Protein AF-K1P4T0-F1 (afdb_monomer_lite)

pLDDT: mean 79.83, std 18.39, range [26.06, 98.56]

Radius of gyration: 27.54 Å; chains: 1; bounding box: 58×54×88 Å

Structure (mmCIF, N/CA/C/O backbone):
data_AF-K1P4T0-F1
#
_entry.id   AF-K1P4T0-F1
#
loop_
_atom_site.group_PDB
_atom_site.id
_atom_site.type_symbol
_atom_site.label_atom_id
_atom_site.label_alt_id
_atom_site.label_comp_id
_atom_site.label_asym_id
_atom_site.label_entity_id
_atom_site.label_seq_id
_atom_site.pdbx_PDB_ins_code
_atom_site.Cartn_x
_atom_site.Cartn_y
_atom_site.Cartn_z
_atom_site.occupancy
_atom_site.B_iso_or_equiv
_atom_site.auth_seq_id
_atom_site.auth_comp_id
_atom_site.auth_asym_id
_atom_site.auth_atom_id
_atom_site.pdbx_PDB_model_num
ATOM 1 N N . MET A 1 1 ? -29.251 -19.536 4.406 1.00 64.19 1 MET A N 1
ATOM 2 C CA . MET A 1 1 ? -28.314 -18.395 4.285 1.00 64.19 1 MET A CA 1
ATOM 3 C C . MET A 1 1 ? -28.937 -17.086 4.785 1.00 64.19 1 MET A C 1
ATOM 5 O O . MET A 1 1 ? -28.518 -16.622 5.836 1.00 64.19 1 MET A O 1
ATOM 9 N N . ASN A 1 2 ? -30.002 -16.550 4.166 1.00 77.12 2 ASN A N 1
ATOM 10 C CA . ASN A 1 2 ? -30.630 -15.276 4.596 1.00 77.12 2 ASN A CA 1
ATOM 11 C C . ASN A 1 2 ? -31.116 -15.241 6.057 1.00 77.12 2 ASN A C 1
ATOM 13 O O . ASN A 1 2 ? -30.968 -14.229 6.735 1.00 77.12 2 ASN A O 1
ATOM 17 N N . ARG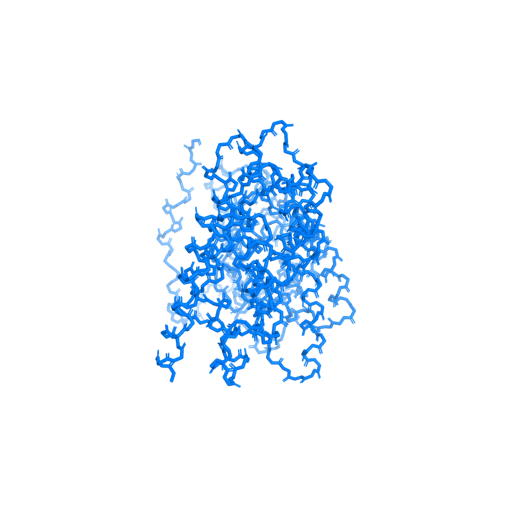 A 1 3 ? -31.655 -16.354 6.576 1.00 79.25 3 ARG A N 1
ATOM 18 C CA . ARG A 1 3 ? -32.072 -16.454 7.986 1.00 79.25 3 ARG A CA 1
ATOM 19 C C . ARG A 1 3 ? -30.900 -16.266 8.958 1.00 79.25 3 ARG A C 1
ATOM 21 O O . ARG A 1 3 ? -31.049 -15.545 9.934 1.00 79.25 3 ARG A O 1
ATOM 28 N N . LEU A 1 4 ? -29.743 -16.853 8.648 1.00 78.31 4 LEU A N 1
ATOM 29 C CA . LEU A 1 4 ? -28.536 -16.766 9.473 1.00 78.31 4 LEU A CA 1
ATOM 30 C C . LEU A 1 4 ? -27.926 -15.357 9.418 1.00 78.31 4 LEU A C 1
ATOM 32 O O . LEU A 1 4 ? -27.611 -14.802 10.462 1.00 78.31 4 LEU A O 1
ATOM 36 N N . ARG A 1 5 ? -27.874 -14.719 8.235 1.00 83.25 5 ARG A N 1
ATOM 37 C CA . ARG A 1 5 ? -27.467 -13.302 8.115 1.00 83.25 5 ARG A CA 1
ATOM 38 C C . ARG A 1 5 ? -28.368 -12.367 8.930 1.00 83.25 5 ARG A C 1
ATOM 40 O O . ARG A 1 5 ? -27.878 -11.456 9.589 1.00 83.25 5 ARG A O 1
ATOM 47 N N . ASN A 1 6 ? -29.680 -12.613 8.941 1.00 85.12 6 ASN A N 1
ATOM 48 C CA . ASN A 1 6 ? -30.616 -11.843 9.764 1.00 85.12 6 ASN A CA 1
ATOM 49 C C . ASN A 1 6 ? -30.408 -12.062 11.271 1.00 85.12 6 ASN A C 1
ATOM 51 O O . ASN A 1 6 ? -30.593 -11.123 12.043 1.00 85.12 6 ASN A O 1
ATOM 55 N N . GLU A 1 7 ? -30.028 -13.269 11.697 1.00 84.19 7 GLU A N 1
ATOM 56 C CA . GLU A 1 7 ? -29.668 -13.553 13.092 1.00 84.19 7 GLU A CA 1
ATOM 57 C C . GLU A 1 7 ? -28.375 -12.828 13.496 1.00 84.19 7 GLU A C 1
ATOM 59 O O . GLU A 1 7 ? -28.367 -12.168 14.533 1.00 84.19 7 GLU A O 1
ATOM 64 N N . ILE A 1 8 ? -27.342 -12.837 12.642 1.00 84.75 8 ILE A N 1
ATOM 65 C CA . ILE A 1 8 ? -26.105 -12.063 12.858 1.00 84.75 8 ILE A CA 1
ATOM 66 C C . ILE A 1 8 ? -26.428 -10.568 12.960 1.00 84.75 8 ILE A C 1
ATOM 68 O O . ILE A 1 8 ? -26.024 -9.913 13.913 1.00 84.75 8 ILE A O 1
ATOM 72 N N . ARG A 1 9 ? -27.236 -10.023 12.042 1.00 87.88 9 ARG A N 1
ATOM 73 C CA . ARG A 1 9 ? -27.640 -8.608 12.074 1.00 87.88 9 ARG A CA 1
ATOM 74 C C . ARG A 1 9 ? -28.376 -8.228 13.363 1.00 87.88 9 ARG A C 1
ATOM 76 O O . ARG A 1 9 ? -28.185 -7.125 13.866 1.00 87.88 9 ARG A O 1
ATOM 83 N N . ARG A 1 10 ? -29.245 -9.102 13.888 1.00 87.12 10 ARG A N 1
ATOM 84 C CA . ARG A 1 10 ? -29.931 -8.866 15.173 1.00 87.12 10 ARG A CA 1
ATOM 85 C C . ARG A 1 10 ? -28.936 -8.835 16.326 1.00 87.12 10 ARG A C 1
ATOM 87 O O . ARG A 1 10 ? -28.964 -7.886 17.098 1.00 87.12 10 ARG A O 1
ATOM 94 N N . TYR A 1 11 ? -28.029 -9.805 16.368 1.00 86.06 11 TYR A N 1
ATOM 95 C CA . TYR A 1 11 ? -26.961 -9.869 17.361 1.00 86.06 11 TYR A CA 1
ATOM 96 C C . TYR A 1 11 ? -26.061 -8.618 17.333 1.00 86.06 11 TYR A C 1
ATOM 98 O O . TYR A 1 11 ? -25.805 -8.012 18.368 1.00 86.06 11 TYR A O 1
ATOM 106 N N . VAL A 1 12 ? -25.668 -8.150 16.144 1.00 87.62 12 VAL A N 1
ATOM 107 C CA . VAL A 1 12 ? -24.885 -6.912 15.974 1.00 87.62 12 VAL A CA 1
ATOM 108 C C . VAL A 1 12 ? -25.641 -5.690 16.503 1.00 87.62 12 VAL A C 1
ATOM 110 O O . VAL A 1 12 ? -25.063 -4.871 17.209 1.00 87.62 12 VAL A O 1
ATOM 113 N N . ARG A 1 13 ? -26.949 -5.578 16.238 1.00 88.31 13 ARG A N 1
ATOM 114 C CA . ARG A 1 13 ? -27.771 -4.483 16.788 1.00 88.31 13 ARG A CA 1
ATOM 115 C C . ARG A 1 13 ? -27.869 -4.528 18.313 1.00 88.31 13 ARG A C 1
ATOM 117 O O . ARG A 1 13 ? -27.902 -3.476 18.942 1.00 88.31 13 ARG A O 1
ATOM 124 N N . GLU A 1 14 ? -27.930 -5.718 18.906 1.00 87.50 14 GLU A N 1
ATOM 125 C CA . GLU A 1 14 ? -27.902 -5.876 20.365 1.00 87.50 14 GLU A CA 1
ATOM 126 C C . GLU A 1 14 ? -26.568 -5.385 20.943 1.00 87.50 14 GLU A C 1
ATOM 128 O O . GLU A 1 14 ? -26.581 -4.593 21.885 1.00 87.50 14 GLU A O 1
ATOM 133 N N . ILE A 1 15 ? -25.440 -5.753 20.322 1.00 87.00 15 ILE A N 1
ATOM 134 C CA . ILE A 1 15 ? -24.108 -5.239 20.683 1.00 87.00 15 ILE A CA 1
ATOM 135 C C . ILE A 1 15 ? -24.070 -3.713 20.599 1.00 87.00 15 ILE A C 1
ATOM 137 O O . ILE A 1 15 ? -23.670 -3.053 21.556 1.00 87.00 15 ILE A O 1
ATOM 141 N N . GLU A 1 16 ? -24.518 -3.134 19.483 1.00 89.75 16 GLU A N 1
ATOM 142 C CA . GLU A 1 16 ? -24.525 -1.681 19.309 1.00 89.75 16 GLU A CA 1
ATOM 143 C C . GLU A 1 16 ? -25.334 -0.967 20.393 1.00 89.75 16 GLU A C 1
ATOM 145 O O . GLU A 1 16 ? -24.903 0.069 20.896 1.00 89.75 16 GLU A O 1
ATOM 150 N N . ASN A 1 17 ? -26.498 -1.509 20.758 1.00 88.75 17 ASN A N 1
ATOM 151 C CA . ASN A 1 17 ? -27.351 -0.924 21.788 1.00 88.75 17 ASN A CA 1
ATOM 152 C C . ASN A 1 17 ? -26.670 -0.944 23.161 1.00 88.75 17 ASN A C 1
ATOM 154 O O . ASN A 1 17 ? -26.718 0.058 23.874 1.00 88.75 17 ASN A O 1
ATOM 158 N N . VAL A 1 18 ? -26.003 -2.050 23.510 1.00 88.69 18 VAL A N 1
ATOM 159 C CA . VAL A 1 18 ? -25.245 -2.169 24.765 1.00 88.69 18 VAL A CA 1
ATOM 160 C C . VAL A 1 18 ? -24.067 -1.193 24.787 1.00 88.69 18 VAL A C 1
ATOM 162 O O . VAL A 1 18 ? -23.856 -0.515 25.788 1.00 88.69 18 VAL A O 1
ATOM 165 N N . LEU A 1 19 ? -23.330 -1.064 23.680 1.00 88.69 19 LEU A N 1
ATOM 166 C CA . LEU A 1 19 ? -22.194 -0.140 23.586 1.00 88.69 19 LEU A CA 1
ATOM 167 C C . LEU A 1 19 ? -22.626 1.334 23.648 1.00 88.69 19 LEU A C 1
ATOM 169 O O . LEU A 1 19 ? -21.944 2.146 24.272 1.00 88.69 19 LEU A O 1
ATOM 173 N N . LYS A 1 20 ? -23.758 1.693 23.028 1.00 88.25 20 LYS A N 1
ATOM 174 C CA . LYS A 1 20 ? -24.296 3.067 23.024 1.00 88.25 20 LYS A CA 1
ATOM 175 C C . LYS A 1 20 ? -24.903 3.471 24.371 1.00 88.25 20 LYS A C 1
ATOM 177 O O . LYS A 1 20 ? -24.832 4.644 24.739 1.00 88.25 20 LYS A O 1
ATOM 182 N N . HIS A 1 21 ? -25.475 2.520 25.110 1.00 87.50 21 HIS A N 1
ATOM 183 C CA . HIS A 1 21 ? -26.148 2.765 26.390 1.00 87.50 21 HIS A CA 1
ATOM 184 C C . HIS A 1 21 ? -25.667 1.806 27.496 1.00 87.50 21 HIS A C 1
ATOM 186 O O . HIS A 1 21 ? -26.468 1.028 28.022 1.00 87.50 21 HIS A O 1
ATOM 192 N N . PRO A 1 22 ? -24.374 1.851 27.870 1.00 83.69 22 PRO A N 1
ATOM 193 C CA . PRO A 1 22 ? -23.809 0.905 28.824 1.00 83.69 22 PRO A CA 1
ATOM 194 C C . PRO A 1 22 ? -24.273 1.207 30.249 1.00 83.69 22 PRO A C 1
ATOM 196 O O . PRO A 1 22 ? -24.234 2.363 30.680 1.00 83.69 22 PRO A O 1
ATOM 199 N N . LYS A 1 23 ? -24.665 0.174 31.005 1.00 81.75 23 LYS A N 1
ATOM 200 C CA . LYS A 1 23 ? -25.020 0.323 32.427 1.00 81.75 23 LYS A CA 1
ATOM 201 C C . LYS A 1 23 ? -23.795 0.229 33.329 1.00 81.75 23 LYS A C 1
ATOM 203 O O . LYS A 1 23 ? -23.721 0.949 34.319 1.00 81.75 23 LYS A O 1
ATOM 208 N N . THR A 1 24 ? -22.842 -0.644 32.994 1.00 86.56 24 THR A N 1
ATOM 209 C CA . THR A 1 24 ? -21.590 -0.831 33.747 1.00 86.56 24 THR A CA 1
ATOM 210 C C . THR A 1 24 ? -20.401 -1.092 32.824 1.00 86.56 24 THR A C 1
ATOM 212 O O . THR A 1 24 ? -20.565 -1.532 31.684 1.00 86.56 24 THR A O 1
ATOM 215 N N . THR A 1 25 ? -19.183 -0.862 33.321 1.00 86.25 25 THR A N 1
ATOM 216 C CA . THR A 1 25 ? -17.950 -1.177 32.587 1.00 86.25 25 THR A CA 1
ATOM 217 C C . THR A 1 25 ? -17.822 -2.681 32.323 1.00 86.25 25 THR A C 1
ATOM 219 O O . THR A 1 25 ? -17.457 -3.080 31.223 1.00 86.25 25 THR A O 1
ATOM 222 N N . GLU A 1 26 ? -18.214 -3.540 33.268 1.00 87.75 26 GLU A N 1
ATOM 223 C CA . GLU A 1 26 ? -18.226 -5.001 33.101 1.00 87.75 26 GLU A CA 1
ATOM 224 C C . GLU A 1 26 ? -19.190 -5.480 32.012 1.00 87.75 26 GLU A C 1
ATOM 226 O O . GLU A 1 26 ? -18.971 -6.545 31.429 1.00 87.75 26 GLU A O 1
ATOM 231 N N . GLU A 1 27 ? -20.287 -4.756 31.774 1.00 89.19 27 GLU A N 1
ATOM 232 C CA . GLU A 1 27 ? -21.213 -5.048 30.678 1.00 89.19 27 GLU A CA 1
ATOM 233 C C . GLU A 1 27 ? -20.557 -4.731 29.330 1.00 89.19 27 GLU A C 1
ATOM 235 O O . GLU A 1 27 ? -20.612 -5.559 28.421 1.00 89.19 27 GLU A O 1
ATOM 240 N N . VAL A 1 28 ? -19.848 -3.600 29.234 1.00 89.69 28 VAL A N 1
ATOM 241 C CA . VAL A 1 28 ? -19.056 -3.239 28.048 1.00 89.69 28 VAL A CA 1
ATOM 242 C C . VAL A 1 28 ? -17.963 -4.272 27.800 1.00 89.69 28 VAL A C 1
ATOM 244 O O . VAL A 1 28 ? -17.905 -4.824 26.707 1.00 89.69 28 VAL A O 1
ATOM 247 N N . THR A 1 29 ? -17.146 -4.600 28.805 1.00 91.19 29 THR A N 1
ATOM 248 C CA . THR A 1 29 ? -16.056 -5.582 28.670 1.00 91.19 29 THR A CA 1
ATOM 249 C C . THR A 1 29 ? -16.575 -6.917 28.154 1.00 91.19 29 THR A C 1
ATOM 251 O O . THR A 1 29 ? -16.046 -7.446 27.180 1.00 91.19 29 THR A O 1
ATOM 254 N N . ARG A 1 30 ? -17.658 -7.439 28.746 1.00 89.75 30 ARG A N 1
ATOM 255 C CA . ARG A 1 30 ? -18.280 -8.688 28.286 1.00 89.75 30 ARG A CA 1
ATOM 256 C C . ARG A 1 30 ? -18.828 -8.568 26.868 1.00 89.75 30 ARG A C 1
ATOM 258 O O . ARG A 1 30 ? -18.653 -9.490 26.083 1.00 89.75 30 ARG A O 1
ATOM 265 N N . CYS A 1 31 ? -19.462 -7.449 26.527 1.00 90.12 31 CYS A N 1
ATOM 266 C CA . CYS A 1 31 ? -19.974 -7.209 25.180 1.00 90.12 31 CYS A CA 1
ATOM 267 C C . CYS A 1 31 ? -18.847 -7.234 24.133 1.00 90.12 31 CYS A C 1
ATOM 269 O O . CYS A 1 31 ? -18.979 -7.902 23.106 1.00 90.12 31 CYS A O 1
ATOM 271 N N . ILE A 1 32 ? -17.716 -6.578 24.424 1.00 91.19 32 ILE A N 1
ATOM 272 C CA . ILE A 1 32 ? -16.557 -6.570 23.527 1.00 91.19 32 ILE A CA 1
ATOM 273 C C . ILE A 1 32 ? -15.946 -7.970 23.410 1.00 91.19 32 ILE A C 1
ATOM 275 O O . ILE A 1 32 ? -15.701 -8.440 22.303 1.00 91.19 32 ILE A O 1
ATOM 279 N N . GLU A 1 33 ? -15.785 -8.687 24.524 1.00 90.62 33 GLU A N 1
ATOM 280 C CA . GLU A 1 33 ? -15.282 -10.067 24.518 1.00 90.62 33 GLU A CA 1
ATOM 281 C C . GLU A 1 33 ? -16.146 -11.017 23.681 1.00 90.62 33 GLU A C 1
ATOM 283 O O . GLU A 1 33 ? -15.624 -11.927 23.037 1.00 90.62 33 GLU A O 1
ATOM 288 N N . GLU A 1 34 ? -17.464 -10.829 23.684 1.00 88.19 34 GLU A N 1
ATOM 289 C CA . GLU A 1 34 ? -18.387 -11.694 22.956 1.00 88.19 34 GLU A CA 1
ATOM 290 C C . GLU A 1 34 ? -18.261 -11.550 21.439 1.00 88.19 34 GLU A C 1
ATOM 292 O O . GLU A 1 34 ? -18.170 -12.568 20.749 1.00 88.19 34 GLU A O 1
ATOM 297 N N . PHE A 1 35 ? -18.188 -10.327 20.904 1.00 88.00 35 PHE A N 1
ATOM 298 C CA . PHE A 1 35 ? -17.963 -10.174 19.465 1.00 88.00 35 PHE A CA 1
ATOM 299 C C . PHE A 1 35 ? -16.500 -10.452 19.094 1.00 88.00 35 PHE A C 1
ATOM 301 O O . PHE A 1 35 ? -16.244 -11.014 18.031 1.00 88.00 35 PHE A O 1
ATOM 308 N N . TYR A 1 36 ? -15.545 -10.148 19.981 1.00 90.00 36 TYR A N 1
ATOM 309 C CA . TYR A 1 36 ? -14.135 -10.484 19.784 1.00 90.00 36 TYR A CA 1
ATOM 310 C C . TYR A 1 36 ? -13.939 -11.996 19.598 1.00 90.00 36 TYR A C 1
ATOM 312 O O . TYR A 1 36 ? -13.201 -12.412 18.708 1.00 90.00 36 TYR A O 1
ATOM 320 N N . LYS A 1 37 ? -14.671 -12.841 20.343 1.00 88.06 37 LYS A N 1
ATOM 321 C CA . LYS A 1 37 ? -14.685 -14.298 20.113 1.00 88.06 37 LYS A CA 1
ATOM 322 C C . LYS A 1 37 ? -15.041 -14.646 18.669 1.00 88.06 37 LYS A C 1
ATOM 324 O O . LYS A 1 37 ? -14.361 -15.480 18.081 1.00 88.06 37 LYS A O 1
ATOM 329 N N . ILE A 1 38 ? -16.041 -13.992 18.076 1.00 86.94 38 ILE A N 1
ATOM 330 C CA . ILE A 1 38 ? -16.419 -14.221 16.671 1.00 86.94 38 ILE A CA 1
ATOM 331 C C . ILE A 1 38 ? -15.273 -13.814 15.739 1.00 86.94 38 ILE A C 1
ATOM 333 O O . ILE A 1 38 ? -14.922 -14.580 14.839 1.00 86.94 38 ILE A O 1
ATOM 337 N N . THR A 1 39 ? -14.644 -12.663 15.995 1.00 86.44 39 THR A N 1
ATOM 338 C CA . THR A 1 39 ? -13.476 -12.163 15.254 1.00 86.44 39 THR A CA 1
ATOM 339 C C . THR A 1 39 ? -12.343 -13.196 15.204 1.00 86.44 39 THR A C 1
ATOM 341 O O . THR A 1 39 ? -11.809 -13.476 14.127 1.00 86.44 39 THR A O 1
ATOM 344 N N . VAL A 1 40 ? -12.047 -13.856 16.331 1.00 86.00 40 VAL A N 1
ATOM 345 C CA . VAL A 1 40 ? -11.006 -14.898 16.434 1.00 86.00 40 VAL A CA 1
ATOM 346 C C . VAL A 1 40 ? -11.501 -16.327 16.144 1.00 86.00 40 VAL A C 1
ATOM 348 O O . VAL A 1 40 ? -10.765 -17.287 16.352 1.00 86.00 40 VAL A O 1
ATOM 351 N N . GLY A 1 41 ? -12.743 -16.512 15.681 1.00 80.56 41 GLY A N 1
ATOM 352 C CA . GLY A 1 41 ? -13.284 -17.827 15.290 1.00 80.56 41 GLY A CA 1
ATOM 353 C C . GLY A 1 41 ? -13.780 -18.721 16.429 1.00 80.56 41 GLY A C 1
ATOM 354 O O . GLY A 1 41 ? -14.026 -19.908 16.224 1.00 80.56 41 GLY A O 1
ATOM 355 N N . HIS A 1 42 ? -13.973 -18.161 17.616 1.00 82.69 42 HIS A N 1
ATOM 356 C CA . HIS A 1 42 ? -14.566 -18.833 18.765 1.00 82.69 42 HIS A CA 1
ATOM 357 C C . HIS A 1 42 ? -16.081 -18.600 18.826 1.00 82.69 42 HIS A C 1
ATOM 359 O O . HIS A 1 42 ? -16.602 -17.572 18.393 1.00 82.69 42 HIS A O 1
ATOM 365 N N . LYS A 1 43 ? -16.818 -19.565 19.391 1.00 75.19 43 LYS A N 1
ATOM 366 C CA . LYS A 1 43 ? -18.268 -19.426 19.577 1.00 75.19 43 LYS A CA 1
ATOM 367 C C . LYS A 1 43 ? -18.565 -18.384 20.668 1.00 75.19 43 LYS A C 1
ATOM 369 O O . LYS A 1 43 ? -17.981 -18.490 21.750 1.00 75.19 43 LYS A O 1
ATOM 374 N N . PRO A 1 44 ? -19.481 -17.429 20.427 1.00 73.94 44 PRO A N 1
ATOM 375 C CA . PRO A 1 44 ? -19.948 -16.532 21.475 1.00 73.94 44 PRO A CA 1
ATOM 376 C C . PRO A 1 44 ? -20.712 -17.331 22.539 1.00 73.94 44 PRO A C 1
ATOM 378 O O . PRO A 1 44 ? -21.353 -18.346 22.249 1.00 73.94 44 PRO A O 1
ATOM 381 N N . THR A 1 45 ? -20.619 -16.881 23.784 1.00 71.75 45 THR A N 1
ATOM 382 C CA . THR A 1 45 ? -21.252 -17.493 24.959 1.00 71.75 45 THR A CA 1
ATOM 383 C C . THR A 1 45 ? -22.733 -17.130 25.032 1.00 71.75 45 THR A C 1
ATOM 385 O O . THR A 1 45 ? -23.548 -17.918 25.514 1.00 71.75 45 THR A O 1
ATOM 388 N N . ILE A 1 46 ? -23.100 -15.938 24.556 1.00 58.44 46 ILE A N 1
ATOM 389 C CA . ILE A 1 46 ? -24.461 -15.414 24.644 1.00 58.44 46 ILE A CA 1
ATOM 390 C C . ILE A 1 46 ? -25.243 -15.824 23.384 1.00 58.44 46 ILE A C 1
ATOM 392 O O . ILE A 1 46 ? -25.006 -15.322 22.291 1.00 58.44 46 ILE A O 1
ATOM 396 N N . GLN A 1 47 ? -26.196 -16.750 23.567 1.00 58.66 47 GLN A N 1
ATOM 397 C CA . GLN A 1 47 ? -27.184 -17.231 22.581 1.00 58.66 47 GLN A CA 1
ATOM 398 C C . GLN A 1 47 ? -26.632 -18.039 21.387 1.00 58.66 47 GLN A C 1
ATOM 400 O O . GLN A 1 47 ? -26.735 -17.648 20.223 1.00 58.66 47 GLN A O 1
ATOM 405 N N . THR A 1 48 ? -26.134 -19.250 21.641 1.00 56.03 48 THR A N 1
ATOM 406 C CA . THR A 1 48 ? -25.672 -20.190 20.604 1.00 56.03 48 THR A CA 1
ATOM 407 C C . THR A 1 48 ? -26.808 -20.730 19.711 1.00 56.03 48 THR A C 1
ATOM 409 O O . THR A 1 48 ? -27.298 -21.844 19.878 1.00 56.03 48 THR A O 1
ATOM 412 N N . LYS A 1 49 ? -27.194 -19.958 18.682 1.00 64.31 49 LYS A N 1
ATOM 413 C CA . LYS A 1 49 ? -27.888 -20.452 17.467 1.00 64.31 49 LYS A CA 1
ATOM 414 C C . LYS A 1 49 ? -26.944 -20.659 16.274 1.00 64.31 49 LYS A C 1
ATOM 416 O O . LYS A 1 49 ? -27.328 -21.261 15.271 1.00 64.31 49 LYS A O 1
ATOM 421 N N . PHE A 1 50 ? -25.693 -20.219 16.392 1.00 70.81 50 PHE A N 1
ATOM 422 C CA . PHE A 1 50 ? -24.691 -20.281 15.331 1.00 70.81 50 PHE A CA 1
ATOM 423 C C . PHE A 1 50 ? -24.053 -21.676 15.237 1.00 70.81 50 PHE A C 1
ATOM 425 O O . PHE A 1 50 ? -23.068 -21.982 15.909 1.00 70.81 50 PHE A O 1
ATOM 432 N N . LYS A 1 51 ? -24.655 -22.550 14.418 1.00 71.50 51 LYS A N 1
ATOM 433 C CA . LYS A 1 51 ? -24.145 -23.910 14.158 1.00 71.50 51 LYS A CA 1
ATOM 434 C C . LYS A 1 51 ? -22.846 -23.912 13.340 1.00 71.50 51 LYS A C 1
ATOM 436 O O . LYS A 1 51 ? -21.995 -24.757 13.593 1.00 71.50 51 LYS A O 1
ATOM 441 N N . ASP A 1 52 ? -22.694 -22.959 12.420 1.00 81.25 52 ASP A N 1
ATOM 442 C CA . ASP A 1 52 ? -21.525 -22.803 11.546 1.00 81.25 52 ASP A CA 1
ATOM 443 C C . ASP A 1 52 ? -20.769 -21.512 11.896 1.00 81.25 52 ASP A C 1
ATOM 445 O O . ASP A 1 52 ? -21.138 -20.420 11.464 1.00 81.25 52 ASP A O 1
ATOM 449 N N . ILE A 1 53 ? -19.744 -21.636 12.744 1.00 83.69 53 ILE A N 1
ATOM 450 C CA . ILE A 1 53 ? -18.965 -20.484 13.219 1.00 83.69 53 ILE A CA 1
ATOM 451 C C . ILE A 1 53 ? -18.065 -19.901 12.126 1.00 83.69 53 ILE A C 1
ATOM 453 O O . ILE A 1 53 ? -17.818 -18.699 12.133 1.00 83.69 53 ILE A O 1
ATOM 457 N N . CYS A 1 54 ? -17.618 -20.719 11.169 1.00 83.81 54 CYS A N 1
ATOM 458 C CA . CYS A 1 54 ? -16.758 -20.275 10.075 1.00 83.81 54 CYS A CA 1
ATOM 459 C C . CYS A 1 54 ? -17.526 -19.326 9.155 1.00 83.81 54 CYS A C 1
ATOM 461 O O . CYS A 1 54 ? -17.085 -18.199 8.936 1.00 83.81 54 CYS A O 1
ATOM 463 N N . PHE A 1 55 ? -18.721 -19.737 8.718 1.00 84.94 55 PHE A N 1
ATOM 464 C CA . PHE A 1 55 ? -19.596 -18.884 7.915 1.00 84.94 55 PHE A CA 1
ATOM 465 C C . PHE A 1 55 ? -20.025 -17.622 8.676 1.00 84.94 55 PHE A C 1
ATOM 467 O O . PHE A 1 55 ? -20.052 -16.526 8.117 1.00 84.94 55 PHE A O 1
ATOM 474 N N . VAL A 1 56 ? -20.358 -17.754 9.967 1.00 86.44 56 VAL A N 1
ATOM 475 C CA . VAL A 1 56 ? -20.749 -16.602 10.797 1.00 86.44 56 VAL A CA 1
ATOM 476 C C . VAL A 1 56 ? -19.609 -15.602 10.918 1.00 86.44 56 VAL A C 1
ATOM 478 O O . VAL A 1 56 ? -19.851 -14.409 10.762 1.00 86.44 56 VAL A O 1
ATOM 481 N N . ARG A 1 57 ? -18.379 -16.071 11.147 1.00 88.81 57 ARG A N 1
ATOM 482 C CA . ARG A 1 57 ? -17.189 -15.221 11.200 1.00 88.81 57 ARG A CA 1
ATOM 483 C C . ARG A 1 57 ? -16.956 -14.504 9.876 1.00 88.81 57 ARG A C 1
ATOM 485 O O . ARG A 1 57 ? -16.738 -13.301 9.886 1.00 88.81 57 ARG A O 1
ATOM 492 N N . GLU A 1 58 ? -17.025 -15.210 8.755 1.00 87.25 58 GLU A N 1
ATOM 493 C CA . GLU A 1 58 ? -16.803 -14.622 7.430 1.00 87.25 58 GLU A CA 1
ATOM 494 C C . GLU A 1 58 ? -17.815 -13.508 7.117 1.00 87.25 58 GLU A C 1
ATOM 496 O O . GLU A 1 58 ? -17.435 -12.399 6.737 1.00 87.25 58 GLU A O 1
ATOM 501 N N . VAL A 1 59 ? -19.105 -13.759 7.365 1.00 87.88 59 VAL A N 1
ATOM 502 C CA . VAL A 1 59 ? -20.162 -12.747 7.204 1.00 87.88 59 VAL A CA 1
ATOM 503 C C . VAL A 1 59 ? -19.990 -11.599 8.201 1.00 87.88 59 VAL A C 1
ATOM 505 O O . VAL A 1 59 ? -20.193 -10.440 7.852 1.00 87.88 59 VAL A O 1
ATOM 508 N N . PHE A 1 60 ? -19.621 -11.894 9.447 1.00 90.06 60 PHE A N 1
ATOM 509 C CA . PHE A 1 60 ? -19.405 -10.876 10.471 1.00 90.06 60 PHE A CA 1
ATOM 510 C C . PHE A 1 60 ? -18.270 -9.919 10.095 1.00 90.06 60 PHE A C 1
ATOM 512 O O . PHE A 1 60 ? -18.469 -8.705 10.126 1.00 90.06 60 PHE A O 1
ATOM 519 N N . LEU A 1 61 ? -17.116 -10.464 9.702 1.00 89.62 61 LEU A N 1
ATOM 520 C CA . LEU A 1 61 ? -15.945 -9.687 9.300 1.00 89.62 61 LEU A CA 1
ATOM 521 C C . LEU A 1 61 ? -16.221 -8.842 8.050 1.00 89.62 61 LEU A C 1
ATOM 523 O O . LEU A 1 61 ? -15.852 -7.674 8.018 1.00 89.62 61 LEU A O 1
ATOM 527 N N . SER A 1 62 ? -16.917 -9.402 7.058 1.00 84.88 62 SER A N 1
ATOM 528 C CA . SER A 1 62 ? -17.195 -8.702 5.797 1.00 84.88 62 SER A CA 1
ATOM 529 C C . SER A 1 62 ? -18.300 -7.644 5.892 1.00 84.88 62 SER A C 1
ATOM 531 O O . SER A 1 62 ? -18.175 -6.586 5.280 1.00 84.88 62 SER A O 1
ATOM 533 N N . GLU A 1 63 ? -19.384 -7.891 6.639 1.00 88.44 63 GLU A N 1
ATOM 534 C CA . GLU A 1 63 ? -20.572 -7.017 6.616 1.00 88.44 63 GLU A CA 1
ATOM 535 C C . GLU A 1 63 ? -20.729 -6.112 7.846 1.00 88.44 63 GLU A C 1
ATOM 537 O O . GLU A 1 63 ? -21.343 -5.051 7.740 1.00 88.44 63 GLU A O 1
ATOM 542 N N . PHE A 1 64 ? -20.244 -6.523 9.023 1.00 90.94 64 PHE A N 1
ATOM 543 C CA . PHE A 1 64 ? -20.633 -5.894 10.297 1.00 90.94 64 PHE A CA 1
ATOM 544 C C . PHE A 1 64 ? -19.461 -5.378 11.131 1.00 90.94 64 PHE A C 1
ATOM 546 O O . PHE A 1 64 ? -19.625 -4.438 11.911 1.00 90.94 64 PHE A O 1
ATOM 553 N N . TYR A 1 65 ? -18.280 -5.968 10.971 1.00 93.00 65 TYR A N 1
ATOM 554 C CA . TYR A 1 65 ? -17.105 -5.644 11.767 1.00 93.00 65 TYR A CA 1
ATOM 555 C C . TYR A 1 65 ? -16.692 -4.162 11.668 1.00 93.00 65 TYR A C 1
ATOM 557 O O . TYR A 1 65 ? -16.594 -3.529 12.723 1.00 93.00 65 TYR A O 1
ATOM 565 N N . PRO A 1 66 ? -16.581 -3.530 10.476 1.00 92.94 66 PRO A N 1
ATOM 566 C CA . PRO A 1 66 ? -16.266 -2.100 10.392 1.00 92.94 66 PRO A CA 1
ATOM 567 C C . PRO A 1 66 ? -17.286 -1.205 11.115 1.00 92.94 66 PRO A C 1
ATOM 569 O O . PRO A 1 66 ? -16.920 -0.209 11.740 1.00 92.94 66 PRO A O 1
ATOM 572 N N . THR A 1 67 ? -18.573 -1.567 11.073 1.00 92.62 67 THR A N 1
ATOM 573 C CA . THR A 1 67 ? -19.639 -0.824 11.762 1.00 92.62 67 THR A CA 1
ATOM 574 C C . THR A 1 67 ? -19.476 -0.892 13.278 1.00 92.62 67 THR A C 1
ATOM 576 O O . THR A 1 67 ? -19.578 0.138 13.945 1.00 92.62 67 THR A O 1
ATOM 579 N N . ILE A 1 68 ? -19.172 -2.072 13.825 1.00 93.19 68 ILE A N 1
ATOM 580 C CA . ILE A 1 68 ? -18.936 -2.245 15.264 1.00 93.19 68 ILE A CA 1
ATOM 581 C C . ILE A 1 68 ? -17.703 -1.462 15.706 1.00 93.19 68 ILE A C 1
ATOM 583 O O . ILE A 1 68 ? -17.779 -0.736 16.695 1.00 93.19 68 ILE A O 1
ATOM 587 N N . LEU A 1 69 ? -16.596 -1.547 14.963 1.00 95.06 69 LEU A N 1
ATOM 588 C CA . LEU A 1 69 ? -15.385 -0.787 15.280 1.00 95.06 69 LEU A CA 1
ATOM 589 C C . LEU A 1 69 ? -15.643 0.722 15.298 1.00 95.06 69 LEU A C 1
ATOM 591 O O . LEU A 1 69 ? -15.188 1.423 16.201 1.00 95.06 69 LEU A O 1
ATOM 595 N N . HIS A 1 70 ? -16.429 1.225 14.345 1.00 93.94 70 HIS A N 1
ATOM 596 C CA . HIS A 1 70 ? -16.824 2.626 14.344 1.00 93.94 70 HIS A CA 1
ATOM 597 C C . HIS A 1 70 ? -17.655 2.980 15.589 1.00 93.94 70 HIS A C 1
ATOM 599 O O . HIS A 1 70 ? -17.387 3.988 16.240 1.00 93.94 70 HIS A O 1
ATOM 605 N N . VAL A 1 71 ? -18.626 2.143 15.978 1.00 93.00 71 VAL A N 1
ATOM 606 C CA . VAL A 1 71 ? -19.405 2.353 17.213 1.00 93.00 71 VAL A CA 1
ATOM 607 C C . VAL A 1 71 ? -18.501 2.357 18.448 1.00 93.00 71 VAL A C 1
ATOM 609 O O . VAL A 1 71 ? -18.656 3.235 19.296 1.00 93.00 71 VAL A O 1
ATOM 612 N N . LEU A 1 72 ? -17.511 1.464 18.527 1.00 93.38 72 LEU A N 1
ATOM 613 C CA . LEU A 1 72 ? -16.539 1.443 19.623 1.00 93.38 72 LEU A CA 1
ATOM 614 C C . LEU A 1 72 ? -15.795 2.774 19.753 1.00 93.38 72 LEU A C 1
ATOM 616 O O . LEU A 1 72 ? -15.757 3.335 20.847 1.00 93.38 72 LEU A O 1
ATOM 620 N N . ILE A 1 73 ? -15.297 3.329 18.645 1.00 94.06 73 ILE A N 1
ATOM 621 C CA . ILE A 1 73 ? -14.633 4.642 18.632 1.00 94.06 73 ILE A CA 1
ATOM 622 C C . ILE A 1 73 ? -15.596 5.755 19.075 1.00 94.06 73 ILE A C 1
ATOM 624 O O . ILE A 1 73 ? -15.231 6.624 19.872 1.00 94.06 73 ILE A O 1
ATOM 628 N N . GLN A 1 74 ? -16.853 5.725 18.620 1.00 91.06 74 GLN A N 1
ATOM 629 C CA . GLN A 1 74 ? -17.850 6.731 19.005 1.00 91.06 74 GLN A CA 1
ATOM 630 C C . GLN A 1 74 ? -18.211 6.668 20.497 1.00 91.06 74 GLN A C 1
ATOM 632 O O . GLN A 1 74 ? -18.434 7.707 21.123 1.00 91.06 74 GLN A O 1
ATOM 637 N N . THR A 1 75 ? -18.215 5.473 21.084 1.00 90.25 75 THR A N 1
ATOM 638 C CA . THR A 1 75 ? -18.557 5.236 22.501 1.00 90.25 75 THR A CA 1
ATOM 639 C C . THR A 1 75 ? -17.370 5.350 23.460 1.00 90.25 75 THR A C 1
ATOM 641 O O . THR A 1 75 ? -17.547 5.242 24.671 1.00 90.25 75 THR A O 1
ATOM 644 N N . LEU A 1 76 ? -16.173 5.601 22.930 1.00 89.38 76 LEU A N 1
ATOM 645 C CA . LEU A 1 76 ? -14.914 5.601 23.663 1.00 89.38 76 LEU A CA 1
ATOM 646 C C . LEU A 1 76 ? -14.887 6.636 24.800 1.00 89.38 76 LEU A C 1
ATOM 648 O O . LEU A 1 76 ? -15.170 7.819 24.581 1.00 89.38 76 LEU A O 1
ATOM 652 N N . LYS A 1 77 ? -14.500 6.188 26.004 1.00 88.44 77 LYS A N 1
ATOM 653 C CA . LYS A 1 77 ? -14.367 7.009 27.221 1.00 88.44 77 LYS A CA 1
ATOM 654 C C . LYS A 1 77 ? -12.944 6.950 27.781 1.00 88.44 77 LYS A C 1
ATOM 656 O O . LYS A 1 77 ? -12.311 5.900 27.754 1.00 88.44 77 LYS A O 1
ATOM 661 N N . VAL A 1 78 ? -12.471 8.065 28.344 1.00 88.44 78 VAL A N 1
ATOM 662 C CA . VAL A 1 78 ? -11.131 8.182 28.965 1.00 88.44 78 VAL A CA 1
ATOM 663 C C . VAL A 1 78 ? -10.955 7.185 30.117 1.00 88.44 78 VAL A C 1
ATOM 665 O O . VAL A 1 78 ? -9.931 6.514 30.228 1.00 88.44 78 VAL A O 1
ATOM 668 N N . GLU A 1 79 ? -12.003 7.010 30.922 1.00 86.81 79 GLU A N 1
ATOM 669 C CA . GLU A 1 79 ? -12.034 6.123 32.093 1.00 86.81 79 GLU A CA 1
ATOM 670 C C . GLU A 1 79 ? -11.712 4.658 31.772 1.00 86.81 79 GLU A C 1
ATOM 672 O O . GLU A 1 79 ? -11.256 3.926 32.649 1.00 86.81 79 GLU A O 1
ATOM 677 N N . TRP A 1 80 ? -11.927 4.213 30.529 1.00 86.69 80 TRP A N 1
ATOM 678 C CA . TRP A 1 80 ? -11.633 2.839 30.108 1.00 86.69 80 TRP A CA 1
ATOM 679 C C . TRP A 1 80 ? -10.131 2.540 30.069 1.00 86.69 80 TRP A C 1
ATOM 681 O O . TRP A 1 80 ? -9.744 1.378 30.129 1.00 86.69 80 TRP A O 1
ATOM 691 N N . PHE A 1 81 ? -9.297 3.579 29.988 1.00 86.25 81 PHE A N 1
ATOM 692 C CA . PHE A 1 81 ? -7.849 3.457 29.819 1.00 86.25 81 PHE A CA 1
ATOM 693 C C . PHE A 1 81 ? -7.058 4.052 30.985 1.00 86.25 81 PHE A C 1
ATOM 695 O O . PHE A 1 81 ? -5.921 3.651 31.214 1.00 86.25 81 PHE A O 1
ATOM 702 N N . SER A 1 82 ? -7.638 4.997 31.729 1.00 85.94 82 SER A N 1
ATOM 703 C CA . SER A 1 82 ? -6.965 5.626 32.872 1.00 85.94 82 SER A CA 1
ATOM 704 C C . SER A 1 82 ? -7.091 4.837 34.179 1.00 85.94 82 SER A C 1
ATOM 706 O O . SER A 1 82 ? -6.252 5.012 35.057 1.00 85.94 82 SER A O 1
ATOM 708 N N . ASN A 1 83 ? -8.116 3.987 34.334 1.00 85.88 83 ASN A N 1
ATOM 709 C CA . ASN A 1 83 ? -8.321 3.207 35.558 1.00 85.88 83 ASN A CA 1
ATOM 710 C C . ASN A 1 83 ? -7.616 1.832 35.471 1.00 85.88 83 ASN A C 1
ATOM 712 O O . ASN A 1 83 ? -7.955 1.052 34.575 1.00 85.88 83 ASN A O 1
ATOM 716 N N . PRO A 1 84 ? -6.699 1.487 36.400 1.00 81.75 84 PRO A N 1
ATOM 717 C CA . PRO A 1 84 ? -6.068 0.166 36.463 1.00 81.75 84 PRO A CA 1
ATOM 718 C C . PRO A 1 84 ? -7.061 -1.004 36.515 1.00 81.75 84 PRO A C 1
ATOM 720 O O . PRO A 1 84 ? -6.797 -2.051 35.921 1.00 81.75 84 PRO A O 1
ATOM 723 N N . ASP A 1 85 ? -8.222 -0.818 37.147 1.00 84.38 85 ASP A N 1
ATOM 724 C CA . ASP A 1 85 ? -9.261 -1.853 37.251 1.00 84.38 85 ASP A CA 1
ATOM 725 C C . ASP A 1 85 ? -9.877 -2.196 35.884 1.00 84.38 85 ASP A C 1
ATOM 727 O O . ASP A 1 85 ? -10.402 -3.289 35.671 1.00 84.38 85 ASP A O 1
ATOM 731 N N . HIS A 1 86 ? -9.762 -1.288 34.911 1.00 86.88 86 HIS A N 1
ATOM 732 C CA . HIS A 1 86 ? -10.272 -1.458 33.553 1.00 86.88 86 HIS A CA 1
ATOM 733 C C . HIS A 1 86 ? -9.217 -2.002 32.576 1.00 86.88 86 HIS A C 1
ATOM 735 O O . HIS A 1 86 ? -9.455 -2.030 31.368 1.00 86.88 86 HIS A O 1
ATOM 741 N N . LYS A 1 87 ? -8.069 -2.499 33.061 1.00 87.38 87 LYS A N 1
ATOM 742 C CA . LYS A 1 87 ? -7.000 -3.047 32.205 1.00 87.38 87 LYS A CA 1
ATOM 743 C C . LYS A 1 87 ? -7.517 -4.089 31.206 1.00 87.38 87 LYS A C 1
ATOM 745 O O . LYS A 1 87 ? -7.177 -4.037 30.028 1.00 87.38 87 LYS A O 1
ATOM 750 N N . ARG A 1 88 ? -8.401 -4.984 31.654 1.00 90.06 88 ARG A N 1
ATOM 751 C CA . ARG A 1 88 ? -9.011 -6.014 30.800 1.00 90.06 88 ARG A CA 1
ATOM 752 C C . ARG A 1 88 ? -9.871 -5.420 29.681 1.00 90.06 88 ARG A C 1
ATOM 754 O O . ARG A 1 88 ? -9.825 -5.914 28.561 1.00 90.06 88 ARG A O 1
ATOM 761 N N . LEU A 1 89 ? -10.623 -4.355 29.964 1.00 90.81 89 LEU A N 1
ATOM 762 C CA . LEU A 1 89 ? -11.406 -3.649 28.948 1.00 90.81 89 LEU A CA 1
ATOM 763 C C . LEU A 1 89 ? -10.487 -3.040 27.887 1.00 90.81 89 LEU A C 1
ATOM 765 O O . LEU A 1 89 ? -10.711 -3.255 26.700 1.00 90.81 89 LEU A O 1
ATOM 769 N N . SER A 1 90 ? -9.443 -2.331 28.323 1.00 89.50 90 SER A N 1
ATOM 770 C CA . SER A 1 90 ? -8.435 -1.735 27.440 1.00 89.50 90 SER A CA 1
ATOM 771 C C . SER A 1 90 ? -7.778 -2.784 26.530 1.00 89.50 90 SER A C 1
ATOM 773 O O . SER A 1 90 ? -7.682 -2.589 25.321 1.00 89.50 90 SER A O 1
ATOM 775 N N . GLU A 1 91 ? -7.401 -3.942 27.080 1.00 91.31 91 GLU A N 1
ATOM 776 C CA . GLU A 1 91 ? -6.781 -5.029 26.312 1.00 91.31 91 GLU A CA 1
ATOM 777 C C . GLU A 1 91 ? -7.708 -5.609 25.240 1.00 91.31 91 GLU A C 1
ATOM 779 O O . GLU A 1 91 ? -7.290 -5.790 24.096 1.00 91.31 91 GLU A O 1
ATOM 784 N N . VAL A 1 92 ? -8.960 -5.920 25.590 1.00 91.25 92 VAL A N 1
ATOM 785 C CA . VAL A 1 92 ? -9.917 -6.500 24.634 1.00 91.25 92 VAL A CA 1
ATOM 786 C C . VAL A 1 92 ? -10.342 -5.455 23.598 1.00 91.25 92 VAL A C 1
ATOM 788 O O . VAL A 1 92 ? -10.531 -5.791 22.427 1.00 91.25 92 VAL A O 1
ATOM 791 N N . PHE A 1 93 ? -10.441 -4.184 23.998 1.00 93.12 93 PHE A N 1
ATOM 792 C CA . PHE A 1 93 ? -10.674 -3.076 23.078 1.00 93.12 93 PHE A CA 1
ATOM 793 C C . PHE A 1 93 ? -9.575 -3.018 22.015 1.00 93.12 93 PHE A C 1
ATOM 795 O O . PHE A 1 93 ? -9.883 -3.071 20.830 1.00 93.12 93 PHE A O 1
ATOM 802 N N . ASP A 1 94 ? -8.305 -2.994 22.421 1.00 93.38 94 ASP A N 1
ATOM 803 C CA . ASP A 1 94 ? -7.180 -2.903 21.486 1.00 93.38 94 ASP A CA 1
ATOM 804 C C . ASP A 1 94 ? -7.103 -4.130 20.571 1.00 93.38 94 ASP A C 1
ATOM 806 O O . ASP A 1 94 ? -6.961 -3.986 19.356 1.00 93.38 94 ASP A O 1
ATOM 810 N N . LYS A 1 95 ? -7.286 -5.334 21.130 1.00 92.44 95 LYS A N 1
ATOM 811 C CA . LYS A 1 95 ? -7.313 -6.589 20.359 1.00 92.44 95 LYS A CA 1
ATOM 812 C C . LYS A 1 95 ? -8.432 -6.645 19.326 1.00 92.44 95 LYS A C 1
ATOM 814 O O . LYS A 1 95 ? -8.292 -7.295 18.293 1.00 92.44 95 LYS A O 1
ATOM 819 N N . SER A 1 96 ? -9.533 -5.935 19.570 1.00 92.06 96 SER A N 1
ATOM 820 C CA . SER A 1 96 ? -10.631 -5.844 18.608 1.00 92.06 96 SER A CA 1
ATOM 821 C C . SER A 1 96 ? -10.230 -5.135 17.319 1.00 92.06 96 SER A C 1
ATOM 823 O O . SER A 1 96 ? -10.910 -5.346 16.328 1.00 92.06 96 SER A O 1
ATOM 825 N N . PHE A 1 97 ? -9.160 -4.330 17.313 1.00 93.50 97 PHE A N 1
ATOM 826 C CA . PHE A 1 97 ? -8.630 -3.683 16.108 1.00 93.50 97 PHE A CA 1
ATOM 827 C C . PHE A 1 97 ? -7.439 -4.437 15.499 1.00 93.50 97 PHE A C 1
ATOM 829 O O . PHE A 1 97 ? -7.246 -4.345 14.289 1.00 93.50 97 PHE A O 1
ATOM 836 N N . THR A 1 98 ? -6.657 -5.175 16.298 1.00 90.38 98 THR A N 1
ATOM 837 C CA . THR A 1 98 ? -5.435 -5.857 15.824 1.00 90.38 98 THR A CA 1
ATOM 838 C C . THR A 1 98 ? -5.672 -7.272 15.298 1.00 90.38 98 THR A C 1
ATOM 840 O O . THR A 1 98 ? -4.994 -7.682 14.363 1.00 90.38 98 THR A O 1
ATOM 843 N N . ASP A 1 99 ? -6.644 -8.013 15.842 1.00 88.94 99 ASP A N 1
ATOM 844 C CA . ASP A 1 99 ? -6.752 -9.466 15.598 1.00 88.94 99 ASP A CA 1
ATOM 845 C C . ASP A 1 99 ? -7.874 -9.836 14.600 1.00 88.94 99 ASP A C 1
ATOM 847 O O . ASP A 1 99 ? -8.152 -11.016 14.362 1.00 88.94 99 ASP A O 1
ATOM 851 N N . GLY A 1 100 ? -8.569 -8.836 14.048 1.00 87.25 100 GLY A N 1
ATOM 852 C CA . GLY A 1 100 ? -9.703 -9.022 13.140 1.00 87.25 100 GLY A CA 1
ATOM 853 C C . GLY A 1 100 ? -9.397 -8.801 11.666 1.00 87.25 100 GLY A C 1
ATOM 854 O O . GLY A 1 100 ? -8.331 -9.153 11.171 1.00 87.25 100 GLY A O 1
ATOM 855 N N . ASP A 1 101 ? -10.375 -8.268 10.930 1.00 91.81 101 ASP A N 1
ATOM 856 C CA . ASP A 1 101 ? -10.162 -7.907 9.529 1.00 91.81 101 ASP A CA 1
ATOM 857 C C . ASP A 1 101 ? -9.279 -6.656 9.440 1.00 91.81 101 ASP A C 1
ATOM 859 O O . ASP A 1 101 ? -9.715 -5.545 9.756 1.00 91.81 101 ASP A O 1
ATOM 863 N N . ALA A 1 102 ? -8.028 -6.842 9.019 1.00 94.56 102 ALA A N 1
ATOM 864 C CA . ALA A 1 102 ? -7.033 -5.778 8.970 1.00 94.56 102 ALA A CA 1
ATOM 865 C C . ALA A 1 102 ? -7.455 -4.625 8.040 1.00 94.56 102 ALA A C 1
ATOM 867 O O . ALA A 1 102 ? -7.250 -3.460 8.376 1.00 94.56 102 ALA A O 1
ATOM 868 N N . ALA A 1 103 ? -8.099 -4.928 6.905 1.00 94.38 103 ALA A N 1
ATOM 869 C CA . ALA A 1 103 ? -8.547 -3.916 5.947 1.00 94.38 103 ALA A CA 1
ATOM 870 C C . ALA A 1 103 ? -9.666 -3.038 6.530 1.00 94.38 103 ALA A C 1
ATOM 872 O O . ALA A 1 103 ? -9.593 -1.806 6.471 1.00 94.38 103 ALA A O 1
ATOM 873 N N . GLY A 1 104 ? -10.676 -3.659 7.142 1.00 93.75 104 GLY A N 1
ATOM 874 C CA . GLY A 1 104 ? -11.764 -2.978 7.833 1.00 93.75 104 GLY A CA 1
ATOM 875 C C . GLY A 1 104 ? -11.284 -2.168 9.035 1.00 93.75 104 GLY A C 1
ATOM 876 O O . GLY A 1 104 ? -11.684 -1.012 9.182 1.00 93.75 104 GLY A O 1
ATOM 877 N N . ALA A 1 105 ? -10.389 -2.725 9.858 1.00 96.12 105 ALA A N 1
ATOM 878 C CA . ALA A 1 105 ? -9.818 -2.024 11.008 1.00 96.12 105 ALA A CA 1
ATOM 879 C C . ALA A 1 105 ? -9.017 -0.787 10.581 1.00 96.12 105 ALA A C 1
ATOM 881 O O . ALA A 1 105 ? -9.279 0.311 11.076 1.00 96.12 105 ALA A O 1
ATOM 882 N N . PHE A 1 106 ? -8.118 -0.938 9.605 1.00 97.19 106 PHE A N 1
ATOM 883 C CA . PHE A 1 106 ? -7.340 0.169 9.050 1.00 97.19 106 PHE A CA 1
ATOM 884 C C . PHE A 1 106 ? -8.244 1.272 8.488 1.00 97.19 106 PHE A C 1
ATOM 886 O O . PHE A 1 106 ? -8.083 2.444 8.828 1.00 97.19 106 PHE A O 1
ATOM 893 N N . THR A 1 107 ? -9.254 0.891 7.698 1.00 96.00 107 THR A N 1
ATOM 894 C CA . THR A 1 107 ? -10.217 1.824 7.093 1.00 96.00 107 THR A CA 1
ATOM 895 C C . THR A 1 107 ? -10.985 2.621 8.148 1.00 96.00 107 THR A C 1
ATOM 897 O O . THR A 1 107 ? -11.176 3.829 8.004 1.00 96.00 107 THR A O 1
ATOM 900 N N . VAL A 1 108 ? -11.430 1.970 9.225 1.00 96.38 108 VAL A N 1
ATOM 901 C CA . VAL A 1 108 ? -12.147 2.640 10.317 1.00 96.38 108 VAL A CA 1
ATOM 902 C C . VAL A 1 108 ? -11.226 3.582 11.088 1.00 96.38 108 VAL A C 1
ATOM 904 O O . VAL A 1 108 ? -11.628 4.713 11.368 1.00 96.38 108 VAL A O 1
ATOM 907 N N . LEU A 1 109 ? -10.000 3.158 11.405 1.00 96.69 109 LEU A N 1
ATOM 908 C CA . LEU A 1 109 ? -9.039 3.974 12.150 1.00 96.69 109 LEU A CA 1
ATOM 909 C C . LEU A 1 109 ? -8.657 5.239 11.379 1.00 96.69 109 LEU A C 1
ATOM 911 O O . LEU A 1 109 ? -8.791 6.337 11.916 1.00 96.69 109 LEU A O 1
ATOM 915 N N . ILE A 1 110 ? -8.261 5.115 10.111 1.00 95.94 110 ILE A N 1
ATOM 916 C CA . ILE A 1 110 ? -7.817 6.266 9.315 1.00 95.94 110 ILE A CA 1
ATOM 917 C C . ILE A 1 110 ? -8.954 7.264 9.055 1.00 95.94 110 ILE A C 1
ATOM 919 O O . ILE A 1 110 ? -8.771 8.470 9.206 1.00 95.94 110 ILE A O 1
ATOM 923 N N . ARG A 1 111 ? -10.173 6.778 8.773 1.00 95.06 111 ARG A N 1
ATOM 924 C CA . ARG A 1 111 ? -11.351 7.647 8.623 1.00 95.06 111 ARG A CA 1
ATOM 925 C C . ARG A 1 111 ? -11.734 8.312 9.943 1.00 95.06 111 ARG A C 1
ATOM 927 O O . ARG A 1 111 ? -12.272 9.415 9.934 1.00 95.06 111 ARG A O 1
ATOM 934 N N . SER A 1 112 ? -11.477 7.661 11.074 1.00 94.50 112 SER A N 1
ATOM 935 C CA . SER A 1 112 ? -11.692 8.272 12.388 1.00 94.50 112 SER A CA 1
ATOM 936 C C . SER A 1 112 ? -10.660 9.363 12.660 1.00 94.50 112 SER A C 1
ATOM 938 O O . SER A 1 112 ? -11.035 10.423 13.147 1.00 94.50 112 SER A O 1
ATOM 940 N N . VAL A 1 113 ? -9.395 9.157 12.281 1.00 93.62 113 VAL A N 1
ATOM 941 C CA . VAL A 1 113 ? -8.356 10.196 12.359 1.00 93.62 113 VAL A CA 1
ATOM 942 C C . VAL A 1 113 ? -8.753 11.424 11.537 1.00 93.62 113 VAL A C 1
ATOM 944 O O . VAL A 1 113 ? -8.712 12.534 12.059 1.00 93.62 113 VAL A O 1
ATOM 947 N N . ASP A 1 114 ? -9.232 11.243 10.305 1.00 90.88 114 ASP A N 1
ATOM 948 C CA . ASP A 1 114 ? -9.669 12.364 9.461 1.00 90.88 114 ASP A CA 1
ATOM 949 C C . ASP A 1 114 ? -10.822 13.167 10.094 1.00 90.88 114 ASP A C 1
ATOM 951 O O . ASP A 1 114 ? -10.798 14.402 10.116 1.00 90.88 114 ASP A O 1
ATOM 955 N N . ASN A 1 115 ? -11.825 12.470 10.637 1.00 91.81 115 ASN A N 1
ATOM 956 C CA . ASN A 1 115 ? -13.101 13.076 11.029 1.00 91.81 115 ASN A CA 1
ATOM 957 C C . ASN A 1 115 ? -13.179 13.531 12.495 1.00 91.81 115 ASN A C 1
ATOM 959 O O . ASN A 1 115 ? -14.018 14.368 12.814 1.00 91.81 115 ASN A O 1
ATOM 963 N N . LEU A 1 116 ? -12.359 12.992 13.401 1.00 92.75 116 LEU A N 1
ATOM 964 C CA . LEU A 1 116 ? -12.412 13.350 14.823 1.00 92.75 116 LEU A CA 1
ATOM 965 C C . LEU A 1 116 ? -11.671 14.653 15.106 1.00 92.75 116 LEU A C 1
ATOM 967 O O . LEU A 1 116 ? -10.589 14.879 14.580 1.00 92.75 116 LEU A O 1
ATOM 971 N N . ASP A 1 117 ? -12.195 15.486 15.997 1.00 89.31 117 ASP A N 1
ATOM 972 C CA . ASP A 1 117 ? -11.450 16.636 16.512 1.00 89.31 117 ASP A CA 1
ATOM 973 C C . ASP A 1 117 ? -10.311 16.201 17.443 1.00 89.31 117 ASP A C 1
ATOM 975 O O . ASP A 1 117 ? -10.311 15.085 17.985 1.00 89.31 117 ASP A O 1
ATOM 979 N N . VAL A 1 118 ? -9.352 17.108 17.657 1.00 88.12 118 VAL A N 1
ATOM 980 C CA . VAL A 1 118 ? -8.229 16.902 18.582 1.00 88.12 118 VAL A CA 1
ATOM 981 C C . VAL A 1 118 ? -8.776 16.563 19.965 1.00 88.12 118 VAL A C 1
ATOM 983 O O . VAL A 1 118 ? -9.393 17.384 20.642 1.00 88.12 118 VAL A O 1
ATOM 986 N N . SER A 1 119 ? -8.610 15.304 20.357 1.00 91.12 119 SER A N 1
ATOM 987 C CA . SER A 1 119 ? -9.265 14.724 21.523 1.00 91.12 119 SER A CA 1
ATOM 988 C C . SER A 1 119 ? -8.577 13.431 21.947 1.00 91.12 119 SER A C 1
ATOM 990 O O . SER A 1 119 ? -7.793 12.842 21.202 1.00 91.12 119 SER A O 1
ATOM 992 N N . PHE A 1 120 ? -8.937 12.925 23.128 1.00 90.75 120 PHE A N 1
ATOM 993 C CA . PHE A 1 120 ? -8.513 11.595 23.570 1.00 90.75 120 PHE A CA 1
ATOM 994 C C . PHE A 1 120 ? -8.875 10.492 22.560 1.00 90.75 120 PHE A C 1
ATOM 996 O O . PHE A 1 120 ? -8.089 9.573 22.346 1.00 90.75 120 PHE A O 1
ATOM 1003 N N . LYS A 1 121 ? -10.040 10.602 21.901 1.00 93.56 121 LYS A N 1
ATOM 1004 C CA . LYS A 1 121 ? -10.480 9.643 20.877 1.00 93.56 121 LYS A CA 1
ATOM 1005 C C . LYS A 1 121 ? -9.533 9.630 19.682 1.00 93.56 121 LYS A C 1
ATOM 1007 O O . LYS A 1 121 ? -9.148 8.550 19.241 1.00 93.56 121 LYS A O 1
ATOM 1012 N N . LEU A 1 122 ? -9.136 10.813 19.202 1.00 94.12 122 LEU A N 1
ATOM 1013 C CA . LEU A 1 122 ? -8.151 10.946 18.129 1.00 94.12 122 LEU A CA 1
ATOM 1014 C C . LEU A 1 122 ? -6.829 10.294 18.541 1.00 94.12 122 LEU A C 1
ATOM 1016 O O . LEU A 1 122 ? -6.362 9.397 17.848 1.00 94.12 122 LEU A O 1
ATOM 1020 N N . ASN A 1 123 ? -6.286 10.661 19.705 1.00 93.38 123 ASN A N 1
ATOM 1021 C CA . ASN A 1 123 ? -5.013 10.121 20.193 1.00 93.38 123 ASN A CA 1
ATOM 1022 C C . ASN A 1 123 ? -5.044 8.594 20.328 1.00 93.38 123 ASN A C 1
ATOM 1024 O O . ASN A 1 123 ? -4.076 7.923 19.982 1.00 93.38 123 ASN A O 1
ATOM 1028 N N . LYS A 1 124 ? -6.172 8.026 20.772 1.00 94.62 124 LYS A N 1
ATOM 1029 C CA . LYS A 1 124 ? -6.330 6.572 20.852 1.00 94.62 124 LYS A CA 1
ATOM 1030 C C . LYS A 1 124 ? -6.410 5.912 19.471 1.00 94.62 124 LYS A C 1
ATOM 1032 O O . LYS A 1 124 ? -5.837 4.843 19.289 1.00 94.62 124 LYS A O 1
ATOM 1037 N N . CYS A 1 125 ? -7.072 6.533 18.491 1.00 95.56 125 CYS A N 1
ATOM 1038 C CA . CYS A 1 125 ? -7.069 6.032 17.110 1.00 95.56 125 CYS A CA 1
ATOM 1039 C C . CYS A 1 125 ? -5.656 6.049 16.517 1.00 95.56 125 CYS A C 1
ATOM 1041 O O . CYS A 1 125 ? -5.257 5.085 15.873 1.00 95.56 125 CYS A O 1
ATOM 1043 N N . VAL A 1 126 ? -4.889 7.111 16.782 1.00 95.62 126 VAL A N 1
ATOM 1044 C CA . VAL A 1 126 ? -3.490 7.231 16.357 1.00 95.62 126 VAL A CA 1
ATOM 1045 C C . VAL A 1 126 ? -2.633 6.142 17.001 1.00 95.62 126 VAL A C 1
ATOM 1047 O O . VAL A 1 126 ? -1.955 5.424 16.275 1.00 95.62 126 VAL A O 1
ATOM 1050 N N . SER A 1 127 ? -2.728 5.928 18.320 1.00 95.38 127 SER A N 1
ATOM 1051 C CA . SER A 1 127 ? -1.941 4.881 18.991 1.00 95.38 127 SER A CA 1
ATOM 1052 C C . SER A 1 127 ? -2.292 3.473 18.499 1.00 95.38 127 SER A C 1
ATOM 1054 O O . SER A 1 127 ? -1.434 2.601 18.415 1.00 95.38 127 SER A O 1
ATOM 1056 N N . LEU A 1 128 ? -3.572 3.224 18.192 1.00 96.38 128 LEU A N 1
ATOM 1057 C CA . LEU A 1 128 ? -4.004 1.957 17.598 1.00 96.38 128 LEU A CA 1
ATOM 1058 C C . LEU A 1 128 ? -3.454 1.781 16.188 1.00 96.38 128 LEU A C 1
ATOM 1060 O O . LEU A 1 128 ? -3.102 0.668 15.819 1.00 96.38 128 LEU A O 1
ATOM 1064 N N . LEU A 1 129 ? -3.360 2.863 15.417 1.00 96.75 129 LEU A N 1
ATOM 1065 C CA . LEU A 1 129 ? -2.782 2.827 14.085 1.00 96.75 129 LEU A CA 1
ATOM 1066 C C . LEU A 1 129 ? -1.269 2.590 14.131 1.00 96.75 129 LEU A C 1
ATOM 1068 O O . LEU A 1 129 ? -0.767 1.807 13.338 1.00 96.75 129 LEU A O 1
ATOM 1072 N N . GLU A 1 130 ? -0.550 3.188 15.084 1.00 96.38 130 GLU A N 1
ATOM 1073 C CA . GLU A 1 130 ? 0.869 2.883 15.317 1.00 96.38 130 GLU A CA 1
ATOM 1074 C C . GLU A 1 130 ? 1.070 1.410 15.671 1.00 96.38 130 GLU A C 1
ATOM 1076 O O . GLU A 1 130 ? 1.897 0.7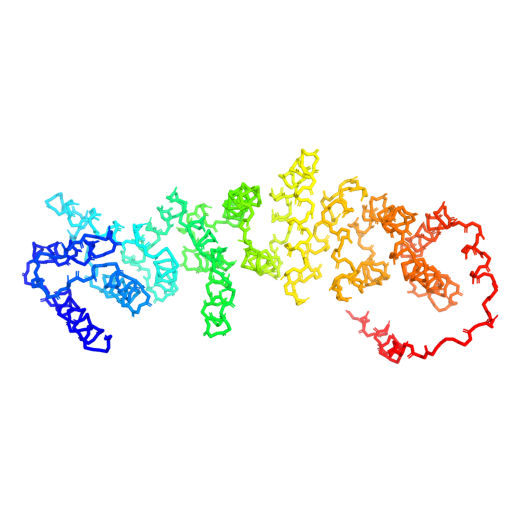41 15.057 1.00 96.38 130 GLU A O 1
ATOM 1081 N N . LYS A 1 131 ? 0.272 0.894 16.614 1.00 95.88 131 LYS A N 1
ATOM 1082 C CA . LYS A 1 131 ? 0.309 -0.517 16.999 1.00 95.88 131 LYS A CA 1
ATOM 1083 C C . LYS A 1 131 ? -0.038 -1.434 15.824 1.00 95.88 131 LYS A C 1
ATOM 1085 O O . LYS A 1 131 ? 0.599 -2.458 15.636 1.00 95.88 131 LYS A O 1
ATOM 1090 N N . PHE A 1 132 ? -1.011 -1.051 15.002 1.00 96.50 132 PHE A N 1
ATOM 1091 C CA . PHE A 1 132 ? -1.366 -1.783 13.789 1.00 96.50 132 PHE A CA 1
ATOM 1092 C C . PHE A 1 132 ? -0.192 -1.873 12.803 1.00 96.50 132 PHE A C 1
ATOM 1094 O O . PHE A 1 132 ? -0.015 -2.910 12.168 1.00 96.50 132 PHE A O 1
ATOM 1101 N N . LEU A 1 133 ? 0.611 -0.810 12.669 1.00 96.50 133 LEU A N 1
ATOM 1102 C CA . LEU A 1 133 ? 1.831 -0.848 11.858 1.00 96.50 133 LEU A CA 1
ATOM 1103 C C . LEU A 1 133 ? 2.903 -1.749 12.488 1.00 96.50 133 LEU A C 1
ATOM 1105 O O . LEU A 1 133 ? 3.532 -2.511 11.761 1.00 96.50 133 LEU A O 1
ATOM 1109 N N . ASP A 1 134 ? 3.070 -1.707 13.813 1.00 95.50 134 ASP A N 1
ATOM 1110 C CA . ASP A 1 134 ? 4.021 -2.569 14.535 1.00 95.50 134 ASP A CA 1
ATOM 1111 C C . ASP A 1 134 ? 3.659 -4.058 14.441 1.00 95.50 134 ASP A C 1
ATOM 1113 O O . ASP A 1 134 ? 4.537 -4.907 14.309 1.00 95.50 134 ASP A O 1
ATOM 1117 N N . ASP A 1 135 ? 2.364 -4.376 14.459 1.00 95.12 135 ASP A N 1
ATOM 1118 C CA . ASP A 1 135 ? 1.831 -5.741 14.398 1.00 95.12 135 ASP A CA 1
ATOM 1119 C C . ASP A 1 135 ? 1.705 -6.268 12.945 1.00 95.12 135 ASP A C 1
ATOM 1121 O O . ASP A 1 135 ? 0.950 -7.207 12.667 1.00 95.12 135 ASP A O 1
ATOM 1125 N N . HIS A 1 136 ? 2.435 -5.674 11.991 1.00 96.31 136 HIS A N 1
ATOM 1126 C CA . HIS A 1 136 ? 2.443 -6.048 10.570 1.00 96.31 136 HIS A CA 1
ATOM 1127 C C . HIS A 1 136 ? 1.062 -5.999 9.889 1.00 96.31 136 HIS A C 1
ATOM 1129 O O . HIS A 1 136 ? 0.749 -6.771 8.973 1.00 96.31 136 HIS A O 1
ATOM 1135 N N . GLY A 1 137 ? 0.195 -5.076 10.312 1.00 96.62 137 GLY A N 1
ATOM 1136 C CA . GLY A 1 137 ? -1.172 -4.967 9.805 1.00 96.62 137 GLY A CA 1
ATOM 1137 C C . GLY A 1 137 ? -1.249 -4.698 8.295 1.00 96.62 137 GLY A C 1
ATOM 1138 O O . GLY A 1 137 ? -2.116 -5.247 7.610 1.00 96.62 137 GLY A O 1
ATOM 1139 N N . LEU A 1 138 ? -0.306 -3.930 7.732 1.00 97.75 138 LEU A N 1
ATOM 1140 C CA . LEU A 1 138 ? -0.233 -3.700 6.281 1.00 97.75 138 LEU A CA 1
ATOM 1141 C C . LEU A 1 138 ? 0.094 -4.981 5.513 1.00 97.75 138 LEU A C 1
ATOM 1143 O O . LEU A 1 138 ? -0.533 -5.250 4.486 1.00 97.75 138 LEU A O 1
ATOM 1147 N N . PHE A 1 139 ? 1.015 -5.801 6.022 1.00 97.56 139 PHE A N 1
ATOM 1148 C CA . PHE A 1 139 ? 1.288 -7.110 5.438 1.00 97.56 139 PHE A CA 1
ATOM 1149 C C . PHE A 1 139 ? 0.033 -7.977 5.430 1.00 97.56 139 PHE A C 1
ATOM 1151 O O . PHE A 1 139 ? -0.269 -8.581 4.405 1.00 97.56 139 PHE A O 1
ATOM 1158 N N . GLN A 1 140 ? -0.755 -7.992 6.510 1.00 95.75 140 GLN A N 1
ATOM 1159 C CA . GLN A 1 140 ? -2.001 -8.765 6.552 1.00 95.75 140 GLN A CA 1
ATOM 1160 C C . GLN A 1 140 ? -3.014 -8.302 5.493 1.00 95.75 140 GLN A C 1
ATOM 1162 O O . GLN A 1 140 ? -3.643 -9.148 4.843 1.00 95.75 140 GLN A O 1
ATOM 1167 N N . ILE A 1 141 ? -3.140 -6.985 5.278 1.00 96.19 141 ILE A N 1
ATOM 1168 C CA . ILE A 1 141 ? -3.981 -6.408 4.218 1.00 96.19 141 ILE A CA 1
ATOM 1169 C C . ILE A 1 141 ? -3.503 -6.885 2.844 1.00 96.19 141 ILE A C 1
ATOM 1171 O O . ILE A 1 141 ? -4.272 -7.495 2.098 1.00 96.19 141 ILE A O 1
ATOM 1175 N N . ILE A 1 142 ? -2.228 -6.647 2.521 1.00 96.44 142 ILE A N 1
ATOM 1176 C CA . ILE A 1 142 ? -1.647 -6.961 1.209 1.00 96.44 142 ILE A CA 1
ATOM 1177 C C . ILE A 1 142 ? -1.710 -8.475 0.954 1.00 96.44 142 ILE A C 1
ATOM 1179 O O . ILE A 1 142 ? -2.155 -8.924 -0.102 1.00 96.44 142 ILE A O 1
ATOM 1183 N N . GLN A 1 143 ? -1.338 -9.284 1.948 1.00 94.50 143 GLN A N 1
ATOM 1184 C CA . GLN A 1 143 ? -1.348 -10.743 1.877 1.00 94.50 143 GLN A CA 1
ATOM 1185 C C . GLN A 1 143 ? -2.751 -11.286 1.616 1.00 94.50 143 GLN A C 1
ATOM 1187 O O . GLN A 1 143 ? -2.878 -12.278 0.898 1.00 94.50 143 GLN A O 1
ATOM 1192 N N . THR A 1 144 ? -3.784 -10.680 2.206 1.00 91.69 144 THR A N 1
ATOM 1193 C CA . THR A 1 144 ? -5.181 -11.091 2.021 1.00 91.69 144 THR A CA 1
AT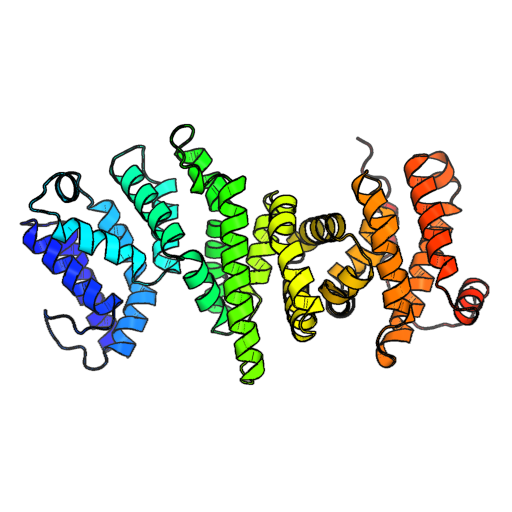OM 1194 C C . THR A 1 144 ? -5.709 -10.668 0.656 1.00 91.69 144 THR A C 1
ATOM 1196 O O . THR A 1 144 ? -6.285 -11.504 -0.036 1.00 91.69 144 THR A O 1
ATOM 1199 N N . ALA A 1 145 ? -5.419 -9.441 0.215 1.00 91.25 145 ALA A N 1
ATOM 1200 C CA . ALA A 1 145 ? -5.783 -8.963 -1.118 1.00 91.25 145 ALA A CA 1
ATOM 1201 C C . ALA A 1 145 ? -5.143 -9.795 -2.249 1.00 91.25 145 ALA A C 1
ATOM 1203 O O . ALA A 1 145 ? -5.721 -9.933 -3.321 1.00 91.25 145 ALA A O 1
ATOM 1204 N N . CYS A 1 146 ? -3.975 -10.399 -2.006 1.00 90.75 146 CYS A N 1
ATOM 1205 C CA . CYS A 1 146 ? -3.296 -11.276 -2.963 1.00 90.75 146 CYS A CA 1
ATOM 1206 C C . CYS A 1 146 ? -3.778 -12.743 -2.967 1.00 90.75 146 CYS A C 1
ATOM 1208 O O . CYS A 1 146 ? -3.293 -13.523 -3.788 1.00 90.75 146 CYS A O 1
ATOM 1210 N N . LYS A 1 147 ? -4.671 -13.166 -2.054 1.00 86.62 147 LYS A N 1
ATOM 1211 C CA . LYS A 1 147 ? -5.143 -14.570 -1.975 1.00 86.62 147 LYS A CA 1
ATOM 1212 C C . LYS A 1 147 ? -6.216 -14.910 -3.004 1.00 86.62 147 LYS A C 1
ATOM 1214 O O . LYS A 1 147 ? -6.293 -16.061 -3.417 1.00 86.62 147 LYS A O 1
ATOM 1219 N N . THR A 1 148 ? -7.053 -13.949 -3.363 1.00 79.44 148 THR A N 1
ATOM 1220 C CA . THR A 1 148 ? -8.199 -14.143 -4.254 1.00 79.44 148 THR A CA 1
ATOM 1221 C C . THR A 1 148 ? -8.035 -13.329 -5.522 1.00 79.44 148 THR A C 1
ATOM 1223 O O . THR A 1 148 ? -7.404 -12.271 -5.521 1.00 79.44 148 THR A O 1
ATOM 1226 N N . ALA A 1 149 ? -8.613 -13.830 -6.612 1.00 75.69 149 ALA A N 1
ATOM 1227 C CA . ALA A 1 149 ? -8.669 -13.081 -7.853 1.00 75.69 149 ALA A CA 1
ATOM 1228 C C . ALA A 1 149 ? -9.435 -11.761 -7.642 1.00 75.69 149 ALA A C 1
ATOM 1230 O O . ALA A 1 149 ? -10.361 -11.728 -6.826 1.00 75.69 149 ALA A O 1
ATOM 1231 N N . PRO A 1 150 ? -9.073 -10.691 -8.370 1.00 71.50 150 PRO A N 1
ATOM 1232 C CA . PRO A 1 150 ? -9.816 -9.439 -8.333 1.00 71.50 150 PRO A CA 1
ATOM 1233 C C . PRO A 1 150 ? -11.282 -9.695 -8.701 1.00 71.50 150 PRO A C 1
ATOM 1235 O O . PRO A 1 150 ? -11.582 -10.154 -9.804 1.00 71.50 150 PRO A O 1
ATOM 1238 N N . ASP A 1 151 ? -12.196 -9.409 -7.777 1.00 75.88 151 ASP A N 1
ATOM 1239 C CA . ASP A 1 151 ? -13.628 -9.398 -8.058 1.00 75.88 151 ASP A CA 1
ATOM 1240 C C . ASP A 1 151 ? -14.032 -7.976 -8.452 1.00 75.88 151 ASP A C 1
ATOM 1242 O O . ASP A 1 151 ? -13.953 -7.047 -7.646 1.00 75.88 151 ASP A O 1
ATOM 1246 N N . SER A 1 152 ? -14.497 -7.817 -9.693 1.00 74.94 152 SER A N 1
ATOM 1247 C CA . SER A 1 152 ? -14.990 -6.540 -10.227 1.00 74.94 152 SER A CA 1
ATOM 1248 C C . SER A 1 152 ? -16.048 -5.862 -9.343 1.00 74.94 152 SER A C 1
ATOM 1250 O O . SER A 1 152 ? -16.143 -4.637 -9.338 1.00 74.94 152 SER A O 1
ATOM 1252 N N . SER A 1 153 ? -16.816 -6.625 -8.557 1.00 75.19 153 SER A N 1
ATOM 1253 C CA . SER A 1 153 ? -17.829 -6.081 -7.645 1.00 75.19 153 SER A CA 1
ATOM 1254 C C . SER A 1 153 ? -17.240 -5.368 -6.420 1.00 75.19 153 SER A C 1
ATOM 1256 O O . SER A 1 153 ? -17.901 -4.511 -5.832 1.00 75.19 153 SER A O 1
ATOM 1258 N N . LEU A 1 154 ? -15.992 -5.678 -6.053 1.00 77.56 154 LEU A N 1
ATOM 1259 C CA . LEU A 1 154 ? -15.288 -5.118 -4.895 1.00 77.56 154 LEU A CA 1
ATOM 1260 C C . LEU A 1 154 ? -14.220 -4.087 -5.283 1.00 77.56 154 LEU A C 1
ATOM 1262 O O . LEU A 1 154 ? -13.534 -3.553 -4.410 1.00 77.56 154 LEU A O 1
ATOM 1266 N N . ASP A 1 155 ? -14.091 -3.767 -6.571 1.00 84.38 155 ASP A N 1
ATOM 1267 C CA . ASP A 1 155 ? -12.995 -2.943 -7.085 1.00 84.38 155 ASP A CA 1
ATOM 1268 C C . ASP A 1 155 ? -12.985 -1.519 -6.503 1.00 84.38 155 ASP A C 1
ATOM 1270 O O . ASP A 1 155 ? -11.932 -0.974 -6.176 1.00 84.38 155 ASP A O 1
ATOM 1274 N N . PHE A 1 156 ? -14.169 -0.944 -6.265 1.00 85.75 156 PHE A N 1
ATOM 1275 C CA . PHE A 1 156 ? -14.301 0.363 -5.616 1.00 85.75 156 PHE A CA 1
ATOM 1276 C C . PHE A 1 156 ? -13.796 0.355 -4.165 1.00 85.75 156 PHE A C 1
ATOM 1278 O O . PHE A 1 156 ? -13.116 1.286 -3.739 1.00 85.75 156 PHE A O 1
ATOM 1285 N N . VAL 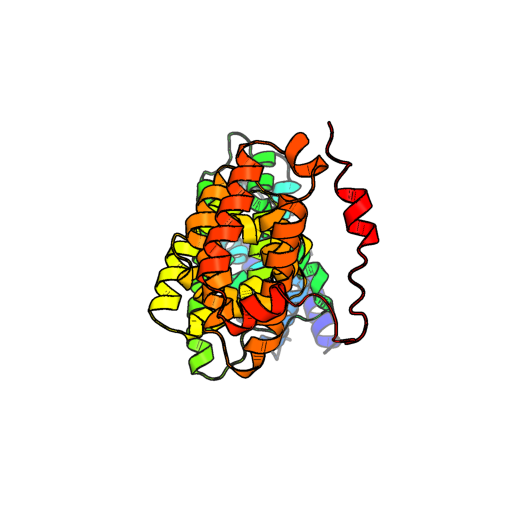A 1 157 ? -14.108 -0.702 -3.405 1.00 86.25 157 VAL A N 1
ATOM 1286 C CA . VAL A 1 157 ? -13.650 -0.852 -2.013 1.00 86.25 157 VAL A CA 1
ATOM 1287 C C . VAL A 1 157 ? -12.131 -1.013 -1.980 1.00 86.25 157 VAL A C 1
ATOM 1289 O O . VAL A 1 157 ? -11.465 -0.445 -1.116 1.00 86.25 157 VAL A O 1
ATOM 1292 N N . LEU A 1 158 ? -11.581 -1.743 -2.952 1.00 89.69 158 LEU A N 1
ATOM 1293 C CA . LEU A 1 158 ? -10.145 -1.935 -3.090 1.00 89.69 158 LEU A CA 1
ATOM 1294 C C . LEU A 1 158 ? -9.423 -0.632 -3.457 1.00 89.69 158 LEU A C 1
ATOM 1296 O O . LEU A 1 158 ? -8.415 -0.314 -2.832 1.00 89.69 158 LEU A O 1
ATOM 1300 N N . GLU A 1 159 ? -9.939 0.142 -4.420 1.00 92.38 159 GLU A N 1
ATOM 1301 C CA . GLU A 1 159 ? -9.390 1.461 -4.773 1.00 92.38 159 GLU A CA 1
ATOM 1302 C C . GLU A 1 159 ? -9.390 2.418 -3.578 1.00 92.38 159 GLU A C 1
ATOM 1304 O O . GLU A 1 159 ? -8.401 3.120 -3.360 1.00 92.38 159 GLU A O 1
ATOM 1309 N N . ASP A 1 160 ? -10.477 2.449 -2.802 1.00 94.12 160 ASP A N 1
ATOM 1310 C CA . ASP A 1 160 ? -10.553 3.289 -1.607 1.00 94.12 160 ASP A CA 1
ATOM 1311 C C . ASP A 1 160 ? -9.485 2.878 -0.586 1.00 94.12 160 ASP A C 1
ATOM 1313 O O . ASP A 1 160 ? -8.701 3.719 -0.149 1.00 94.12 160 ASP A O 1
ATOM 1317 N N . LEU A 1 161 ? -9.356 1.579 -0.299 1.00 95.81 161 LEU A N 1
ATOM 1318 C CA . LEU A 1 161 ? -8.324 1.055 0.597 1.00 95.81 161 LEU A CA 1
ATOM 1319 C C . LEU A 1 161 ? -6.903 1.388 0.113 1.00 95.81 161 LEU A C 1
ATOM 1321 O O . LEU A 1 161 ? -6.077 1.844 0.902 1.00 95.81 161 LEU A O 1
ATOM 1325 N N . ILE A 1 162 ? -6.618 1.212 -1.180 1.00 96.94 162 ILE A N 1
ATOM 1326 C CA . ILE A 1 162 ? -5.330 1.576 -1.793 1.00 96.94 162 ILE A CA 1
ATOM 1327 C C . ILE A 1 162 ? -5.062 3.075 -1.621 1.00 96.94 162 ILE A C 1
ATOM 1329 O O . ILE A 1 162 ? -3.942 3.478 -1.302 1.00 96.94 162 ILE A O 1
ATOM 1333 N N . SER A 1 163 ? -6.087 3.910 -1.801 1.00 96.31 163 SER A N 1
ATOM 1334 C CA . SER A 1 163 ? -5.971 5.350 -1.593 1.00 96.31 163 SER A CA 1
ATOM 1335 C C . SER A 1 163 ? -5.692 5.691 -0.130 1.00 96.31 163 SER A C 1
ATOM 1337 O O . SER A 1 163 ? -4.858 6.556 0.129 1.00 96.31 163 SER A O 1
ATOM 1339 N N . LEU A 1 164 ? -6.337 5.017 0.825 1.00 97.25 164 LEU A N 1
ATOM 1340 C CA . LEU A 1 164 ? -6.090 5.204 2.257 1.00 97.25 164 LEU A CA 1
ATOM 1341 C C . LEU A 1 164 ? -4.662 4.802 2.648 1.00 97.25 164 LEU A C 1
ATOM 1343 O O . LEU A 1 164 ? -4.008 5.554 3.363 1.00 97.25 164 LEU A O 1
ATOM 1347 N N . ILE A 1 165 ? -4.154 3.678 2.131 1.00 98.00 165 ILE A N 1
ATOM 1348 C CA . ILE A 1 165 ? -2.761 3.244 2.341 1.00 98.00 165 ILE A CA 1
ATOM 1349 C C . ILE A 1 165 ? -1.793 4.303 1.799 1.00 98.00 165 ILE A C 1
ATOM 1351 O O . ILE A 1 165 ? -0.912 4.769 2.512 1.00 98.00 165 ILE A O 1
ATOM 1355 N N . ALA A 1 166 ? -1.979 4.733 0.549 1.00 96.75 166 ALA A N 1
ATOM 1356 C CA . ALA A 1 166 ? -1.053 5.660 -0.094 1.00 96.75 166 ALA A CA 1
ATOM 1357 C C . ALA A 1 166 ? -1.075 7.079 0.499 1.00 96.75 166 ALA A C 1
ATOM 1359 O O . ALA A 1 166 ? -0.070 7.776 0.414 1.00 96.75 166 ALA A O 1
ATOM 1360 N N . THR A 1 167 ? -2.206 7.514 1.066 1.00 95.44 167 THR A N 1
ATOM 1361 C CA . THR A 1 167 ? -2.388 8.873 1.616 1.00 95.44 167 THR A CA 1
ATOM 1362 C C . THR A 1 167 ? -2.282 8.934 3.136 1.00 95.44 167 THR A C 1
ATOM 1364 O O . THR A 1 167 ? -2.515 9.994 3.715 1.00 95.44 167 THR A O 1
ATOM 1367 N N . LEU A 1 168 ? -1.930 7.828 3.803 1.00 96.31 168 LEU A N 1
ATOM 1368 C CA . LEU A 1 168 ? -1.802 7.812 5.258 1.00 96.31 168 LEU A CA 1
ATOM 1369 C C . LEU A 1 168 ? -0.846 8.899 5.782 1.00 96.31 168 LEU A C 1
ATOM 1371 O O . LEU A 1 168 ? -1.277 9.625 6.680 1.00 96.31 168 LEU A O 1
ATOM 1375 N N . PRO A 1 169 ? 0.376 9.075 5.231 1.00 95.44 169 PRO A N 1
ATOM 1376 C CA . PRO A 1 169 ? 1.283 10.132 5.677 1.00 95.44 169 PRO A CA 1
ATOM 1377 C C . PRO A 1 169 ? 0.675 11.531 5.581 1.00 95.44 169 PRO A C 1
ATOM 1379 O O . PRO A 1 169 ? 0.788 12.322 6.513 1.00 95.44 169 PRO A O 1
ATOM 1382 N N . ASP A 1 170 ? -0.018 11.824 4.478 1.00 93.44 170 ASP A N 1
ATOM 1383 C CA . ASP A 1 170 ? -0.634 13.133 4.256 1.00 93.44 170 ASP A CA 1
ATOM 1384 C C . ASP A 1 170 ? -1.783 13.374 5.238 1.00 93.44 170 ASP A C 1
ATOM 1386 O O . ASP A 1 170 ? -1.920 14.458 5.804 1.00 93.44 170 ASP A O 1
ATOM 1390 N N . LYS A 1 171 ? -2.619 12.357 5.463 1.00 93.31 171 LYS A N 1
ATOM 1391 C CA . LYS A 1 171 ? -3.775 12.436 6.365 1.00 93.31 171 LYS A CA 1
ATOM 1392 C C . LYS A 1 171 ? -3.350 12.680 7.806 1.00 93.31 171 LYS A C 1
ATOM 1394 O O . LYS A 1 171 ? -3.867 13.591 8.453 1.00 93.31 171 LYS A O 1
ATOM 1399 N N . THR A 1 172 ? -2.384 11.912 8.303 1.00 93.81 172 THR A N 1
ATOM 1400 C CA . THR A 1 172 ? -1.883 12.075 9.673 1.00 93.81 172 THR A CA 1
ATOM 1401 C C . THR A 1 172 ? -1.095 13.369 9.831 1.00 93.81 172 THR A C 1
ATOM 1403 O O . THR A 1 172 ? -1.306 14.065 10.821 1.00 93.81 172 THR A O 1
ATOM 1406 N N . ALA A 1 173 ? -0.278 13.768 8.851 1.00 93.19 173 ALA A N 1
ATOM 1407 C CA . ALA A 1 173 ? 0.440 15.042 8.895 1.00 93.19 173 ALA A CA 1
ATOM 1408 C C . ALA A 1 173 ? -0.522 16.238 8.930 1.00 93.19 173 ALA A C 1
ATOM 1410 O O . ALA A 1 173 ? -0.380 17.120 9.777 1.00 93.19 173 ALA A O 1
ATOM 1411 N N . ASN A 1 174 ? -1.546 16.246 8.072 1.00 92.50 174 ASN A N 1
ATOM 1412 C CA . ASN A 1 174 ? -2.542 17.319 8.036 1.00 92.50 174 ASN A CA 1
ATOM 1413 C C . ASN A 1 174 ? -3.358 17.397 9.330 1.00 92.50 174 ASN A C 1
ATOM 1415 O O . ASN A 1 174 ? -3.703 18.491 9.781 1.00 92.50 174 ASN A O 1
ATOM 1419 N N . LYS A 1 175 ? -3.667 16.242 9.931 1.00 92.75 175 LYS A N 1
ATOM 1420 C CA . LYS A 1 175 ? -4.502 16.176 11.129 1.00 92.75 175 LYS A CA 1
ATOM 1421 C C . LYS A 1 175 ? -3.739 16.445 12.424 1.00 92.75 175 LYS A C 1
ATOM 1423 O O . LYS A 1 175 ? -4.240 17.169 13.281 1.00 92.75 175 LYS A O 1
ATOM 1428 N N . LEU A 1 176 ? -2.565 15.841 12.580 1.00 91.62 176 LEU A N 1
ATOM 1429 C CA . LEU A 1 176 ? -1.783 15.853 13.820 1.00 91.62 176 LEU A CA 1
ATOM 1430 C C . LEU A 1 176 ? -0.735 16.968 13.839 1.00 91.62 176 LEU A C 1
ATOM 1432 O O . LEU A 1 176 ? -0.307 17.379 14.916 1.00 91.62 176 LEU A O 1
ATOM 1436 N N . GLN A 1 177 ? -0.348 17.489 12.671 1.00 89.81 177 GLN A N 1
ATOM 1437 C CA . GLN A 1 177 ? 0.629 18.567 12.523 1.00 89.81 177 GLN A CA 1
ATOM 1438 C C . GLN A 1 177 ? 1.909 18.273 13.328 1.00 89.81 177 GLN A C 1
ATOM 1440 O O . GLN A 1 177 ? 2.576 17.271 13.087 1.00 89.81 177 GLN A O 1
ATOM 1445 N N . LEU A 1 178 ? 2.239 19.109 14.317 1.00 87.56 178 LEU A N 1
ATOM 1446 C CA . LEU A 1 178 ? 3.432 18.965 15.158 1.00 87.56 178 LEU A CA 1
ATOM 1447 C C . LEU A 1 178 ? 3.361 17.793 16.153 1.00 87.56 178 LEU A C 1
ATOM 1449 O O . LEU A 1 178 ? 4.376 17.448 16.747 1.00 87.56 178 LEU A O 1
ATOM 1453 N N . GLN A 1 179 ? 2.184 17.195 16.356 1.00 88.69 179 GLN A N 1
ATOM 1454 C CA . GLN A 1 179 ? 1.986 16.018 17.214 1.00 88.69 179 GLN A CA 1
ATOM 1455 C C . GLN A 1 179 ? 2.029 14.706 16.418 1.00 88.69 179 GLN A C 1
ATOM 1457 O O . GLN A 1 179 ? 1.671 13.654 16.947 1.00 88.69 179 GLN A O 1
ATOM 1462 N N . ASN A 1 180 ? 2.412 14.758 15.138 1.00 92.56 180 ASN A N 1
ATOM 1463 C CA . ASN A 1 180 ? 2.493 13.566 14.311 1.00 92.56 180 ASN A CA 1
ATOM 1464 C C . ASN A 1 180 ? 3.637 12.654 14.770 1.00 92.56 180 ASN A C 1
ATOM 1466 O O . ASN A 1 180 ? 4.739 13.115 15.073 1.00 92.56 180 ASN A O 1
ATOM 1470 N N . SER A 1 181 ? 3.368 11.352 14.786 1.00 93.19 181 SER A N 1
ATOM 1471 C CA . SER A 1 181 ? 4.379 10.340 15.077 1.00 93.19 181 SER A CA 1
ATOM 1472 C C . SER A 1 181 ? 5.341 10.191 13.911 1.00 93.19 181 SER A C 1
ATOM 1474 O O . SER A 1 181 ? 4.935 10.266 12.746 1.00 93.19 181 SER A O 1
ATOM 1476 N N . GLU A 1 182 ? 6.606 9.902 14.219 1.00 93.38 182 GLU A N 1
ATOM 1477 C CA . GLU A 1 182 ? 7.615 9.716 13.183 1.00 93.38 182 GLU A CA 1
ATOM 1478 C C . GLU A 1 182 ? 7.273 8.581 12.217 1.00 93.38 182 GLU A C 1
ATOM 1480 O O . GLU A 1 182 ? 7.545 8.685 11.019 1.00 93.38 182 GLU A O 1
ATOM 1485 N N . LYS A 1 183 ? 6.574 7.556 12.724 1.00 94.50 183 LYS A N 1
ATOM 1486 C CA . LYS A 1 183 ? 6.150 6.375 11.964 1.00 94.50 183 LYS A CA 1
ATOM 1487 C C . LYS A 1 183 ? 5.282 6.712 10.762 1.00 94.50 183 LYS A C 1
ATOM 1489 O O . LYS A 1 183 ? 5.237 5.939 9.808 1.00 94.50 183 LYS A O 1
ATOM 1494 N N . PHE A 1 184 ? 4.573 7.838 10.810 1.00 96.00 184 PHE A N 1
ATOM 1495 C CA . PHE A 1 184 ? 3.705 8.261 9.721 1.00 96.00 184 PHE A CA 1
ATOM 1496 C C . PHE A 1 184 ? 4.391 9.199 8.732 1.00 96.00 184 PHE A C 1
ATOM 1498 O O . PHE A 1 184 ? 3.807 9.476 7.687 1.00 96.00 184 PHE A O 1
ATOM 1505 N N . TYR A 1 185 ? 5.605 9.688 9.004 1.00 95.25 185 TYR A N 1
ATOM 1506 C CA . TYR A 1 185 ? 6.317 10.482 8.007 1.00 95.25 185 TYR A CA 1
ATOM 1507 C C . TYR A 1 185 ? 6.661 9.618 6.789 1.00 95.25 185 TYR A C 1
ATOM 1509 O O . TYR A 1 185 ? 7.034 8.452 6.956 1.00 95.25 185 TYR A O 1
ATOM 1517 N N . PRO A 1 186 ? 6.609 10.171 5.561 1.00 95.62 186 PRO A N 1
ATOM 1518 C CA . PRO A 1 186 ? 6.911 9.414 4.348 1.00 95.62 186 PRO A CA 1
ATOM 1519 C C . PRO A 1 186 ? 8.260 8.681 4.396 1.00 95.62 186 PRO A C 1
ATOM 1521 O O . PRO A 1 186 ? 8.382 7.581 3.868 1.00 95.62 186 PRO A O 1
ATOM 1524 N N . GLN A 1 187 ? 9.257 9.259 5.072 1.00 94.06 187 GLN A N 1
ATOM 1525 C CA . GLN A 1 187 ? 10.600 8.694 5.213 1.00 94.06 187 GLN A CA 1
ATOM 1526 C C . GLN A 1 187 ? 10.644 7.407 6.051 1.00 94.06 187 GLN A C 1
ATOM 1528 O O . GLN A 1 187 ? 11.573 6.628 5.873 1.00 94.06 187 GLN A O 1
ATOM 1533 N N . GLN A 1 188 ? 9.673 7.174 6.942 1.00 96.19 188 GLN A N 1
ATOM 1534 C CA . GLN A 1 188 ? 9.569 5.939 7.733 1.00 96.19 188 GLN A CA 1
ATOM 1535 C C . GLN A 1 188 ? 8.455 5.027 7.207 1.00 96.19 188 GLN A C 1
ATOM 1537 O O . GLN A 1 188 ? 8.658 3.824 7.045 1.00 96.19 188 GLN A O 1
ATOM 1542 N N . TYR A 1 189 ? 7.298 5.601 6.869 1.00 98.25 189 TYR A N 1
ATOM 1543 C CA . TYR A 1 189 ? 6.130 4.844 6.432 1.00 98.25 189 TYR A CA 1
ATOM 1544 C C . TYR A 1 189 ? 6.327 4.152 5.078 1.00 98.25 189 TYR A C 1
ATOM 1546 O O . TYR A 1 189 ? 5.961 2.988 4.922 1.00 98.25 189 TYR A O 1
ATOM 1554 N N . ILE A 1 190 ? 6.894 4.847 4.084 1.00 98.06 190 ILE A N 1
ATOM 1555 C CA . ILE A 1 190 ? 7.037 4.286 2.733 1.00 98.06 190 ILE A CA 1
ATOM 1556 C C . ILE A 1 190 ? 8.023 3.110 2.711 1.00 98.06 190 ILE A C 1
ATOM 1558 O O . ILE A 1 190 ? 7.663 2.083 2.130 1.00 98.06 190 ILE A O 1
ATOM 1562 N N . PRO A 1 191 ? 9.205 3.178 3.362 1.00 98.12 191 PRO A N 1
ATOM 1563 C CA . PRO A 1 191 ? 10.064 2.005 3.514 1.00 98.12 191 PRO A CA 1
ATOM 1564 C C . PRO A 1 191 ? 9.376 0.841 4.230 1.00 98.12 191 PRO A C 1
ATOM 1566 O O . PRO A 1 191 ? 9.432 -0.275 3.722 1.00 98.12 191 PRO A O 1
ATOM 1569 N N . LEU A 1 192 ? 8.643 1.100 5.323 1.00 98.31 192 LEU A N 1
ATOM 1570 C CA . LEU A 1 192 ? 7.876 0.065 6.024 1.00 98.31 192 LEU A CA 1
ATOM 1571 C C . LEU A 1 192 ? 6.864 -0.606 5.085 1.00 98.31 192 LEU A C 1
ATOM 1573 O O . LEU A 1 192 ? 6.851 -1.826 4.962 1.00 98.31 192 LEU A O 1
ATOM 1577 N N . LEU A 1 193 ? 6.063 0.169 4.347 1.00 98.56 193 LEU A N 1
ATOM 1578 C CA . LEU A 1 193 ? 5.116 -0.369 3.365 1.00 98.56 193 LEU A CA 1
ATOM 1579 C C . LEU A 1 193 ? 5.821 -1.210 2.283 1.00 98.56 193 LEU A C 1
ATOM 1581 O O . LEU A 1 193 ? 5.300 -2.245 1.864 1.00 98.56 193 LEU A O 1
ATOM 1585 N N . CYS A 1 194 ? 7.000 -0.780 1.829 1.00 98.38 194 CYS A N 1
ATOM 1586 C CA . CYS A 1 194 ? 7.805 -1.520 0.858 1.00 98.38 194 CYS A CA 1
ATOM 1587 C C . CYS A 1 194 ? 8.310 -2.853 1.422 1.00 98.38 194 CYS A C 1
ATOM 1589 O O . CYS A 1 194 ? 8.235 -3.865 0.722 1.00 98.38 194 CYS A O 1
ATOM 1591 N N . ASP A 1 195 ? 8.753 -2.880 2.677 1.00 98.25 195 ASP A N 1
ATOM 1592 C CA . ASP A 1 195 ? 9.177 -4.103 3.359 1.00 98.25 195 ASP A CA 1
ATOM 1593 C C . ASP A 1 195 ? 8.018 -5.093 3.514 1.00 98.25 195 ASP A C 1
ATOM 1595 O O . ASP A 1 195 ? 8.181 -6.283 3.233 1.00 98.25 195 ASP A O 1
ATOM 1599 N N . GLU A 1 196 ? 6.825 -4.612 3.866 1.00 98.38 196 GLU A N 1
ATOM 1600 C CA . GLU A 1 196 ? 5.623 -5.449 3.960 1.00 98.38 196 GLU A CA 1
ATOM 1601 C C . GLU A 1 196 ? 5.221 -6.023 2.598 1.00 98.38 196 GLU A C 1
ATOM 1603 O O . GLU A 1 196 ? 4.949 -7.222 2.478 1.00 98.38 196 GLU A O 1
ATOM 1608 N N . MET A 1 197 ? 5.253 -5.208 1.534 1.00 98.31 197 MET A N 1
ATOM 1609 C CA . MET A 1 197 ? 5.045 -5.699 0.168 1.00 98.31 197 MET A CA 1
ATOM 1610 C C . MET A 1 197 ? 6.089 -6.759 -0.203 1.00 98.31 197 MET A C 1
ATOM 1612 O O . MET A 1 197 ? 5.723 -7.816 -0.716 1.00 98.31 197 MET A O 1
ATOM 1616 N N . MET A 1 198 ? 7.372 -6.533 0.094 1.00 97.75 198 MET A N 1
ATOM 1617 C CA . MET A 1 198 ? 8.438 -7.499 -0.191 1.00 97.75 198 MET A CA 1
ATOM 1618 C C . MET A 1 198 ? 8.257 -8.818 0.563 1.00 97.75 198 MET A C 1
ATOM 1620 O O . MET A 1 198 ? 8.497 -9.881 -0.014 1.00 97.75 198 MET A O 1
ATOM 1624 N N . GLN A 1 199 ? 7.809 -8.784 1.819 1.00 97.31 199 GLN A N 1
ATOM 1625 C CA . GLN A 1 199 ? 7.480 -9.992 2.578 1.00 97.31 199 GLN A CA 1
ATOM 1626 C C . GLN A 1 199 ? 6.332 -10.773 1.930 1.00 97.31 199 GLN A C 1
ATOM 1628 O O . GLN A 1 199 ? 6.444 -11.988 1.746 1.00 97.31 199 GLN A O 1
ATOM 1633 N N . VAL A 1 200 ? 5.263 -10.093 1.497 1.00 97.06 200 VAL A N 1
ATOM 1634 C CA . VAL A 1 200 ? 4.171 -10.753 0.763 1.00 97.06 200 VAL A CA 1
ATOM 1635 C C . VAL A 1 200 ? 4.676 -11.369 -0.538 1.00 97.06 200 VAL A C 1
ATOM 1637 O O . VAL A 1 200 ? 4.349 -12.518 -0.835 1.00 97.06 200 VAL A O 1
ATOM 1640 N N . LEU A 1 201 ? 5.501 -10.653 -1.305 1.00 96.19 201 LEU A N 1
ATOM 1641 C CA . LEU A 1 201 ? 6.051 -11.174 -2.557 1.00 96.19 201 LEU A CA 1
ATOM 1642 C C . LEU A 1 201 ? 6.915 -12.420 -2.335 1.00 96.19 201 LEU A C 1
ATOM 1644 O O . LEU A 1 201 ? 6.809 -13.362 -3.115 1.00 96.19 201 LEU A O 1
ATOM 1648 N N . ARG A 1 202 ? 7.701 -12.480 -1.251 1.00 95.12 202 ARG A N 1
ATOM 1649 C CA . ARG A 1 202 ? 8.467 -13.684 -0.875 1.00 95.12 202 ARG A CA 1
ATOM 1650 C C . ARG A 1 202 ? 7.549 -14.863 -0.537 1.00 95.12 202 ARG A C 1
ATOM 1652 O O . ARG A 1 202 ? 7.804 -15.980 -0.978 1.00 95.12 202 ARG A O 1
ATOM 1659 N N . ASN A 1 203 ? 6.444 -14.623 0.169 1.00 93.69 203 ASN A N 1
ATOM 1660 C CA . ASN A 1 203 ? 5.457 -15.671 0.452 1.00 93.69 203 ASN A CA 1
ATOM 1661 C C . ASN A 1 203 ? 4.765 -16.171 -0.822 1.00 93.69 203 ASN A C 1
ATOM 1663 O O . ASN A 1 203 ? 4.516 -17.365 -0.974 1.00 93.69 203 ASN A O 1
ATOM 1667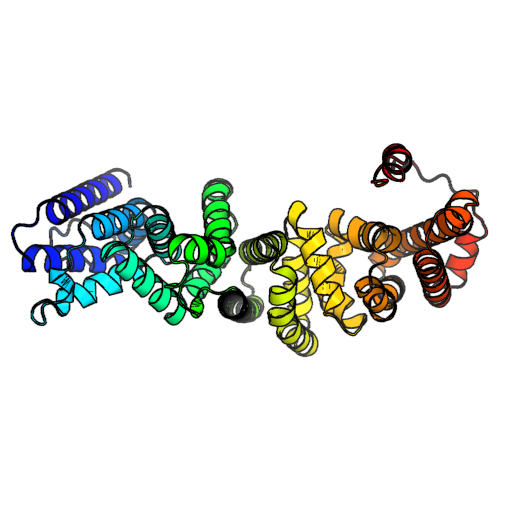 N N . LEU A 1 204 ? 4.443 -15.267 -1.751 1.00 92.19 204 LEU A N 1
ATOM 1668 C CA . LEU A 1 204 ? 3.862 -15.633 -3.043 1.00 92.19 204 LEU A CA 1
ATOM 1669 C C . LEU A 1 204 ? 4.865 -16.392 -3.914 1.00 92.19 204 LEU A C 1
ATOM 1671 O O . LEU A 1 204 ? 4.488 -17.369 -4.551 1.00 92.19 204 LEU A O 1
ATOM 1675 N N . HIS A 1 205 ? 6.138 -16.001 -3.894 1.00 92.31 205 HIS A N 1
ATOM 1676 C CA . HIS A 1 205 ? 7.223 -16.704 -4.576 1.00 92.31 205 HIS A CA 1
ATOM 1677 C C . HIS A 1 205 ? 7.321 -18.171 -4.130 1.00 92.31 205 HIS A C 1
ATOM 1679 O O . HIS A 1 205 ? 7.316 -19.062 -4.976 1.00 92.31 205 HIS A O 1
ATOM 1685 N N . GLN A 1 206 ? 7.243 -18.452 -2.825 1.00 88.44 206 GLN A N 1
ATOM 1686 C CA . GLN A 1 206 ? 7.179 -19.828 -2.305 1.00 88.44 206 GLN A CA 1
ATOM 1687 C C . GLN A 1 206 ? 5.938 -20.603 -2.787 1.00 88.44 206 GLN A C 1
ATOM 1689 O O . GLN A 1 206 ? 6.004 -21.810 -3.032 1.00 88.44 206 GLN A O 1
ATOM 1694 N N . LYS A 1 207 ? 4.797 -19.927 -2.967 1.00 86.69 207 LYS A N 1
ATOM 1695 C CA . LYS A 1 207 ? 3.567 -20.552 -3.482 1.00 86.69 207 LYS A CA 1
ATOM 1696 C C . LYS A 1 207 ? 3.640 -20.918 -4.962 1.00 86.69 207 LYS A C 1
ATOM 1698 O O . LYS A 1 207 ? 3.007 -21.899 -5.351 1.00 86.69 207 LYS A O 1
ATOM 1703 N N . ILE A 1 208 ? 4.430 -20.200 -5.766 1.00 85.69 208 ILE A N 1
ATOM 1704 C CA . ILE A 1 208 ? 4.657 -20.548 -7.180 1.00 85.69 208 ILE A CA 1
ATOM 1705 C C . ILE A 1 208 ? 5.270 -21.948 -7.283 1.00 85.69 208 ILE A C 1
ATOM 1707 O O . ILE A 1 208 ? 4.814 -22.758 -8.087 1.00 85.69 208 ILE A O 1
ATOM 1711 N N . TYR A 1 209 ? 6.231 -22.281 -6.416 1.00 80.81 209 TYR A N 1
ATOM 1712 C CA . TYR A 1 209 ? 6.810 -23.630 -6.348 1.00 80.81 209 TYR A CA 1
ATOM 1713 C C . TYR A 1 209 ? 5.781 -24.708 -5.988 1.00 80.81 209 TYR A C 1
ATOM 1715 O O . TYR A 1 209 ? 5.923 -25.863 -6.379 1.00 80.81 209 TYR A O 1
ATOM 1723 N N . SER A 1 210 ? 4.712 -24.324 -5.289 1.00 82.19 210 SER A N 1
ATOM 1724 C CA . SER A 1 210 ? 3.577 -25.196 -4.971 1.00 82.19 210 SER A CA 1
ATOM 1725 C C . SER A 1 210 ? 2.502 -25.221 -6.073 1.00 82.19 210 SER A C 1
ATOM 1727 O O . SER 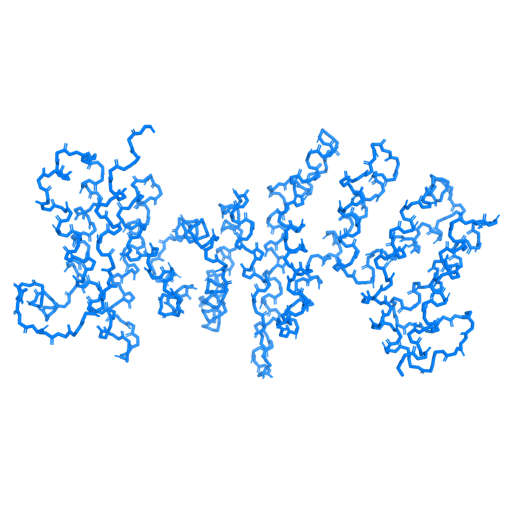A 1 210 ? 1.413 -25.739 -5.838 1.00 82.19 210 SER A O 1
ATOM 1729 N N . SER A 1 211 ? 2.784 -24.663 -7.261 1.00 80.31 211 SER A N 1
ATOM 1730 C CA . SER A 1 211 ? 1.866 -24.556 -8.410 1.00 80.31 211 SER A CA 1
ATOM 1731 C C . SER A 1 211 ? 0.528 -23.875 -8.095 1.00 80.31 211 SER A C 1
ATOM 1733 O O . SER A 1 211 ? -0.503 -24.227 -8.665 1.00 80.31 211 SER A O 1
ATOM 1735 N N . GLN A 1 212 ? 0.526 -22.909 -7.171 1.00 78.31 212 GLN A N 1
ATOM 1736 C CA . GLN A 1 212 ? -0.661 -22.110 -6.863 1.00 78.31 212 GLN A CA 1
ATOM 1737 C C . GLN A 1 212 ? -0.667 -20.811 -7.669 1.00 78.31 212 GLN A C 1
ATOM 1739 O O . GLN A 1 212 ? 0.372 -20.164 -7.829 1.00 78.31 212 GLN A O 1
ATOM 1744 N N . ASP A 1 213 ? -1.853 -20.399 -8.115 1.00 78.44 213 ASP A N 1
ATOM 1745 C CA . ASP A 1 213 ? -2.033 -19.096 -8.744 1.00 78.44 213 ASP A CA 1
ATOM 1746 C C . ASP A 1 213 ? -1.725 -17.960 -7.762 1.00 78.44 213 ASP A C 1
ATOM 1748 O O . ASP A 1 213 ? -2.039 -18.017 -6.569 1.00 78.44 213 ASP A O 1
ATOM 1752 N N . ILE A 1 214 ? -1.103 -16.903 -8.286 1.00 86.06 214 ILE A N 1
ATOM 1753 C CA . ILE A 1 214 ? -0.776 -15.693 -7.528 1.00 86.06 214 ILE A CA 1
ATOM 1754 C C . ILE A 1 214 ? -1.422 -14.462 -8.164 1.00 86.06 214 ILE A C 1
ATOM 1756 O O . ILE A 1 214 ? -1.414 -14.290 -9.391 1.00 86.06 214 ILE A O 1
ATOM 1760 N N . HIS A 1 215 ? -1.917 -13.564 -7.314 1.00 91.00 215 HIS A N 1
ATOM 1761 C CA . HIS A 1 215 ? -2.501 -12.286 -7.712 1.00 91.00 215 HIS A CA 1
ATOM 1762 C C . HIS A 1 215 ? -1.621 -11.135 -7.221 1.00 91.00 215 HIS A C 1
ATOM 1764 O O . HIS A 1 215 ? -1.360 -11.000 -6.029 1.00 91.00 215 HIS A O 1
ATOM 1770 N N . LEU A 1 216 ? -1.144 -10.307 -8.154 1.00 93.81 216 LEU A N 1
ATOM 1771 C CA . LEU A 1 216 ? -0.182 -9.222 -7.893 1.00 93.81 216 LEU A CA 1
ATOM 1772 C C . LEU A 1 216 ? -0.770 -7.826 -8.145 1.00 93.81 216 LEU A C 1
ATOM 1774 O O . LEU A 1 216 ? -0.085 -6.817 -7.980 1.00 93.81 216 LEU A O 1
ATOM 1778 N N . GLU A 1 217 ? -2.037 -7.751 -8.552 1.00 93.31 217 GLU A N 1
ATOM 1779 C CA . GLU A 1 217 ? -2.669 -6.495 -8.958 1.00 93.31 217 GLU A CA 1
ATOM 1780 C C . GLU A 1 217 ? -2.733 -5.484 -7.810 1.00 93.31 217 GLU A C 1
ATOM 1782 O O . GLU A 1 217 ? -2.397 -4.318 -8.005 1.00 93.31 217 GLU A O 1
ATOM 1787 N N . PHE A 1 218 ? -3.072 -5.935 -6.598 1.00 95.06 218 PHE A N 1
ATOM 1788 C CA . PHE A 1 218 ? -3.125 -5.066 -5.423 1.00 95.06 218 PHE A CA 1
ATOM 1789 C C . PHE A 1 218 ? -1.777 -4.381 -5.156 1.00 95.06 218 PHE A C 1
ATOM 1791 O O . PHE A 1 218 ? -1.717 -3.158 -5.061 1.00 95.06 218 PHE A O 1
ATOM 1798 N N . VAL A 1 219 ? -0.682 -5.150 -5.138 1.00 97.19 219 VAL A N 1
ATOM 1799 C CA . VAL A 1 219 ? 0.688 -4.624 -4.981 1.00 97.19 219 VAL A CA 1
ATOM 1800 C C . VAL A 1 219 ? 1.016 -3.619 -6.087 1.00 97.19 219 VAL A C 1
ATOM 1802 O O . VAL A 1 219 ? 1.522 -2.532 -5.817 1.00 97.19 219 VAL A O 1
ATOM 1805 N N . SER A 1 220 ? 0.665 -3.946 -7.332 1.00 97.19 220 SER A N 1
ATOM 1806 C CA . SER A 1 220 ? 0.903 -3.081 -8.493 1.00 97.19 220 SER A CA 1
ATOM 1807 C C . SER A 1 220 ? 0.178 -1.735 -8.368 1.00 97.19 220 SER A C 1
ATOM 1809 O O . SER A 1 220 ? 0.745 -0.679 -8.660 1.00 97.19 220 SER A O 1
ATOM 1811 N N . ARG A 1 221 ? -1.073 -1.753 -7.895 1.00 97.12 221 ARG A N 1
ATOM 1812 C CA . ARG A 1 221 ? -1.886 -0.548 -7.694 1.00 97.12 221 ARG A CA 1
ATOM 1813 C C . ARG A 1 221 ? -1.411 0.274 -6.501 1.00 97.12 221 ARG A C 1
ATOM 1815 O O . ARG A 1 221 ? -1.365 1.494 -6.629 1.00 97.12 221 ARG A O 1
ATOM 1822 N N . VAL A 1 222 ? -0.992 -0.357 -5.399 1.00 98.00 222 VAL A N 1
ATOM 1823 C CA . VAL A 1 222 ? -0.376 0.340 -4.254 1.00 98.00 222 VAL A CA 1
ATOM 1824 C C . VAL A 1 222 ? 0.897 1.064 -4.690 1.00 98.00 222 VAL A C 1
ATOM 1826 O O . VAL A 1 222 ? 0.992 2.272 -4.489 1.00 98.00 222 VAL A O 1
ATOM 1829 N N . ILE A 1 223 ? 1.824 0.377 -5.370 1.00 98.19 223 ILE A N 1
ATOM 1830 C CA . ILE A 1 223 ? 3.056 0.990 -5.897 1.00 98.19 223 ILE A CA 1
ATOM 1831 C C . ILE A 1 223 ? 2.715 2.176 -6.802 1.00 98.19 223 ILE A C 1
ATOM 1833 O O . ILE A 1 223 ? 3.201 3.285 -6.585 1.00 98.19 223 ILE A O 1
ATOM 1837 N N . GLY A 1 224 ? 1.829 1.972 -7.782 1.00 97.75 224 GLY A N 1
ATOM 1838 C CA . GLY A 1 224 ? 1.427 3.034 -8.700 1.00 97.75 224 GLY A CA 1
ATOM 1839 C C . GLY A 1 224 ? 0.804 4.236 -7.987 1.00 97.75 224 GLY A C 1
ATOM 1840 O O . GLY A 1 224 ? 1.111 5.386 -8.318 1.00 97.75 224 GLY A O 1
ATOM 1841 N N . LYS A 1 225 ? -0.058 3.987 -6.994 1.00 97.94 225 LYS A N 1
ATOM 1842 C CA . LYS A 1 225 ? -0.733 5.040 -6.234 1.00 97.94 225 LYS A CA 1
ATOM 1843 C C . LYS A 1 225 ? 0.257 5.843 -5.391 1.00 97.94 225 LYS A C 1
ATOM 1845 O O . LYS A 1 225 ? 0.217 7.066 -5.435 1.00 97.94 225 LYS A O 1
ATOM 1850 N N . VAL A 1 226 ? 1.175 5.183 -4.693 1.00 97.69 226 VAL A N 1
ATOM 1851 C CA . VAL A 1 226 ? 2.217 5.854 -3.901 1.00 97.69 226 VAL A CA 1
ATOM 1852 C C . VAL A 1 226 ? 3.157 6.669 -4.801 1.00 97.69 226 VAL A C 1
ATOM 1854 O O . VAL A 1 226 ? 3.508 7.803 -4.472 1.00 97.69 226 VAL A O 1
ATOM 1857 N N . CYS A 1 227 ? 3.515 6.145 -5.978 1.00 96.62 227 CYS A N 1
ATOM 1858 C CA . CYS A 1 227 ? 4.346 6.864 -6.943 1.00 96.62 227 CYS A CA 1
ATOM 1859 C C . CYS A 1 227 ? 3.681 8.149 -7.459 1.00 96.62 227 CYS A C 1
ATOM 1861 O O . CYS A 1 227 ? 4.345 9.182 -7.550 1.00 96.62 227 CYS A O 1
ATOM 1863 N N . VAL A 1 228 ? 2.386 8.111 -7.805 1.00 95.56 228 VAL A N 1
ATOM 1864 C CA . VAL A 1 228 ? 1.671 9.306 -8.297 1.00 95.56 228 VAL A CA 1
ATOM 1865 C C . VAL A 1 228 ? 1.396 10.327 -7.188 1.00 95.56 228 VAL A C 1
ATOM 1867 O O . VAL A 1 228 ? 1.290 11.511 -7.487 1.00 95.56 228 VAL A O 1
ATOM 1870 N N . SER A 1 229 ? 1.380 9.905 -5.920 1.00 94.06 229 SER A N 1
ATOM 1871 C CA . SER A 1 229 ? 1.345 10.806 -4.757 1.00 94.06 229 SER A CA 1
ATOM 1872 C C . SER A 1 229 ? 2.675 11.534 -4.489 1.00 94.06 229 SER A C 1
ATOM 1874 O O . SER A 1 229 ? 2.771 12.287 -3.530 1.00 94.06 229 SER A O 1
ATOM 1876 N N . GLY A 1 230 ? 3.710 11.338 -5.315 1.00 93.62 230 GLY A N 1
ATOM 1877 C CA . GLY A 1 230 ? 4.990 12.051 -5.197 1.00 93.62 230 GLY A CA 1
ATOM 1878 C C . GLY A 1 230 ? 6.085 11.295 -4.440 1.00 93.62 230 GLY A C 1
ATOM 1879 O O . GLY A 1 230 ? 7.192 11.808 -4.299 1.00 93.62 230 GLY A O 1
ATOM 1880 N N . HIS A 1 231 ? 5.836 10.053 -4.017 1.00 96.06 231 HIS A N 1
ATOM 1881 C CA . HIS A 1 231 ? 6.802 9.241 -3.263 1.00 96.06 231 HIS A CA 1
ATOM 1882 C C . HIS A 1 231 ? 7.549 8.208 -4.121 1.00 96.06 231 HIS A C 1
ATOM 1884 O O . HIS A 1 231 ? 8.160 7.280 -3.592 1.00 96.06 231 HIS A O 1
ATOM 1890 N N . ALA A 1 232 ? 7.532 8.356 -5.451 1.00 94.50 232 ALA A N 1
ATOM 1891 C CA . ALA A 1 232 ? 8.132 7.388 -6.373 1.00 94.50 232 ALA A CA 1
ATOM 1892 C C . ALA A 1 232 ? 9.625 7.134 -6.094 1.00 94.50 232 ALA A C 1
ATOM 1894 O O . ALA A 1 232 ? 10.079 5.990 -6.171 1.00 94.50 232 ALA A O 1
ATOM 1895 N N . GLY A 1 233 ? 10.373 8.190 -5.749 1.00 92.62 233 GLY A N 1
ATOM 1896 C CA . GLY A 1 233 ? 11.795 8.105 -5.405 1.00 92.62 233 GLY A CA 1
ATOM 1897 C C . GLY A 1 233 ? 12.043 7.190 -4.209 1.00 92.62 233 GLY A C 1
ATOM 1898 O O . GLY A 1 233 ? 12.809 6.238 -4.330 1.00 92.62 233 GLY A O 1
ATOM 1899 N N . THR A 1 234 ? 11.331 7.428 -3.104 1.00 96.56 234 THR A N 1
ATOM 1900 C CA . THR A 1 234 ? 11.429 6.641 -1.865 1.00 96.56 234 THR A CA 1
ATOM 1901 C C . THR A 1 234 ? 10.995 5.192 -2.077 1.00 96.56 234 THR A C 1
ATOM 1903 O O . THR A 1 234 ? 11.694 4.282 -1.647 1.00 96.56 234 THR A O 1
ATOM 1906 N N . VAL A 1 235 ? 9.903 4.953 -2.815 1.00 97.31 235 VAL A N 1
ATOM 1907 C CA . VAL A 1 235 ? 9.467 3.587 -3.167 1.00 97.31 235 VAL A CA 1
ATOM 1908 C C . VAL A 1 235 ? 10.570 2.828 -3.899 1.00 97.31 235 VAL A C 1
ATOM 1910 O O . VAL A 1 235 ? 10.853 1.676 -3.578 1.00 97.31 235 VAL A O 1
ATOM 1913 N N . CYS A 1 236 ? 11.206 3.461 -4.887 1.00 94.69 236 CYS A N 1
ATOM 1914 C CA . CYS A 1 236 ? 12.249 2.806 -5.670 1.00 94.69 236 CYS A CA 1
ATOM 1915 C C . CYS A 1 236 ? 13.540 2.623 -4.859 1.00 94.69 236 CYS A C 1
ATOM 1917 O O . CYS A 1 236 ? 14.178 1.584 -4.981 1.00 94.69 236 CYS A O 1
ATOM 1919 N N . GLU A 1 237 ? 13.905 3.580 -4.004 1.00 94.88 237 GLU A N 1
ATOM 1920 C CA . GLU A 1 237 ? 15.038 3.446 -3.075 1.00 94.88 237 GLU A CA 1
ATOM 1921 C C . GLU A 1 237 ? 14.872 2.263 -2.122 1.00 94.88 237 GLU A C 1
ATOM 1923 O O . GLU A 1 237 ? 15.846 1.560 -1.858 1.00 94.88 237 GLU A O 1
ATOM 1928 N N . SER A 1 238 ? 13.649 2.011 -1.654 1.00 96.81 238 SER A N 1
ATOM 1929 C CA . SER A 1 238 ? 13.350 0.871 -0.792 1.00 96.81 238 SER A CA 1
ATOM 1930 C C . SER A 1 238 ? 13.252 -0.443 -1.573 1.00 96.81 238 SER A C 1
ATOM 1932 O O . SER A 1 238 ? 13.887 -1.421 -1.201 1.00 96.81 238 SER A O 1
ATOM 1934 N N . LEU A 1 239 ? 12.492 -0.502 -2.673 1.00 96.69 239 LEU A N 1
ATOM 1935 C CA . LEU A 1 239 ? 12.211 -1.771 -3.361 1.00 96.69 239 LEU A CA 1
ATOM 1936 C C . LEU A 1 239 ? 13.353 -2.264 -4.258 1.00 96.69 239 LEU A C 1
ATOM 1938 O O . LEU A 1 239 ? 13.628 -3.465 -4.280 1.00 96.69 239 LEU A O 1
ATOM 1942 N N . VAL A 1 240 ? 14.010 -1.378 -5.016 1.00 94.00 240 VAL A N 1
ATOM 1943 C CA . VAL A 1 240 ? 14.955 -1.783 -6.076 1.00 94.00 240 VAL A CA 1
ATOM 1944 C C . VAL A 1 240 ? 16.106 -2.644 -5.547 1.00 94.00 240 VAL A C 1
ATOM 1946 O O . VAL A 1 240 ? 16.332 -3.697 -6.142 1.00 94.00 240 VAL A O 1
ATOM 1949 N N . PRO A 1 241 ? 16.778 -2.319 -4.423 1.00 94.81 241 PRO A N 1
ATOM 1950 C CA . PRO A 1 241 ? 17.863 -3.157 -3.905 1.00 94.81 241 PRO A CA 1
ATOM 1951 C C . PRO A 1 241 ? 17.420 -4.583 -3.546 1.00 94.81 241 PRO A C 1
ATOM 1953 O O . PRO A 1 241 ? 18.184 -5.541 -3.690 1.00 94.81 241 PRO A O 1
ATOM 1956 N N . HIS A 1 242 ? 16.182 -4.748 -3.069 1.00 95.38 242 HIS A N 1
ATOM 1957 C CA . HIS A 1 242 ? 15.636 -6.062 -2.738 1.00 95.38 242 HIS A CA 1
ATOM 1958 C C . HIS A 1 242 ? 15.244 -6.851 -3.985 1.00 95.38 242 HIS A C 1
ATOM 1960 O O . HIS A 1 242 ? 15.534 -8.045 -4.051 1.00 95.38 242 HIS A O 1
ATOM 1966 N N . LEU A 1 243 ? 14.624 -6.193 -4.967 1.00 94.88 243 LEU A N 1
ATOM 1967 C CA . LEU A 1 243 ? 14.262 -6.817 -6.237 1.00 94.88 243 LEU A CA 1
ATOM 1968 C C . LEU A 1 243 ? 15.502 -7.214 -7.038 1.00 94.88 243 LEU A C 1
ATOM 1970 O O . LEU A 1 243 ? 15.544 -8.319 -7.564 1.00 94.88 243 LEU A O 1
ATOM 1974 N N . GLU A 1 244 ? 16.528 -6.364 -7.069 1.00 92.81 244 GLU A N 1
ATOM 1975 C CA . GLU A 1 244 ? 17.807 -6.643 -7.722 1.00 92.81 244 GLU A CA 1
ATOM 1976 C C . GLU A 1 244 ? 18.470 -7.904 -7.170 1.00 92.81 244 GLU A C 1
ATOM 1978 O O . GLU A 1 244 ? 18.906 -8.763 -7.936 1.00 92.81 244 GLU A O 1
ATOM 1983 N N . ARG A 1 245 ? 18.529 -8.038 -5.841 1.00 94.56 245 ARG A N 1
ATOM 1984 C CA . ARG A 1 245 ? 19.047 -9.253 -5.209 1.00 94.56 245 ARG A CA 1
ATOM 1985 C C . ARG A 1 245 ? 18.218 -10.472 -5.613 1.00 94.56 245 ARG A C 1
ATOM 1987 O O . ARG A 1 245 ? 18.778 -11.482 -6.020 1.00 94.56 245 ARG A O 1
ATOM 1994 N N . ALA A 1 246 ? 16.896 -10.346 -5.556 1.00 94.50 246 ALA A N 1
ATOM 1995 C CA . ALA A 1 246 ? 15.980 -11.449 -5.801 1.00 94.50 246 ALA A CA 1
ATOM 1996 C C . ALA A 1 246 ? 16.040 -11.976 -7.249 1.00 94.50 246 ALA A C 1
ATOM 1998 O O . ALA A 1 246 ? 16.109 -13.186 -7.449 1.00 94.50 246 ALA A O 1
ATOM 1999 N N . VAL A 1 247 ? 16.089 -11.093 -8.257 1.00 91.44 247 VAL A N 1
ATOM 2000 C CA . VAL A 1 247 ? 16.189 -11.507 -9.674 1.00 91.44 247 VAL A CA 1
ATOM 2001 C C . VAL A 1 247 ? 17.533 -12.135 -10.032 1.00 91.44 247 VAL A C 1
ATOM 2003 O O . VAL A 1 247 ? 17.601 -12.941 -10.956 1.00 91.44 247 VAL A O 1
ATOM 2006 N N . ARG A 1 248 ? 18.603 -11.793 -9.303 1.00 90.06 248 ARG A N 1
ATOM 2007 C CA . ARG A 1 248 ? 19.918 -12.427 -9.473 1.00 90.06 248 ARG A CA 1
ATOM 2008 C C . ARG A 1 248 ? 19.981 -13.816 -8.838 1.00 90.06 248 ARG A C 1
ATOM 2010 O O . ARG A 1 248 ? 20.755 -14.649 -9.298 1.00 90.06 248 ARG A O 1
ATOM 2017 N N . GLU A 1 249 ? 19.209 -14.047 -7.780 1.00 91.69 249 GLU A N 1
ATOM 2018 C CA . GLU A 1 249 ? 19.155 -15.327 -7.069 1.00 91.69 249 GLU A CA 1
ATOM 2019 C C . GLU A 1 249 ? 18.229 -16.335 -7.761 1.00 91.69 249 GLU A C 1
ATOM 2021 O O . GLU A 1 249 ? 18.570 -17.512 -7.855 1.00 91.69 249 GLU A O 1
ATOM 2026 N N . ASP A 1 250 ? 17.073 -15.888 -8.261 1.00 91.44 250 ASP A N 1
ATOM 2027 C CA . ASP A 1 250 ? 16.081 -16.761 -8.888 1.00 91.44 250 ASP A CA 1
ATOM 2028 C C . ASP A 1 250 ? 15.292 -16.038 -9.993 1.00 91.44 250 ASP A C 1
ATOM 2030 O O . ASP A 1 250 ? 14.614 -15.034 -9.767 1.00 91.44 250 ASP A O 1
ATOM 2034 N N . TYR A 1 251 ? 15.319 -16.614 -11.198 1.00 87.25 251 TYR A N 1
ATOM 2035 C CA . TYR A 1 251 ? 14.655 -16.089 -12.390 1.00 87.25 251 TYR A CA 1
ATOM 2036 C C . TYR A 1 251 ? 13.123 -15.980 -12.260 1.00 87.25 251 TYR A C 1
ATOM 2038 O O . TYR A 1 251 ? 12.497 -15.191 -12.973 1.00 87.25 251 TYR A O 1
ATOM 2046 N N . ILE A 1 252 ? 12.482 -16.712 -11.339 1.00 90.88 252 ILE A N 1
ATOM 2047 C CA . ILE A 1 252 ? 11.046 -16.540 -11.055 1.00 90.88 252 ILE A CA 1
ATOM 2048 C C . ILE A 1 252 ? 10.747 -15.097 -10.630 1.00 90.88 252 ILE A C 1
ATOM 2050 O O . ILE A 1 252 ? 9.690 -14.559 -10.977 1.00 90.88 252 ILE A O 1
ATOM 2054 N N . TRP A 1 253 ? 11.679 -14.430 -9.945 1.00 93.69 253 TRP A N 1
ATOM 2055 C CA . TRP A 1 253 ? 11.503 -13.031 -9.572 1.00 93.69 253 TRP A CA 1
ATOM 2056 C C . TRP A 1 253 ? 11.365 -12.110 -10.777 1.00 93.69 253 TRP A C 1
ATOM 2058 O O . TRP A 1 253 ? 10.551 -11.195 -10.699 1.00 93.69 253 TRP A O 1
ATOM 2068 N N . CYS A 1 254 ? 12.025 -12.396 -11.906 1.00 90.00 254 CYS A N 1
ATOM 2069 C CA . CYS A 1 254 ? 11.847 -11.629 -13.143 1.00 90.00 254 CYS A CA 1
ATOM 2070 C C . CYS A 1 254 ? 10.379 -11.649 -13.598 1.00 90.00 254 CYS A C 1
ATOM 2072 O O . CYS A 1 254 ? 9.818 -10.629 -13.989 1.00 90.00 254 CYS A O 1
ATOM 2074 N N . ARG A 1 255 ? 9.704 -12.802 -13.480 1.00 88.88 255 ARG A N 1
ATOM 2075 C CA . ARG A 1 255 ? 8.272 -12.934 -13.805 1.00 88.88 255 ARG A CA 1
ATOM 2076 C C . ARG A 1 255 ? 7.380 -12.185 -12.820 1.00 88.88 255 ARG A C 1
ATOM 2078 O O . ARG A 1 255 ? 6.358 -11.629 -13.224 1.00 88.88 255 ARG A O 1
ATOM 2085 N N . ILE A 1 256 ? 7.733 -12.183 -11.536 1.00 93.12 256 ILE A N 1
ATOM 2086 C CA . ILE A 1 256 ? 6.995 -11.445 -10.503 1.00 93.12 256 ILE A CA 1
ATOM 2087 C C . ILE A 1 256 ? 7.108 -9.941 -10.765 1.00 93.12 256 ILE A C 1
ATOM 2089 O O . ILE A 1 256 ? 6.085 -9.261 -10.838 1.00 93.12 256 ILE A O 1
ATOM 2093 N N . THR A 1 257 ? 8.323 -9.424 -10.963 1.00 93.69 257 THR A N 1
ATOM 2094 C CA . THR A 1 257 ? 8.572 -7.997 -11.214 1.00 93.69 257 THR A CA 1
ATOM 2095 C C . THR A 1 257 ? 7.931 -7.531 -12.513 1.00 93.69 257 THR A C 1
ATOM 2097 O O . THR A 1 257 ? 7.268 -6.494 -12.526 1.00 93.69 257 THR A O 1
ATOM 2100 N N . GLU A 1 258 ? 8.011 -8.344 -13.568 1.00 89.06 258 GLU A N 1
ATOM 2101 C CA . GLU A 1 258 ? 7.342 -8.097 -14.844 1.00 89.06 258 GLU A CA 1
ATOM 2102 C C . GLU A 1 258 ? 5.823 -7.931 -14.653 1.00 89.06 258 GLU A C 1
ATOM 2104 O O . GLU A 1 258 ? 5.222 -6.963 -15.126 1.00 89.06 258 GLU A O 1
ATOM 2109 N N . ARG A 1 259 ? 5.184 -8.841 -13.903 1.00 92.88 259 ARG A N 1
ATOM 2110 C CA . ARG A 1 259 ? 3.742 -8.775 -13.615 1.00 92.88 259 ARG A CA 1
ATOM 2111 C C . ARG A 1 259 ? 3.367 -7.580 -12.745 1.00 92.88 259 ARG A C 1
ATOM 2113 O O . ARG A 1 259 ? 2.329 -6.977 -13.008 1.00 92.88 259 ARG A O 1
ATOM 2120 N N . ILE A 1 260 ? 4.191 -7.227 -11.756 1.00 96.06 260 ILE A N 1
ATOM 2121 C CA . ILE A 1 260 ? 3.968 -6.039 -10.919 1.00 96.06 260 ILE A CA 1
ATOM 2122 C C . ILE A 1 260 ? 3.976 -4.784 -11.788 1.00 96.06 260 ILE A C 1
ATOM 2124 O O . ILE A 1 260 ? 3.028 -4.007 -11.767 1.00 96.06 260 ILE A O 1
ATOM 2128 N N . VAL A 1 261 ? 5.015 -4.599 -12.603 1.00 94.62 261 VAL A N 1
ATOM 2129 C CA . VAL A 1 261 ? 5.149 -3.398 -13.436 1.00 94.62 261 VAL A CA 1
ATOM 2130 C C . VAL A 1 261 ? 4.063 -3.339 -14.511 1.00 94.62 261 VAL A C 1
ATOM 2132 O O . VAL A 1 261 ? 3.469 -2.284 -14.726 1.00 94.62 261 VAL A O 1
ATOM 2135 N N . THR A 1 262 ? 3.729 -4.472 -15.133 1.00 93.56 262 THR A N 1
ATOM 2136 C CA . THR A 1 262 ? 2.616 -4.559 -16.094 1.00 93.56 262 THR A CA 1
ATOM 2137 C C . THR A 1 262 ? 1.268 -4.215 -15.439 1.00 93.56 262 THR A C 1
ATOM 2139 O O . THR A 1 262 ? 0.423 -3.563 -16.059 1.00 93.56 262 THR A O 1
ATOM 2142 N N . GLY A 1 263 ? 1.072 -4.605 -14.176 1.00 95.00 263 GLY A N 1
ATOM 2143 C CA . GLY A 1 263 ? -0.149 -4.360 -13.408 1.00 95.00 263 GLY A CA 1
ATOM 2144 C C . GLY A 1 263 ? -0.329 -2.921 -12.914 1.00 95.00 263 GLY A C 1
ATOM 2145 O O . GLY A 1 263 ? -1.419 -2.571 -12.466 1.00 95.00 263 GLY A O 1
ATOM 2146 N N . VAL A 1 264 ? 0.697 -2.064 -12.985 1.00 96.81 264 VAL A N 1
ATOM 2147 C CA . VAL A 1 264 ? 0.589 -0.661 -12.546 1.00 96.81 264 VAL A CA 1
ATOM 2148 C C . VAL A 1 264 ? -0.402 0.091 -13.450 1.00 96.81 264 VAL A C 1
ATOM 2150 O O . VAL A 1 264 ? -0.244 0.044 -14.674 1.00 96.81 264 VAL A O 1
ATOM 2153 N N . PRO A 1 265 ? -1.398 0.822 -12.908 1.00 95.44 265 PRO A N 1
ATOM 2154 C CA . PRO A 1 265 ? -2.352 1.589 -13.712 1.00 95.44 265 PRO A CA 1
ATOM 2155 C C . PRO A 1 265 ? -1.684 2.620 -14.633 1.00 95.44 265 PRO A C 1
ATOM 2157 O O . PRO A 1 265 ? -0.715 3.271 -14.248 1.00 95.44 265 PRO A O 1
ATOM 2160 N N . ASP A 1 266 ? -2.246 2.847 -15.822 1.00 95.56 266 ASP A N 1
ATOM 2161 C CA . ASP A 1 266 ? -1.631 3.684 -16.868 1.00 95.56 266 ASP A CA 1
ATOM 2162 C C . ASP A 1 266 ? -1.333 5.115 -16.425 1.00 95.56 266 ASP A C 1
ATOM 2164 O O . ASP A 1 266 ? -0.283 5.666 -16.760 1.00 95.56 266 ASP A O 1
ATOM 2168 N N . ARG A 1 267 ? -2.230 5.690 -15.618 1.00 94.56 267 ARG A N 1
ATOM 2169 C CA . ARG A 1 267 ? -2.069 7.022 -15.013 1.00 94.56 267 ARG A CA 1
ATOM 2170 C C . ARG A 1 267 ? -0.861 7.123 -14.070 1.00 94.56 267 ARG A C 1
ATOM 2172 O O . ARG A 1 267 ? -0.352 8.213 -13.852 1.00 94.56 267 ARG A O 1
ATOM 2179 N N . CYS A 1 268 ? -0.405 5.998 -13.525 1.00 96.50 268 CYS A N 1
ATOM 2180 C CA . CYS A 1 268 ? 0.709 5.900 -12.583 1.00 96.50 268 CYS A CA 1
ATOM 2181 C C . CYS A 1 268 ? 2.011 5.421 -13.247 1.00 96.50 268 CYS A C 1
ATOM 2183 O O . CYS A 1 268 ? 3.080 5.505 -12.640 1.00 96.50 268 CYS A O 1
ATOM 2185 N N . LEU A 1 269 ? 1.946 4.883 -14.471 1.00 93.56 269 LEU A N 1
ATOM 2186 C CA . LEU A 1 269 ? 3.091 4.224 -15.102 1.00 93.56 269 LEU A CA 1
ATOM 2187 C C . LEU A 1 269 ? 4.265 5.167 -15.341 1.00 93.56 269 LEU A C 1
ATOM 2189 O O . LEU A 1 269 ? 5.406 4.772 -15.141 1.00 93.56 269 LEU A O 1
ATOM 2193 N N . GLU A 1 270 ? 4.009 6.409 -15.747 1.00 89.50 270 GLU A N 1
ATOM 2194 C CA . GLU A 1 270 ? 5.093 7.333 -16.078 1.00 89.50 270 GLU A CA 1
ATOM 2195 C C . GLU A 1 270 ? 5.955 7.683 -14.863 1.00 89.50 270 GLU A C 1
ATOM 2197 O O . GLU A 1 270 ? 7.177 7.551 -14.934 1.00 89.50 270 GLU A O 1
ATOM 2202 N N . CYS A 1 271 ? 5.349 8.089 -13.741 1.00 90.44 271 CYS A N 1
ATOM 2203 C CA . CYS A 1 271 ? 6.110 8.414 -12.532 1.00 90.44 271 CYS A CA 1
ATOM 2204 C C . CYS A 1 271 ? 6.809 7.174 -11.956 1.00 90.44 271 CYS A C 1
ATOM 2206 O O . CYS A 1 271 ? 7.962 7.263 -11.538 1.00 90.44 271 CYS A O 1
ATOM 2208 N N . THR A 1 272 ? 6.148 6.014 -12.013 1.00 93.69 272 THR A N 1
ATOM 2209 C CA . THR A 1 272 ? 6.703 4.743 -11.532 1.00 93.69 272 THR A CA 1
ATOM 2210 C C . THR A 1 272 ? 7.916 4.316 -12.357 1.00 93.69 272 THR A C 1
ATOM 2212 O O . THR A 1 272 ? 8.981 4.079 -11.794 1.00 93.69 272 THR A O 1
ATOM 2215 N N . LEU A 1 273 ? 7.793 4.267 -13.689 1.00 88.38 273 LEU A N 1
ATOM 2216 C CA . LEU A 1 273 ? 8.881 3.846 -14.577 1.00 88.38 273 LEU A CA 1
ATOM 2217 C C . LEU A 1 273 ? 10.042 4.836 -14.575 1.00 88.38 273 LEU A C 1
ATOM 2219 O O . LEU A 1 273 ? 11.190 4.412 -14.525 1.00 88.38 273 LEU A O 1
ATOM 2223 N N . THR A 1 274 ? 9.764 6.142 -14.587 1.00 84.12 274 THR A N 1
ATOM 2224 C CA . THR A 1 274 ? 10.831 7.156 -14.556 1.00 84.12 274 THR A CA 1
ATOM 2225 C C . THR A 1 274 ? 11.669 7.012 -13.287 1.00 84.12 274 THR A C 1
ATOM 2227 O O . THR A 1 274 ? 12.897 7.011 -13.353 1.00 84.12 274 THR A O 1
ATOM 2230 N N . SER A 1 275 ? 11.012 6.839 -12.136 1.00 87.75 275 SER A N 1
ATOM 2231 C CA . SER A 1 275 ? 11.707 6.656 -10.864 1.00 87.75 275 SER A CA 1
ATOM 2232 C C . SER A 1 275 ? 12.465 5.329 -10.815 1.00 87.75 275 SER A C 1
ATOM 2234 O O . SER A 1 275 ? 13.644 5.328 -10.467 1.00 87.75 275 SER A O 1
ATOM 2236 N N . LEU A 1 276 ? 11.847 4.224 -11.245 1.00 88.56 276 LEU A N 1
ATOM 2237 C CA . LEU A 1 276 ? 12.491 2.909 -11.305 1.00 88.56 276 LEU A CA 1
ATOM 2238 C C . LEU A 1 276 ? 13.785 2.957 -12.127 1.00 88.56 276 LEU A C 1
ATOM 2240 O O . LEU A 1 276 ? 14.849 2.591 -11.632 1.00 88.56 276 LEU A O 1
ATOM 2244 N N . LEU A 1 277 ? 13.710 3.476 -13.355 1.00 81.56 277 LEU A N 1
ATOM 2245 C CA . LEU A 1 277 ? 14.859 3.583 -14.255 1.00 81.56 277 LEU A CA 1
ATOM 2246 C C . LEU A 1 277 ? 15.948 4.507 -13.704 1.00 81.56 277 LEU A C 1
ATOM 2248 O O . LEU A 1 277 ? 17.123 4.262 -13.944 1.00 81.56 277 LEU A O 1
ATOM 2252 N N . SER A 1 278 ? 15.584 5.537 -12.933 1.00 79.06 278 SER A N 1
ATOM 2253 C CA . SER A 1 278 ? 16.560 6.434 -12.299 1.00 79.06 278 SER A CA 1
ATOM 2254 C C . SER A 1 278 ? 17.387 5.772 -11.186 1.00 79.06 278 SER A C 1
ATOM 2256 O O . SER A 1 278 ? 18.443 6.295 -10.817 1.00 79.06 278 SER A O 1
ATOM 2258 N N . LYS A 1 279 ? 16.901 4.655 -10.624 1.00 83.81 279 LYS A N 1
ATOM 2259 C CA . LYS A 1 279 ? 17.557 3.912 -9.534 1.00 83.81 279 LYS A CA 1
ATOM 2260 C C . LYS A 1 279 ? 18.317 2.680 -10.016 1.00 83.81 279 LYS A C 1
ATOM 2262 O O . LYS A 1 279 ? 19.156 2.173 -9.276 1.00 83.81 279 LYS A O 1
ATOM 2267 N N . ILE A 1 280 ? 18.050 2.212 -11.231 1.00 79.44 280 ILE A N 1
ATOM 2268 C CA . ILE A 1 280 ? 18.775 1.094 -11.831 1.00 79.44 280 ILE A CA 1
ATOM 2269 C C . ILE A 1 280 ? 20.129 1.586 -12.352 1.00 79.44 280 ILE A C 1
ATOM 2271 O O . ILE A 1 280 ? 20.207 2.586 -13.057 1.00 79.44 280 ILE A O 1
ATOM 2275 N N . THR A 1 281 ? 21.190 0.863 -12.002 1.00 72.19 281 THR A N 1
ATOM 2276 C CA . THR A 1 281 ? 22.584 1.185 -12.356 1.00 72.19 281 THR A CA 1
ATOM 2277 C C . THR A 1 281 ? 23.121 0.360 -13.527 1.00 72.19 281 THR A C 1
ATOM 2279 O O . THR A 1 281 ? 24.238 0.584 -13.982 1.00 72.19 281 THR A O 1
ATOM 2282 N N . TRP A 1 282 ? 22.362 -0.633 -14.002 1.00 70.88 282 TRP A N 1
ATOM 2283 C CA . TRP A 1 282 ? 22.789 -1.539 -15.066 1.00 70.88 282 TRP A CA 1
ATOM 2284 C C . TRP A 1 282 ? 21.629 -1.951 -15.973 1.00 70.88 282 TRP A C 1
ATOM 2286 O O . TRP A 1 282 ? 20.572 -2.369 -15.501 1.00 70.88 282 TRP A O 1
ATOM 2296 N N . TYR A 1 283 ? 21.857 -1.917 -17.285 1.00 67.69 283 TYR A N 1
ATOM 2297 C CA . TYR A 1 283 ? 20.838 -2.219 -18.288 1.00 67.69 283 TYR A CA 1
ATOM 2298 C C . TYR A 1 283 ? 20.231 -3.621 -18.177 1.00 67.69 283 TYR A C 1
ATOM 2300 O O . TYR A 1 283 ? 19.026 -3.778 -18.365 1.00 67.69 283 TYR A O 1
ATOM 2308 N N . GLY A 1 284 ? 21.019 -4.648 -17.847 1.00 69.75 284 GLY A N 1
ATOM 2309 C CA . GLY A 1 284 ? 20.479 -6.006 -17.745 1.00 69.75 284 GLY A CA 1
ATOM 2310 C C . GLY A 1 284 ? 19.550 -6.178 -16.542 1.00 69.75 284 GLY A C 1
ATOM 2311 O O . GLY A 1 284 ? 18.667 -7.029 -16.555 1.00 69.75 284 GLY A O 1
ATOM 2312 N N . LEU A 1 285 ? 19.649 -5.308 -15.529 1.00 77.19 285 LEU A N 1
ATOM 2313 C CA . LEU A 1 285 ? 18.666 -5.267 -14.450 1.00 77.19 285 LEU A CA 1
ATOM 2314 C C . LEU A 1 285 ? 17.322 -4.724 -14.941 1.00 77.19 285 LEU A C 1
ATOM 2316 O O . LEU A 1 285 ? 16.279 -5.199 -14.503 1.00 77.19 285 LEU A O 1
ATOM 2320 N N . VAL A 1 286 ? 17.322 -3.783 -15.886 1.00 76.44 286 VAL A N 1
ATOM 2321 C CA . VAL A 1 286 ? 16.084 -3.321 -16.523 1.00 76.44 286 VAL A CA 1
ATOM 2322 C C . VAL A 1 286 ? 15.422 -4.472 -17.294 1.00 76.44 286 VAL A C 1
ATOM 2324 O O . VAL A 1 286 ? 14.215 -4.674 -17.183 1.00 76.44 286 VAL A O 1
ATOM 2327 N N . GLU A 1 287 ? 16.204 -5.296 -17.995 1.00 73.44 287 GLU A N 1
ATOM 2328 C CA . GLU A 1 287 ? 15.702 -6.508 -18.654 1.00 73.44 287 GLU A CA 1
ATOM 2329 C C . GLU A 1 287 ? 15.095 -7.505 -17.671 1.00 73.44 287 GLU A C 1
ATOM 2331 O O . GLU A 1 287 ? 13.950 -7.921 -17.860 1.00 73.44 287 GLU A O 1
ATOM 2336 N N . MET A 1 288 ? 15.807 -7.825 -16.592 1.00 82.12 288 MET A N 1
ATOM 2337 C CA . MET A 1 288 ? 15.301 -8.742 -15.573 1.00 82.12 288 MET A CA 1
ATOM 2338 C C . MET A 1 288 ? 14.031 -8.217 -14.893 1.00 82.12 288 MET A C 1
ATOM 2340 O O . MET A 1 288 ? 13.113 -8.990 -14.632 1.00 82.12 288 MET A O 1
ATOM 2344 N N . LEU A 1 289 ? 13.945 -6.910 -14.617 1.00 84.88 289 LEU A N 1
ATOM 2345 C CA . LEU A 1 289 ? 12.816 -6.342 -13.879 1.00 84.88 289 LEU A CA 1
ATOM 2346 C C . LEU A 1 289 ? 11.583 -6.090 -14.752 1.00 84.88 289 LEU A C 1
ATOM 2348 O O . LEU A 1 289 ? 10.466 -6.337 -14.292 1.00 84.88 289 LEU A O 1
ATOM 2352 N N . ILE A 1 290 ? 11.764 -5.566 -15.971 1.00 81.00 290 ILE A N 1
ATOM 2353 C CA . ILE A 1 290 ? 10.667 -5.037 -16.801 1.00 81.00 290 ILE A CA 1
ATOM 2354 C C . ILE A 1 290 ? 10.672 -5.505 -18.261 1.00 81.00 290 ILE A C 1
ATOM 2356 O O . ILE A 1 290 ? 9.795 -5.082 -19.013 1.00 81.00 290 ILE A O 1
ATOM 2360 N N . GLY A 1 291 ? 11.599 -6.379 -18.671 1.00 69.25 291 GLY A N 1
ATOM 2361 C CA . GLY A 1 291 ? 11.763 -6.829 -20.059 1.00 69.25 291 GLY A CA 1
ATOM 2362 C C . GLY A 1 291 ? 10.455 -7.248 -20.736 1.00 69.25 291 GLY A C 1
ATOM 2363 O O . GLY A 1 291 ? 10.026 -6.642 -21.716 1.00 69.25 291 GLY A O 1
ATOM 2364 N N . GLY A 1 292 ? 9.756 -8.236 -20.178 1.00 73.56 292 GLY A N 1
ATOM 2365 C CA . GLY A 1 292 ? 8.505 -8.727 -20.772 1.00 73.56 292 GLY A CA 1
ATOM 2366 C C . GLY A 1 292 ? 7.310 -7.765 -20.659 1.00 73.56 292 GLY A C 1
ATOM 2367 O O . GLY A 1 292 ? 6.311 -7.931 -21.357 1.00 73.56 292 GLY A O 1
ATOM 2368 N N . SER A 1 293 ? 7.400 -6.715 -19.839 1.00 81.19 293 SER A N 1
ATOM 2369 C CA . SER A 1 293 ? 6.315 -5.741 -19.664 1.00 81.19 293 SER A CA 1
ATOM 2370 C C . SER A 1 293 ? 6.123 -4.857 -20.900 1.00 81.19 293 SER A C 1
ATOM 2372 O O . SER A 1 293 ? 5.014 -4.392 -21.167 1.00 81.19 293 SER A O 1
ATOM 2374 N N . VAL A 1 294 ? 7.196 -4.635 -21.669 1.00 74.38 294 VAL A N 1
ATOM 2375 C CA . VAL A 1 294 ? 7.202 -3.786 -22.872 1.00 74.38 294 VAL A CA 1
ATOM 2376 C C . VAL A 1 294 ? 6.278 -4.338 -23.953 1.00 74.38 294 VAL A C 1
ATOM 2378 O O . VAL A 1 294 ? 5.598 -3.578 -24.632 1.00 74.38 294 VAL A O 1
ATOM 2381 N N . THR A 1 295 ? 6.216 -5.659 -24.090 1.00 72.31 295 THR A N 1
ATOM 2382 C CA . THR A 1 295 ? 5.411 -6.330 -25.120 1.00 72.31 295 THR A CA 1
ATOM 2383 C C . THR A 1 295 ? 3.979 -6.565 -24.652 1.00 72.31 295 THR A C 1
ATOM 2385 O O . THR A 1 295 ? 3.050 -6.579 -25.453 1.00 72.31 295 THR A O 1
ATOM 2388 N N . LYS A 1 296 ? 3.772 -6.686 -23.336 1.00 79.75 296 LYS A N 1
ATOM 2389 C CA . LYS A 1 296 ? 2.455 -6.932 -22.735 1.00 79.75 296 LYS A CA 1
ATOM 2390 C C . LYS A 1 296 ? 1.598 -5.684 -22.573 1.00 79.75 296 LYS A C 1
ATOM 2392 O O . LYS A 1 296 ? 0.380 -5.805 -22.455 1.00 79.75 296 LYS A O 1
ATOM 2397 N N . LYS A 1 297 ? 2.204 -4.493 -22.519 1.00 83.62 297 LYS A N 1
ATOM 2398 C CA . LYS A 1 297 ? 1.480 -3.254 -22.224 1.00 83.62 297 LYS A CA 1
ATOM 2399 C C . LYS A 1 297 ? 1.890 -2.100 -23.144 1.00 83.62 297 LYS A C 1
ATOM 2401 O O . LYS A 1 297 ? 2.949 -1.503 -22.930 1.00 83.62 297 LYS A O 1
ATOM 2406 N N . PRO A 1 298 ? 1.014 -1.681 -24.081 1.00 84.38 298 PRO A N 1
ATOM 2407 C CA . PRO A 1 298 ? 1.313 -0.613 -25.041 1.00 84.38 298 PRO A CA 1
ATOM 2408 C C . PRO A 1 298 ? 1.752 0.702 -24.391 1.00 84.38 298 PRO A C 1
ATOM 2410 O O . PRO A 1 298 ? 2.601 1.415 -24.920 1.00 84.38 298 PRO A O 1
ATOM 2413 N N . LYS A 1 299 ? 1.220 1.027 -23.204 1.00 87.44 299 LYS A N 1
ATOM 2414 C CA . LYS A 1 299 ? 1.616 2.235 -22.474 1.00 87.44 299 LYS A CA 1
ATOM 2415 C C . LYS A 1 299 ? 3.072 2.190 -22.007 1.00 87.44 299 LYS A C 1
ATOM 2417 O O . LYS A 1 299 ? 3.750 3.210 -22.087 1.00 87.44 299 LYS A O 1
ATOM 2422 N N . ILE A 1 300 ? 3.554 1.036 -21.543 1.00 83.88 300 ILE A N 1
ATOM 2423 C CA . ILE A 1 300 ? 4.957 0.848 -21.140 1.00 83.88 300 ILE A CA 1
ATOM 2424 C C . ILE A 1 300 ? 5.853 0.987 -22.367 1.00 83.88 300 ILE A C 1
ATOM 2426 O O . ILE A 1 300 ? 6.822 1.740 -22.331 1.00 83.88 300 ILE A O 1
ATOM 2430 N N . GLN A 1 301 ? 5.470 0.338 -23.467 1.00 78.00 301 GLN A N 1
ATOM 2431 C CA . GLN A 1 301 ? 6.160 0.451 -24.747 1.00 78.00 301 GLN A CA 1
ATOM 2432 C C . GLN A 1 301 ? 6.292 1.908 -25.200 1.00 78.00 301 GLN A C 1
ATOM 2434 O O . GLN A 1 301 ? 7.393 2.372 -25.465 1.00 78.00 301 GLN A O 1
ATOM 2439 N N . TYR A 1 302 ? 5.190 2.661 -25.218 1.00 80.00 302 TYR A N 1
ATOM 2440 C CA . TYR A 1 302 ? 5.200 4.079 -25.575 1.00 80.00 302 TYR A CA 1
ATOM 2441 C C . TYR A 1 302 ? 6.091 4.917 -24.646 1.00 80.00 302 TYR A C 1
ATOM 2443 O O . TYR A 1 302 ? 6.821 5.799 -25.098 1.00 80.00 302 TYR A O 1
ATOM 2451 N N . LEU A 1 303 ? 6.045 4.664 -23.335 1.00 79.00 303 LEU A N 1
ATOM 2452 C CA . LEU A 1 303 ? 6.855 5.413 -22.376 1.00 79.00 303 LEU A CA 1
ATOM 2453 C C . LEU A 1 303 ? 8.350 5.171 -22.596 1.00 79.00 303 LEU A C 1
ATOM 2455 O O . LEU A 1 303 ? 9.101 6.139 -22.680 1.00 79.00 303 LEU A O 1
ATOM 2459 N N . LEU A 1 304 ? 8.768 3.911 -22.723 1.00 73.44 304 LEU A N 1
ATOM 2460 C CA . LEU A 1 304 ? 10.177 3.541 -22.855 1.00 73.44 304 LEU A CA 1
ATOM 2461 C C . LEU A 1 304 ? 10.738 3.851 -24.242 1.00 73.44 304 LEU A C 1
ATOM 2463 O O . LEU A 1 304 ? 11.843 4.365 -24.338 1.00 73.44 304 LEU A O 1
ATOM 2467 N N . CYS A 1 305 ? 9.982 3.562 -25.303 1.00 69.44 305 CYS A N 1
ATOM 2468 C CA . CYS A 1 305 ? 10.459 3.683 -26.680 1.00 69.44 305 CYS A CA 1
ATOM 2469 C C . CYS A 1 305 ? 10.243 5.074 -27.285 1.00 69.44 305 CYS A C 1
ATOM 2471 O O . CYS A 1 305 ? 10.818 5.370 -28.327 1.00 69.44 305 CYS A O 1
ATOM 2473 N N . THR A 1 306 ? 9.413 5.918 -26.668 1.00 69.94 306 THR A N 1
ATOM 2474 C CA . THR A 1 306 ? 9.071 7.232 -27.224 1.00 69.94 306 THR A CA 1
ATOM 2475 C C . THR A 1 306 ? 9.185 8.318 -26.160 1.00 69.94 306 THR A C 1
ATOM 2477 O O . THR A 1 306 ? 10.109 9.130 -26.191 1.00 69.94 306 THR A O 1
ATOM 2480 N N . LYS A 1 307 ? 8.278 8.355 -25.177 1.00 75.50 307 LYS A N 1
ATOM 2481 C CA . LYS A 1 307 ? 8.143 9.532 -24.303 1.00 75.50 307 LYS A CA 1
ATOM 2482 C C . LYS A 1 307 ? 9.418 9.839 -23.510 1.00 75.50 307 LYS A C 1
ATOM 2484 O O . LYS A 1 307 ? 9.857 10.985 -23.494 1.00 75.50 307 LYS A O 1
ATOM 2489 N N . LEU A 1 308 ? 10.019 8.845 -22.861 1.00 73.06 308 LEU A N 1
ATOM 2490 C CA . LEU A 1 308 ? 11.201 9.060 -22.021 1.00 73.06 308 LEU A CA 1
ATOM 2491 C C . LEU A 1 308 ? 12.459 9.382 -22.831 1.00 73.06 308 LEU A C 1
ATOM 2493 O O . LEU A 1 308 ? 13.327 10.078 -22.314 1.00 73.06 308 LEU A O 1
ATOM 2497 N N . ILE A 1 309 ? 12.530 8.936 -24.088 1.00 68.00 309 ILE A N 1
ATOM 2498 C CA . ILE A 1 309 ? 13.648 9.244 -24.986 1.00 68.00 309 ILE A CA 1
ATOM 2499 C C . ILE A 1 309 ? 13.544 10.682 -25.495 1.00 68.00 309 ILE A C 1
ATOM 2501 O O . ILE A 1 309 ? 14.510 11.433 -25.466 1.00 68.00 309 ILE A O 1
ATOM 2505 N N . PHE A 1 310 ? 12.364 11.089 -25.963 1.00 64.25 310 PHE A N 1
ATOM 2506 C CA . PHE A 1 310 ? 12.228 12.360 -26.675 1.00 64.25 310 PHE A CA 1
ATOM 2507 C C . PHE A 1 310 ? 11.880 13.552 -25.771 1.00 64.25 310 PHE A C 1
ATOM 2509 O O . PHE A 1 310 ? 12.264 14.675 -26.092 1.00 64.25 310 PHE A O 1
ATOM 2516 N N . HIS A 1 311 ? 11.154 13.344 -24.662 1.00 58.84 311 HIS A N 1
ATOM 2517 C CA . HIS A 1 311 ? 10.555 14.446 -23.889 1.00 58.84 311 HIS A CA 1
ATOM 2518 C C . HIS A 1 311 ? 11.250 14.783 -22.561 1.00 58.84 311 HIS A C 1
ATOM 2520 O O . HIS A 1 311 ? 10.998 15.859 -22.023 1.00 58.84 311 HIS A O 1
ATOM 2526 N N . ARG A 1 312 ? 12.117 13.928 -21.997 1.00 58.34 312 ARG A N 1
ATOM 2527 C CA . ARG A 1 312 ? 12.798 14.229 -20.721 1.00 58.34 312 ARG A CA 1
ATOM 2528 C C . ARG A 1 312 ? 14.303 14.382 -20.916 1.00 58.34 312 ARG A C 1
ATOM 2530 O O . ARG A 1 312 ? 15.007 13.401 -21.092 1.00 58.34 312 ARG A O 1
ATOM 2537 N N . HIS A 1 313 ? 14.796 15.617 -20.827 1.00 53.69 313 HIS A N 1
ATOM 2538 C CA . HIS A 1 313 ? 16.222 15.964 -20.918 1.00 53.69 313 HIS A CA 1
ATOM 2539 C C . HIS A 1 313 ? 16.843 16.352 -19.555 1.00 53.69 313 HIS A C 1
ATOM 2541 O O . HIS A 1 313 ? 17.899 16.980 -19.515 1.00 53.69 313 HIS A O 1
ATOM 2547 N N . SER A 1 314 ? 16.210 15.989 -18.428 1.00 50.59 314 SER A N 1
ATOM 2548 C CA . SER A 1 314 ? 16.704 16.309 -17.076 1.00 50.59 314 SER A CA 1
ATOM 2549 C C . SER A 1 314 ? 18.006 15.567 -16.722 1.00 50.59 314 SER A C 1
ATOM 2551 O O . SER A 1 314 ? 18.410 14.614 -17.387 1.00 50.59 314 SER A O 1
ATOM 2553 N N . GLN A 1 315 ? 18.678 15.974 -15.637 1.00 48.94 315 GLN A N 1
ATOM 2554 C CA . GLN A 1 315 ? 19.861 15.284 -15.089 1.00 48.94 315 GLN A CA 1
ATOM 2555 C C . GLN A 1 315 ? 19.623 13.777 -14.846 1.00 48.94 315 GLN A C 1
ATOM 2557 O O . GLN A 1 315 ? 20.554 12.987 -15.006 1.00 48.94 315 GLN A O 1
ATOM 2562 N N . GLU A 1 316 ? 18.389 13.348 -14.546 1.00 49.47 316 GLU A N 1
ATOM 2563 C CA . GLU A 1 316 ? 18.046 11.919 -14.456 1.00 49.47 316 GLU A CA 1
ATOM 2564 C C . GLU A 1 316 ? 18.131 11.205 -15.815 1.00 49.47 316 GLU A C 1
ATOM 2566 O O . GLU A 1 316 ? 18.562 10.053 -15.883 1.00 49.47 316 GLU A O 1
ATOM 2571 N N . ALA A 1 317 ? 17.816 11.897 -16.913 1.00 45.47 317 ALA A N 1
ATOM 2572 C CA . ALA A 1 317 ? 17.886 11.358 -18.267 1.00 45.47 317 ALA A CA 1
ATOM 2573 C C . ALA A 1 317 ? 19.326 11.011 -18.693 1.00 45.47 317 ALA A C 1
ATOM 2575 O O . ALA A 1 317 ? 19.525 10.090 -19.480 1.00 45.47 317 ALA A O 1
ATOM 2576 N N . LYS A 1 318 ? 20.352 11.672 -18.128 1.00 50.00 318 LYS A N 1
ATOM 2577 C CA . LYS A 1 318 ? 21.774 11.339 -18.367 1.00 50.00 318 LYS A CA 1
ATOM 2578 C C . LYS A 1 318 ? 22.169 9.969 -17.787 1.00 50.00 318 LYS A C 1
ATOM 2580 O O . LYS A 1 318 ? 22.970 9.285 -18.417 1.00 50.00 318 LYS A O 1
ATOM 2585 N N . LYS A 1 319 ? 21.591 9.547 -16.652 1.00 51.00 319 LYS A N 1
ATOM 2586 C CA . LYS A 1 319 ? 21.778 8.188 -16.092 1.00 51.00 319 LYS A CA 1
ATOM 2587 C C . LYS A 1 319 ? 20.979 7.139 -16.867 1.00 51.00 319 LYS A C 1
ATOM 2589 O O . LYS A 1 319 ? 21.498 6.082 -17.205 1.00 51.00 319 LYS A O 1
ATOM 2594 N N . VAL A 1 320 ? 19.746 7.479 -17.247 1.00 49.62 320 VAL A N 1
ATOM 2595 C CA . VAL A 1 320 ? 18.907 6.629 -18.109 1.00 49.62 320 VAL A CA 1
ATOM 2596 C C . VAL A 1 320 ? 19.546 6.420 -19.495 1.00 49.62 320 VAL A C 1
ATOM 2598 O O . VAL A 1 320 ? 19.345 5.380 -20.105 1.00 49.62 320 VAL A O 1
ATOM 2601 N N . LEU A 1 321 ? 20.371 7.344 -19.999 1.00 49.94 321 LEU A N 1
ATOM 2602 C CA . LEU A 1 321 ? 21.136 7.151 -21.240 1.00 49.94 321 LEU A CA 1
ATOM 2603 C C . LEU A 1 321 ? 22.331 6.201 -21.099 1.00 49.94 321 LEU A C 1
ATOM 2605 O O . LEU A 1 321 ? 22.542 5.389 -21.996 1.00 49.94 321 LEU A O 1
ATOM 2609 N N . SER A 1 322 ? 23.143 6.324 -20.041 1.00 50.66 322 SER A N 1
ATOM 2610 C CA . SER A 1 322 ? 24.320 5.454 -19.879 1.00 50.66 322 SER A CA 1
ATOM 2611 C C . SER A 1 322 ? 23.915 4.018 -19.553 1.00 50.66 322 SER A C 1
ATOM 2613 O O . SER A 1 322 ? 24.526 3.087 -20.073 1.00 50.66 322 SER A O 1
ATOM 2615 N N . ASP A 1 323 ? 22.837 3.854 -18.776 1.00 50.34 323 ASP A N 1
ATOM 2616 C CA . ASP A 1 323 ? 22.456 2.561 -18.201 1.00 50.34 323 ASP A CA 1
ATOM 2617 C C . ASP A 1 323 ? 21.107 2.036 -18.739 1.00 50.34 323 ASP A C 1
ATOM 2619 O O . ASP A 1 323 ? 20.844 0.844 -18.657 1.00 50.34 323 ASP A O 1
ATOM 2623 N N . GLY A 1 324 ? 20.244 2.876 -19.326 1.00 46.25 324 GLY A N 1
ATOM 2624 C CA . GLY A 1 324 ? 18.896 2.512 -19.808 1.00 46.25 324 GLY A CA 1
ATOM 2625 C C . GLY A 1 324 ? 18.720 2.474 -21.337 1.00 46.25 324 GLY A C 1
ATOM 2626 O O . GLY A 1 324 ? 17.904 1.698 -21.831 1.00 46.25 324 GLY A O 1
ATOM 2627 N N . LEU A 1 325 ? 19.513 3.207 -22.129 1.00 50.91 325 LEU A N 1
ATOM 2628 C CA . LEU A 1 325 ? 19.559 2.967 -23.583 1.00 50.91 325 LEU A CA 1
ATOM 2629 C C . LEU A 1 325 ? 20.298 1.679 -23.923 1.00 50.91 325 LEU A C 1
ATOM 2631 O O . LEU A 1 325 ? 19.891 0.982 -24.847 1.00 50.91 325 LEU A O 1
ATOM 2635 N N . GLY A 1 326 ? 21.325 1.321 -23.143 1.00 50.47 326 GLY A N 1
ATOM 2636 C CA . GLY A 1 326 ? 21.904 -0.020 -23.204 1.00 50.47 326 GLY A CA 1
ATOM 2637 C C . GLY A 1 326 ? 20.830 -1.096 -23.030 1.00 50.47 326 GLY A C 1
ATOM 2638 O O . GLY A 1 326 ? 20.880 -2.110 -23.709 1.00 50.47 326 GLY A O 1
ATOM 2639 N N . TYR A 1 327 ? 19.802 -0.843 -22.211 1.00 48.28 327 TYR A N 1
ATOM 2640 C CA . TYR A 1 327 ? 18.693 -1.779 -22.030 1.00 48.28 327 TYR A CA 1
ATOM 2641 C C . TYR A 1 327 ? 17.846 -1.903 -23.284 1.00 48.28 327 TYR A C 1
ATOM 2643 O O . TYR A 1 327 ? 17.638 -3.024 -23.728 1.00 48.28 327 TYR A O 1
ATOM 2651 N N . MET A 1 328 ? 17.407 -0.793 -23.884 1.00 52.41 328 MET A N 1
ATOM 2652 C CA . MET A 1 328 ? 16.675 -0.872 -25.147 1.00 52.41 328 MET A CA 1
ATOM 2653 C C . MET A 1 328 ? 17.506 -1.631 -26.177 1.00 52.41 328 MET A C 1
ATOM 2655 O O . MET A 1 328 ? 17.071 -2.630 -26.722 1.00 52.41 328 MET A O 1
ATOM 2659 N N . PHE A 1 329 ? 18.752 -1.254 -26.385 1.00 50.53 329 PHE A N 1
ATOM 2660 C CA . PHE A 1 329 ? 19.502 -1.834 -27.479 1.00 50.53 329 PHE A CA 1
ATOM 2661 C C . PHE A 1 329 ? 20.045 -3.263 -27.241 1.00 50.53 329 PHE A C 1
ATOM 2663 O O . PHE A 1 329 ? 20.224 -3.992 -28.215 1.00 50.53 329 PHE A O 1
ATOM 2670 N N . VAL A 1 330 ? 20.252 -3.700 -25.989 1.00 46.31 330 VAL A N 1
ATOM 2671 C CA . VAL A 1 330 ? 20.607 -5.096 -25.642 1.00 46.31 330 VAL A CA 1
ATOM 2672 C C . VAL A 1 330 ? 19.373 -5.998 -25.612 1.00 46.31 330 VAL A C 1
ATOM 2674 O O . VAL A 1 330 ? 19.356 -7.024 -26.292 1.00 46.31 330 VAL A O 1
ATOM 2677 N N . PHE A 1 331 ? 18.310 -5.594 -24.904 1.00 45.38 331 PHE A N 1
ATOM 2678 C CA . PHE A 1 331 ? 17.053 -6.352 -24.819 1.00 45.38 331 PHE A CA 1
ATOM 2679 C C . PHE A 1 331 ? 16.472 -6.633 -26.205 1.00 45.38 331 PHE A C 1
ATOM 2681 O O . PHE A 1 331 ? 15.906 -7.691 -26.473 1.00 45.38 331 PHE A O 1
ATOM 2688 N N . LEU A 1 332 ? 16.637 -5.672 -27.111 1.00 47.88 332 LEU A N 1
ATOM 2689 C CA . LEU A 1 332 ? 16.037 -5.735 -28.425 1.00 47.88 332 LEU A CA 1
ATOM 2690 C C . LEU A 1 332 ? 16.891 -6.493 -29.463 1.00 47.88 332 LEU A C 1
ATOM 2692 O O . LEU A 1 332 ? 16.460 -6.641 -30.606 1.00 47.88 332 LEU A O 1
ATOM 2696 N N . ASN A 1 333 ? 18.072 -6.990 -29.074 1.00 43.25 333 ASN A N 1
ATOM 2697 C CA . ASN A 1 333 ? 18.971 -7.745 -29.952 1.00 43.25 333 ASN A CA 1
ATOM 2698 C C . ASN A 1 333 ? 19.203 -9.202 -29.505 1.00 43.25 333 ASN A C 1
ATOM 2700 O O . ASN A 1 333 ? 19.546 -10.027 -30.356 1.00 43.25 333 ASN A O 1
ATOM 2704 N N . ASP A 1 334 ? 18.989 -9.503 -28.214 1.00 42.66 334 ASP A N 1
ATOM 2705 C CA . ASP A 1 334 ? 19.218 -10.821 -27.583 1.00 42.66 334 ASP A CA 1
ATOM 2706 C C . ASP A 1 334 ? 17.942 -11.470 -26.986 1.00 42.66 334 ASP A C 1
ATOM 2708 O O . ASP A 1 334 ? 17.977 -12.586 -26.467 1.00 42.66 334 ASP A O 1
ATOM 2712 N N . GLY A 1 335 ? 16.790 -10.793 -27.070 1.00 46.22 335 GLY A N 1
ATOM 2713 C CA . GLY A 1 335 ? 15.499 -11.307 -26.603 1.00 46.22 335 GLY A CA 1
ATOM 2714 C C . GLY A 1 335 ? 14.909 -12.426 -27.479 1.00 46.22 335 GLY A C 1
ATOM 2715 O O . GLY A 1 335 ? 15.202 -12.533 -28.667 1.00 46.22 335 GLY A O 1
ATOM 2716 N N . CYS A 1 336 ? 14.049 -13.247 -26.858 1.00 41.91 336 CYS A N 1
ATOM 2717 C CA . CYS A 1 336 ? 13.322 -14.407 -27.402 1.00 41.91 336 CYS A CA 1
ATOM 2718 C C . CYS A 1 336 ? 13.118 -14.391 -28.946 1.00 41.91 336 CYS A C 1
ATOM 2720 O O . CYS A 1 336 ? 12.500 -13.447 -29.446 1.00 41.91 336 CYS A O 1
ATOM 2722 N N . PRO A 1 337 ? 13.554 -15.430 -29.697 1.00 43.66 337 PRO A N 1
ATOM 2723 C CA . PRO A 1 337 ? 13.560 -15.441 -31.169 1.00 43.66 337 PRO A CA 1
ATOM 2724 C C . PRO A 1 337 ? 12.216 -15.109 -31.835 1.00 43.66 337 PRO A C 1
ATOM 2726 O O . PRO A 1 337 ? 12.202 -14.474 -32.886 1.00 43.66 337 PRO A O 1
ATOM 2729 N N . ASP A 1 338 ? 11.098 -15.475 -31.203 1.00 42.75 338 ASP A N 1
ATOM 2730 C CA . ASP A 1 338 ? 9.746 -15.263 -31.738 1.00 42.75 338 ASP A CA 1
ATOM 2731 C C . ASP A 1 338 ? 9.251 -13.807 -31.613 1.00 42.75 338 ASP A C 1
ATOM 2733 O O . ASP A 1 338 ? 8.280 -13.427 -32.263 1.00 42.75 338 ASP A O 1
ATOM 2737 N N . LEU A 1 339 ? 9.907 -12.975 -30.791 1.00 46.38 339 LEU A N 1
ATOM 2738 C CA . LEU A 1 339 ? 9.581 -11.551 -30.600 1.00 46.38 339 LEU A CA 1
ATOM 2739 C C . LEU A 1 339 ? 10.599 -10.603 -31.246 1.00 46.38 339 LEU A C 1
ATOM 2741 O O . LEU A 1 339 ? 10.391 -9.390 -31.255 1.00 46.38 339 LEU A O 1
ATOM 2745 N N . LEU A 1 340 ? 11.688 -11.149 -31.785 1.00 44.88 340 LEU A N 1
ATOM 2746 C CA . LEU A 1 340 ? 12.825 -10.403 -32.308 1.00 44.88 340 LEU A CA 1
ATOM 2747 C C . LEU A 1 340 ? 12.432 -9.499 -33.496 1.00 44.88 340 LEU A C 1
ATOM 2749 O O . LEU A 1 340 ? 12.935 -8.387 -33.618 1.00 44.88 340 LEU A O 1
ATOM 2753 N N . GLU A 1 341 ? 11.490 -9.924 -34.343 1.00 49.22 341 GLU A N 1
ATOM 2754 C CA . GLU A 1 341 ? 11.118 -9.197 -35.567 1.00 49.22 341 GLU A CA 1
ATOM 2755 C C . GLU A 1 341 ? 10.325 -7.903 -35.290 1.00 49.22 341 GLU A C 1
ATOM 2757 O O . GLU A 1 341 ? 10.697 -6.834 -35.777 1.00 49.22 341 GLU A O 1
ATOM 2762 N N . GLU A 1 342 ? 9.285 -7.952 -34.449 1.00 50.81 342 GLU A N 1
ATOM 2763 C CA . GLU A 1 342 ? 8.462 -6.778 -34.093 1.00 50.81 342 GLU A CA 1
ATOM 2764 C C . GLU A 1 342 ? 9.281 -5.717 -33.334 1.00 50.81 342 GLU A C 1
ATOM 2766 O O . GLU A 1 342 ? 9.136 -4.504 -33.516 1.00 50.81 342 GLU A O 1
ATOM 2771 N N . ILE A 1 343 ? 10.213 -6.198 -32.519 1.00 51.16 343 ILE A N 1
ATOM 2772 C CA . ILE A 1 343 ? 11.137 -5.414 -31.715 1.00 51.16 343 ILE A CA 1
ATOM 2773 C C . ILE A 1 343 ? 12.228 -4.745 -32.574 1.00 51.16 343 ILE A C 1
ATOM 2775 O O . ILE A 1 343 ? 12.493 -3.550 -32.405 1.00 51.16 343 ILE A O 1
ATOM 2779 N N . ILE A 1 344 ? 12.840 -5.461 -33.525 1.00 54.00 344 ILE A N 1
ATOM 2780 C CA . ILE A 1 344 ? 13.838 -4.903 -34.456 1.00 54.00 344 ILE A CA 1
ATOM 2781 C C . ILE A 1 344 ? 13.203 -3.835 -35.349 1.00 54.00 344 ILE A C 1
ATOM 2783 O O . ILE A 1 344 ? 13.771 -2.749 -35.518 1.00 54.00 344 ILE A O 1
ATOM 2787 N N . VAL A 1 345 ? 12.002 -4.096 -35.878 1.00 55.44 345 VAL A N 1
ATOM 2788 C CA . VAL A 1 345 ? 11.248 -3.113 -36.670 1.00 55.44 345 VAL A CA 1
ATOM 2789 C C . VAL A 1 345 ? 11.022 -1.846 -35.854 1.00 55.44 345 VAL A C 1
ATOM 2791 O O . VAL A 1 345 ? 11.235 -0.740 -36.354 1.00 55.44 345 VAL A O 1
ATOM 2794 N N . ARG A 1 346 ? 10.678 -1.973 -34.570 1.00 56.12 346 ARG A N 1
ATOM 2795 C CA . ARG A 1 346 ? 10.411 -0.799 -33.742 1.00 56.12 346 ARG A CA 1
ATOM 2796 C C . ARG A 1 346 ? 11.666 -0.043 -33.320 1.00 56.12 346 ARG A C 1
ATOM 2798 O O . ARG A 1 346 ? 11.621 1.180 -33.301 1.00 56.12 346 ARG A O 1
ATOM 2805 N N . ASN A 1 347 ? 12.801 -0.704 -33.093 1.00 58.47 347 ASN A N 1
ATOM 2806 C CA . ASN A 1 347 ? 14.084 0.002 -32.942 1.00 58.47 347 ASN A CA 1
ATOM 2807 C C . ASN A 1 347 ? 14.464 0.779 -34.176 1.00 58.47 347 ASN A C 1
ATOM 2809 O O . ASN A 1 347 ? 14.916 1.914 -34.084 1.00 58.47 347 ASN A O 1
ATOM 2813 N N . THR A 1 348 ? 14.257 0.165 -35.333 1.00 60.28 348 THR A N 1
ATOM 2814 C CA . THR A 1 348 ? 14.476 0.806 -36.621 1.00 60.28 348 THR A CA 1
ATOM 2815 C C . THR A 1 348 ? 13.594 2.056 -36.734 1.00 60.28 348 THR A C 1
ATOM 2817 O O . THR A 1 348 ? 14.074 3.093 -37.185 1.00 60.28 348 THR A O 1
ATOM 2820 N N . MET A 1 349 ? 12.342 2.007 -36.256 1.00 62.16 349 MET A N 1
ATOM 2821 C CA . MET A 1 349 ? 11.450 3.175 -36.190 1.00 62.16 349 MET A CA 1
ATOM 2822 C C . MET A 1 349 ? 11.923 4.232 -35.186 1.00 62.16 349 MET A C 1
ATOM 2824 O O . MET A 1 349 ? 12.033 5.389 -35.569 1.00 62.16 349 MET A O 1
ATOM 2828 N N . VAL A 1 350 ? 12.278 3.858 -33.953 1.00 64.25 350 VAL A N 1
ATOM 2829 C CA . VAL A 1 350 ? 12.795 4.798 -32.937 1.00 64.25 350 VAL A CA 1
ATOM 2830 C C . VAL A 1 350 ? 14.083 5.469 -33.420 1.00 64.25 350 VAL A C 1
ATOM 2832 O O . VAL A 1 350 ? 14.249 6.673 -33.269 1.00 64.25 350 VAL A O 1
ATOM 2835 N N . MET A 1 351 ? 14.973 4.722 -34.075 1.00 69.56 351 MET A N 1
ATOM 2836 C CA . MET A 1 351 ? 16.196 5.252 -34.680 1.00 69.56 351 MET A CA 1
ATOM 2837 C C . MET A 1 351 ? 15.903 6.186 -35.853 1.00 69.56 351 MET A C 1
ATOM 2839 O O . MET A 1 351 ? 16.540 7.230 -35.974 1.00 69.56 351 MET A O 1
ATOM 2843 N N . ARG A 1 352 ? 14.925 5.853 -36.705 1.00 68.44 352 ARG A N 1
ATOM 2844 C CA . ARG A 1 352 ? 14.456 6.741 -37.780 1.00 68.44 352 ARG A CA 1
ATOM 2845 C C . ARG A 1 352 ? 13.842 8.023 -37.218 1.00 68.44 352 ARG A C 1
ATOM 2847 O O . ARG A 1 352 ? 14.129 9.095 -37.740 1.00 68.44 352 ARG A O 1
ATOM 2854 N N . GLU A 1 353 ? 13.051 7.940 -36.154 1.00 69.62 353 GLU A N 1
ATOM 2855 C CA . GLU A 1 353 ? 12.466 9.102 -35.476 1.00 69.62 353 GLU A CA 1
ATOM 2856 C C . GLU A 1 353 ? 13.546 9.963 -34.813 1.00 69.62 353 GLU A C 1
ATOM 2858 O O . GLU A 1 353 ? 13.567 11.171 -35.026 1.00 69.62 353 GLU A O 1
ATOM 2863 N N . LEU A 1 354 ? 14.506 9.358 -34.104 1.00 71.94 354 LEU A N 1
ATOM 2864 C CA . LEU A 1 354 ? 15.672 10.058 -33.555 1.00 71.94 354 LEU A CA 1
ATOM 2865 C C . LEU A 1 354 ? 16.474 10.765 -34.648 1.00 71.94 354 LEU A C 1
ATOM 2867 O O . LEU A 1 354 ? 16.831 11.925 -34.474 1.00 71.94 354 LEU A O 1
ATOM 2871 N N . LEU A 1 355 ? 16.720 10.101 -35.783 1.00 76.00 355 LEU A N 1
ATOM 2872 C CA . LEU A 1 355 ? 17.396 10.704 -36.934 1.00 76.00 355 LEU A CA 1
ATOM 2873 C C . LEU A 1 355 ? 16.579 11.847 -37.536 1.00 76.00 355 LEU A C 1
ATOM 2875 O O . LEU A 1 355 ? 17.156 12.860 -37.912 1.00 76.00 355 LEU A O 1
ATOM 2879 N N . THR A 1 356 ? 15.255 11.708 -37.604 1.00 77.00 356 THR A N 1
ATOM 2880 C CA . THR A 1 356 ? 14.360 12.746 -38.133 1.00 77.00 356 THR A CA 1
ATOM 2881 C C . THR A 1 356 ? 14.369 13.979 -37.234 1.00 77.00 356 THR A C 1
ATOM 2883 O O . THR A 1 356 ? 14.568 15.081 -37.729 1.00 77.00 356 THR A O 1
ATOM 2886 N N . VAL A 1 357 ? 14.239 13.803 -35.913 1.00 73.75 357 VAL A N 1
ATOM 2887 C CA . VAL A 1 357 ? 14.307 14.903 -34.935 1.00 73.75 357 VAL A CA 1
ATOM 2888 C C . VAL A 1 357 ? 15.699 15.540 -34.915 1.00 73.75 357 VAL A C 1
ATOM 2890 O O . VAL A 1 357 ? 15.814 16.757 -34.833 1.00 73.75 357 VAL A O 1
ATOM 2893 N N . TRP A 1 358 ? 16.762 14.740 -35.016 1.00 78.06 358 TRP A N 1
ATOM 2894 C CA . TRP A 1 358 ? 18.137 15.241 -35.058 1.00 78.06 358 TRP A CA 1
ATOM 2895 C C . TRP A 1 358 ? 18.441 16.030 -36.341 1.00 78.06 358 TRP A C 1
ATOM 2897 O O . TRP A 1 358 ? 19.120 17.052 -36.284 1.00 78.06 358 TRP A O 1
ATOM 2907 N N . ALA A 1 359 ? 17.934 15.572 -37.491 1.00 79.44 359 ALA A N 1
ATOM 2908 C CA . ALA A 1 359 ? 18.146 16.204 -38.793 1.00 79.44 359 ALA A CA 1
ATOM 2909 C C . ALA A 1 359 ? 17.193 17.381 -39.070 1.00 79.44 359 ALA A C 1
ATOM 2911 O O . ALA A 1 359 ? 17.410 18.132 -40.025 1.00 79.44 359 ALA A O 1
ATOM 2912 N N . ASP A 1 360 ? 16.141 17.554 -38.267 1.00 80.12 360 ASP A N 1
ATOM 2913 C CA . ASP A 1 360 ? 15.173 18.626 -38.452 1.00 80.12 360 ASP A CA 1
ATOM 2914 C C . ASP A 1 360 ? 15.794 20.002 -38.154 1.00 80.12 360 ASP A C 1
ATOM 2916 O O . ASP A 1 360 ? 16.259 20.304 -37.053 1.00 80.12 360 ASP A O 1
ATOM 2920 N N . SER A 1 361 ? 15.785 20.875 -39.163 1.00 73.75 361 SER A N 1
ATOM 2921 C CA . SER A 1 361 ? 16.418 22.196 -39.079 1.00 73.75 361 SER A CA 1
ATOM 2922 C C . SER A 1 361 ? 15.788 23.130 -38.037 1.00 73.75 361 SER A C 1
ATOM 2924 O O . SER A 1 361 ? 16.465 24.040 -37.554 1.00 73.75 361 SER A O 1
ATOM 2926 N N . SER A 1 362 ? 14.518 22.915 -37.682 1.00 74.31 362 SER A N 1
ATOM 2927 C CA . SER A 1 362 ? 13.819 23.659 -36.633 1.00 74.31 362 SER A CA 1
ATOM 2928 C C . SER A 1 362 ? 14.232 23.133 -35.258 1.00 74.31 362 SER A C 1
ATOM 2930 O O . SER A 1 362 ? 14.636 23.913 -34.396 1.00 74.31 362 SER A O 1
ATOM 2932 N N . ALA A 1 363 ? 14.267 21.811 -35.078 1.00 68.44 363 ALA A N 1
ATOM 2933 C CA . ALA A 1 363 ? 14.759 21.170 -33.865 1.00 68.44 363 ALA A CA 1
ATOM 2934 C C . ALA A 1 363 ? 16.214 21.566 -33.567 1.00 68.44 363 ALA A C 1
ATOM 2936 O O . ALA A 1 363 ? 16.526 21.907 -32.428 1.00 68.44 363 ALA A O 1
ATOM 2937 N N . VAL A 1 364 ? 17.094 21.618 -34.576 1.00 72.00 364 VAL A N 1
ATOM 2938 C CA . VAL A 1 364 ? 18.485 22.120 -34.466 1.00 72.00 364 VAL A CA 1
ATOM 2939 C C . VAL A 1 364 ? 18.566 23.553 -33.942 1.00 72.00 364 VAL A C 1
ATOM 2941 O O . VAL A 1 364 ? 19.471 23.882 -33.179 1.00 72.00 364 VAL A O 1
ATOM 2944 N N . ARG A 1 365 ? 17.615 24.408 -34.319 1.00 75.69 365 ARG A N 1
ATOM 2945 C CA . ARG A 1 365 ? 17.613 25.827 -33.939 1.00 75.69 365 ARG A CA 1
ATOM 2946 C C . ARG A 1 365 ? 16.929 26.105 -32.603 1.00 75.69 365 ARG A C 1
ATOM 2948 O O . ARG A 1 365 ? 17.266 27.100 -31.967 1.00 75.69 365 ARG A O 1
ATOM 2955 N N . HIS A 1 366 ? 15.970 25.271 -32.202 1.00 72.38 366 HIS A N 1
ATOM 2956 C CA . HIS A 1 366 ? 15.055 25.572 -31.098 1.00 72.38 366 HIS A CA 1
ATOM 2957 C C . HIS A 1 366 ? 15.134 24.615 -29.904 1.00 72.38 366 HIS A C 1
ATOM 2959 O O . HIS A 1 366 ? 14.547 24.916 -28.869 1.00 72.38 366 HIS A O 1
ATOM 2965 N N . THR A 1 367 ? 15.861 23.500 -29.993 1.00 71.94 367 THR A N 1
ATOM 2966 C CA . THR A 1 367 ? 16.121 22.653 -28.815 1.00 71.94 367 THR A CA 1
ATOM 2967 C C . THR A 1 367 ? 17.450 23.015 -28.158 1.00 71.94 367 THR A C 1
ATOM 2969 O O . THR A 1 367 ? 18.357 23.575 -28.778 1.00 71.94 367 THR A O 1
ATOM 2972 N N . SER A 1 368 ? 17.562 22.733 -26.861 1.00 76.75 368 SER A N 1
ATOM 2973 C CA . SER A 1 368 ? 18.765 23.060 -26.100 1.00 76.75 368 SER A CA 1
ATOM 2974 C C . SER A 1 368 ? 19.964 22.220 -26.557 1.00 76.75 368 SER A C 1
ATOM 2976 O O . SER A 1 368 ? 19.822 21.088 -27.024 1.00 76.75 368 SER A O 1
ATOM 2978 N N . VAL A 1 369 ? 21.177 22.746 -26.356 1.00 77.44 369 VAL A N 1
ATOM 2979 C CA . VAL A 1 369 ? 22.424 22.005 -26.628 1.00 77.44 369 VAL A CA 1
ATOM 2980 C C . VAL A 1 369 ? 22.460 20.680 -25.859 1.00 77.44 369 VAL A C 1
ATOM 2982 O O . VAL A 1 369 ? 22.935 19.672 -26.378 1.00 77.44 369 VAL A O 1
ATOM 2985 N N . GLU A 1 370 ? 21.926 20.654 -24.635 1.00 71.75 370 GLU A N 1
ATOM 2986 C CA . GLU A 1 370 ? 21.852 19.436 -23.827 1.00 71.75 370 GLU A CA 1
ATOM 2987 C C . GLU A 1 370 ? 20.929 18.379 -24.442 1.00 71.75 370 GLU A C 1
ATOM 2989 O O . GLU A 1 370 ? 21.284 17.200 -24.463 1.00 71.75 370 GLU A O 1
ATOM 2994 N N . GLN A 1 371 ? 19.780 18.794 -24.981 1.00 71.00 371 GLN A N 1
ATOM 2995 C CA . GLN A 1 371 ? 18.835 17.905 -25.652 1.00 71.00 371 GLN A CA 1
ATOM 2996 C C . GLN A 1 371 ? 19.394 17.384 -26.985 1.00 71.00 371 GLN A C 1
ATOM 2998 O O . GLN A 1 371 ? 19.294 16.193 -27.273 1.00 71.00 371 GLN A O 1
ATOM 3003 N N . HIS A 1 372 ? 20.079 18.225 -27.762 1.00 75.94 372 HIS A N 1
ATOM 3004 C CA . HIS A 1 372 ? 20.780 17.779 -28.975 1.00 75.94 372 HIS A CA 1
ATOM 3005 C C . HIS A 1 372 ? 21.893 16.780 -28.690 1.00 75.94 372 HIS A C 1
ATOM 3007 O O . HIS A 1 372 ? 22.033 15.766 -29.381 1.00 75.94 372 HIS A O 1
ATOM 3013 N N . LEU A 1 373 ? 22.680 17.034 -27.644 1.00 74.62 373 LEU A N 1
ATOM 3014 C CA . LEU A 1 373 ? 23.726 16.121 -27.202 1.00 74.62 373 LEU A CA 1
ATOM 3015 C C . LEU A 1 373 ? 23.138 14.789 -26.718 1.00 74.62 373 LEU A C 1
ATOM 3017 O O . LEU A 1 373 ? 23.707 13.736 -27.005 1.00 74.62 373 LEU A O 1
ATOM 3021 N N . TYR A 1 374 ? 22.006 14.828 -26.007 1.00 72.44 374 TYR A N 1
ATOM 3022 C CA . TYR A 1 374 ? 21.253 13.642 -25.598 1.00 72.44 374 TYR A CA 1
ATOM 3023 C C . TYR A 1 374 ? 20.874 12.789 -26.818 1.00 72.44 374 TYR A C 1
ATOM 3025 O O . TYR A 1 374 ? 21.243 11.616 -26.881 1.00 72.44 374 TYR A O 1
ATOM 3033 N N . ILE A 1 375 ? 20.214 13.390 -27.814 1.00 72.38 375 ILE A N 1
ATOM 3034 C CA . ILE A 1 375 ? 19.735 12.687 -29.016 1.00 72.38 375 ILE A CA 1
ATOM 3035 C C . ILE A 1 375 ? 20.918 12.121 -29.810 1.00 72.38 375 ILE A C 1
ATOM 3037 O O . ILE A 1 375 ? 20.890 10.969 -30.239 1.00 72.38 375 ILE A O 1
ATOM 3041 N N . THR A 1 376 ? 22.002 12.891 -29.937 1.00 76.94 376 THR A N 1
ATOM 3042 C CA . THR A 1 376 ? 23.229 12.450 -30.618 1.00 76.94 376 THR A CA 1
ATOM 3043 C C . THR A 1 376 ? 23.845 11.223 -29.937 1.00 76.94 376 THR A C 1
ATOM 3045 O O . THR A 1 376 ? 24.210 10.259 -30.609 1.00 76.94 376 THR A O 1
ATOM 3048 N N . LYS A 1 377 ? 23.936 11.212 -28.599 1.00 73.25 377 LYS A N 1
ATOM 3049 C CA . LYS A 1 377 ? 24.424 10.045 -27.844 1.00 73.25 377 LYS A CA 1
ATOM 3050 C C . LYS A 1 377 ? 23.508 8.839 -28.021 1.00 73.25 377 LYS A C 1
ATOM 3052 O O . LYS A 1 377 ? 24.011 7.738 -28.222 1.00 73.25 377 LYS A O 1
ATOM 3057 N N . ALA A 1 378 ? 22.193 9.049 -27.985 1.00 70.69 378 ALA A N 1
ATOM 3058 C CA . ALA A 1 378 ? 21.215 7.986 -28.175 1.00 70.69 378 ALA A CA 1
ATOM 3059 C C . ALA A 1 378 ? 21.355 7.308 -29.543 1.00 70.69 378 ALA A C 1
ATOM 3061 O O . ALA A 1 378 ? 21.391 6.081 -29.624 1.00 70.69 378 ALA A O 1
ATOM 3062 N N . LEU A 1 379 ? 21.527 8.110 -30.596 1.00 74.38 379 LEU A N 1
ATOM 3063 C CA . LEU A 1 379 ? 21.785 7.634 -31.952 1.00 74.38 379 LEU A CA 1
ATOM 3064 C C . LEU A 1 379 ? 23.084 6.828 -32.051 1.00 74.38 379 LEU A C 1
ATOM 3066 O O . LEU A 1 379 ? 23.091 5.750 -32.636 1.00 74.38 379 LEU A O 1
ATOM 3070 N N . LEU A 1 380 ? 24.183 7.322 -31.476 1.00 75.06 380 LEU A N 1
ATOM 3071 C CA . LEU A 1 380 ? 25.473 6.624 -31.523 1.00 75.06 380 LEU A CA 1
ATOM 3072 C C . LEU A 1 380 ? 25.440 5.289 -30.775 1.00 75.06 380 LEU A C 1
ATOM 3074 O O . LEU A 1 380 ? 25.940 4.292 -31.295 1.00 75.06 380 LEU A O 1
ATOM 3078 N N . ILE A 1 381 ? 24.828 5.263 -29.587 1.00 68.62 381 ILE A N 1
ATOM 3079 C CA . ILE A 1 381 ? 24.616 4.029 -28.822 1.00 68.62 381 ILE A CA 1
ATOM 3080 C C . ILE A 1 381 ? 23.781 3.067 -29.667 1.00 68.62 381 ILE A C 1
ATOM 3082 O O . ILE A 1 381 ? 24.202 1.936 -29.887 1.00 68.62 381 ILE A O 1
ATOM 3086 N N . GLY A 1 382 ? 22.663 3.531 -30.226 1.00 67.62 382 GLY A N 1
ATOM 3087 C CA . GLY A 1 382 ? 21.784 2.685 -31.022 1.00 67.62 382 GLY A CA 1
ATOM 3088 C C . GLY A 1 382 ? 22.411 2.093 -32.270 1.00 67.62 382 GLY A C 1
ATOM 3089 O O . GLY A 1 382 ? 22.262 0.902 -32.537 1.00 67.62 382 GLY A O 1
ATOM 3090 N N . LEU A 1 383 ? 23.195 2.888 -32.997 1.00 71.31 383 LEU A N 1
ATOM 3091 C CA . LEU A 1 383 ? 23.975 2.416 -34.140 1.00 71.31 383 LEU A CA 1
ATOM 3092 C C . LEU A 1 383 ? 24.960 1.300 -33.767 1.00 71.31 383 LEU A C 1
ATOM 3094 O O . LEU A 1 383 ? 25.233 0.438 -34.605 1.00 71.31 383 LEU A O 1
ATOM 3098 N N . GLY A 1 384 ? 25.482 1.313 -32.537 1.00 67.69 384 GLY A N 1
ATOM 3099 C CA . GLY A 1 384 ? 26.382 0.286 -32.014 1.00 67.69 384 GLY A CA 1
ATOM 3100 C C . GLY A 1 384 ? 25.722 -1.080 -31.818 1.00 67.69 384 GLY A C 1
ATOM 3101 O O . GLY A 1 384 ? 26.417 -2.091 -31.847 1.00 67.69 384 GLY A O 1
ATOM 3102 N N . PHE A 1 385 ? 24.397 -1.124 -31.675 1.00 63.09 385 PHE A N 1
ATOM 3103 C CA . PHE A 1 385 ? 23.650 -2.357 -31.424 1.00 63.09 385 PHE A CA 1
ATOM 3104 C C . PHE A 1 385 ? 22.831 -2.857 -32.618 1.00 63.09 385 PHE A C 1
ATOM 3106 O O . PHE A 1 385 ? 22.386 -3.999 -32.607 1.00 63.09 385 PHE A O 1
ATOM 3113 N N . LEU A 1 386 ? 22.639 -2.058 -33.668 1.00 66.06 386 LEU A N 1
ATOM 3114 C CA . LEU A 1 386 ? 21.995 -2.540 -34.893 1.00 66.06 386 LEU A CA 1
ATOM 3115 C C . LEU A 1 386 ? 22.885 -3.570 -35.609 1.00 66.06 386 LEU A C 1
ATOM 3117 O O . LEU A 1 386 ? 24.081 -3.327 -35.810 1.00 66.06 386 LEU A O 1
ATOM 3121 N N . LYS A 1 387 ? 22.307 -4.691 -36.063 1.00 65.31 387 LYS A N 1
ATOM 3122 C CA . LYS A 1 387 ? 22.997 -5.624 -36.970 1.00 65.31 387 LYS A CA 1
ATOM 3123 C C . LYS A 1 387 ? 23.121 -4.981 -38.356 1.00 65.31 387 LYS A C 1
ATOM 3125 O O . LYS A 1 387 ? 22.356 -4.085 -38.710 1.00 65.31 387 LYS A O 1
ATOM 3130 N N . GLU A 1 388 ? 24.076 -5.421 -39.178 1.00 65.38 388 GLU A N 1
ATOM 3131 C CA . GLU A 1 388 ? 24.259 -4.841 -40.525 1.00 65.38 388 GLU A CA 1
ATOM 3132 C C . GLU A 1 388 ? 23.024 -5.000 -41.432 1.00 65.38 388 GLU A C 1
ATOM 3134 O O . GLU A 1 388 ? 22.754 -4.136 -42.266 1.00 65.38 388 GLU A O 1
ATOM 3139 N N . SER A 1 389 ? 22.219 -6.046 -41.216 1.00 61.88 389 SER A N 1
ATOM 3140 C CA . SER A 1 389 ? 20.907 -6.231 -41.856 1.00 61.88 389 SER A CA 1
ATOM 3141 C C . SER A 1 389 ? 19.933 -5.092 -41.554 1.00 61.88 389 SER A C 1
ATOM 3143 O O . SER A 1 389 ? 19.213 -4.626 -42.436 1.00 61.88 389 SER A O 1
ATOM 3145 N N . ASP A 1 390 ? 19.944 -4.604 -40.317 1.00 62.75 390 ASP A N 1
ATOM 3146 C CA . ASP A 1 390 ? 19.011 -3.587 -39.835 1.00 62.75 390 ASP A CA 1
ATOM 3147 C C . ASP A 1 390 ? 19.466 -2.204 -40.307 1.00 62.75 390 ASP A C 1
ATOM 3149 O O . ASP A 1 390 ? 18.661 -1.368 -40.721 1.00 62.75 390 ASP A O 1
ATOM 3153 N N . LYS A 1 391 ? 20.789 -1.984 -40.351 1.00 64.81 391 LYS A N 1
ATOM 3154 C CA . LYS A 1 391 ? 21.390 -0.779 -40.942 1.00 64.81 391 LYS A CA 1
ATOM 3155 C C . LYS A 1 391 ? 21.049 -0.650 -42.427 1.00 64.81 391 LYS A C 1
ATOM 3157 O O . LYS A 1 391 ? 20.780 0.461 -42.883 1.00 64.81 391 LYS A O 1
ATOM 3162 N N . ALA A 1 392 ? 21.015 -1.757 -43.173 1.00 60.84 392 ALA A N 1
ATOM 3163 C CA . ALA A 1 392 ? 20.548 -1.768 -44.560 1.00 60.84 392 ALA A CA 1
ATOM 3164 C C . ALA A 1 392 ? 19.056 -1.400 -44.662 1.00 60.84 392 ALA A C 1
ATOM 3166 O O . ALA A 1 392 ? 18.695 -0.531 -45.451 1.00 60.84 392 ALA A O 1
ATOM 3167 N N . GLY A 1 393 ? 18.207 -1.943 -43.781 1.00 61.53 393 GLY A N 1
ATOM 3168 C CA . GLY A 1 393 ? 16.781 -1.599 -43.713 1.00 61.53 393 GLY A CA 1
ATOM 3169 C C . GLY A 1 393 ? 16.486 -0.131 -43.366 1.00 61.53 393 GLY A C 1
ATOM 3170 O O . GLY A 1 393 ? 15.464 0.404 -43.793 1.00 61.53 393 GLY A O 1
ATOM 3171 N N . ILE A 1 394 ? 17.365 0.562 -42.631 1.00 59.81 394 ILE A N 1
ATOM 3172 C CA . ILE A 1 394 ? 17.273 2.022 -42.413 1.00 59.81 394 ILE A CA 1
ATOM 3173 C C . ILE A 1 394 ? 17.655 2.797 -43.681 1.00 59.81 394 ILE A C 1
ATOM 3175 O O . ILE A 1 394 ? 16.985 3.775 -44.014 1.00 59.81 394 ILE A O 1
ATOM 3179 N N . ARG A 1 395 ? 18.706 2.359 -44.387 1.00 60.69 395 ARG A N 1
ATOM 3180 C CA . ARG A 1 395 ? 19.210 2.993 -45.619 1.00 60.69 395 ARG A CA 1
ATOM 3181 C C . ARG A 1 395 ? 18.222 2.874 -46.782 1.00 60.69 395 ARG A C 1
ATOM 3183 O O . ARG A 1 395 ? 18.014 3.849 -47.495 1.00 60.69 395 ARG A O 1
ATOM 3190 N N . ASP A 1 396 ? 17.567 1.725 -46.915 1.00 53.12 396 ASP A N 1
ATOM 3191 C CA . ASP A 1 396 ? 16.644 1.406 -48.010 1.00 53.12 396 ASP A CA 1
ATOM 3192 C C . ASP A 1 396 ? 15.210 1.865 -47.719 1.00 53.12 396 ASP A C 1
ATOM 3194 O O . ASP A 1 396 ? 14.258 1.117 -47.918 1.00 53.12 396 ASP A O 1
ATOM 3198 N N . GLY A 1 397 ? 15.019 3.076 -47.188 1.00 49.56 397 GLY A N 1
ATOM 3199 C CA . GLY A 1 397 ? 13.697 3.628 -46.887 1.00 49.56 397 GLY A CA 1
ATOM 3200 C C . GLY A 1 397 ? 12.813 3.848 -48.116 1.00 49.56 397 GLY A C 1
ATOM 3201 O O . GLY A 1 397 ? 12.542 4.989 -48.432 1.00 49.56 397 GLY A O 1
ATOM 3202 N N . GLU A 1 398 ? 12.363 2.781 -48.777 1.00 46.12 398 GLU A N 1
ATOM 3203 C CA . GLU A 1 398 ? 11.270 2.700 -49.742 1.00 46.12 398 GLU A CA 1
ATOM 3204 C C . GLU A 1 398 ? 11.142 1.249 -50.246 1.00 46.12 398 GLU A C 1
ATOM 3206 O O . GLU A 1 398 ? 12.128 0.620 -50.616 1.00 46.12 398 GLU A O 1
ATOM 3211 N N . LYS A 1 399 ? 9.899 0.755 -50.359 1.00 34.62 399 LYS A N 1
ATOM 3212 C CA . LYS A 1 399 ? 9.478 -0.562 -50.901 1.00 34.62 399 LYS A CA 1
ATOM 3213 C C . LYS A 1 399 ? 9.340 -1.720 -49.908 1.00 34.62 399 LYS A C 1
ATOM 3215 O O . LYS A 1 399 ? 9.822 -2.817 -50.158 1.00 34.62 399 LYS A O 1
ATOM 3220 N N . LYS A 1 400 ? 8.488 -1.570 -48.896 1.00 31.47 400 LYS A N 1
ATOM 3221 C CA . LYS A 1 400 ? 7.536 -2.646 -48.561 1.00 31.47 400 LYS A CA 1
ATOM 3222 C C . LYS A 1 400 ? 6.257 -2.029 -48.003 1.00 31.47 400 LYS A C 1
ATOM 3224 O O . LYS A 1 400 ? 6.211 -1.578 -46.866 1.00 31.47 400 LYS A O 1
ATOM 3229 N N . LYS A 1 401 ? 5.216 -2.000 -48.844 1.00 34.97 401 LYS A N 1
ATOM 3230 C CA . LYS A 1 401 ? 3.828 -1.804 -48.415 1.00 34.97 401 LYS A CA 1
ATOM 3231 C C . LYS A 1 401 ? 3.479 -2.955 -47.469 1.00 34.97 401 LYS A C 1
ATOM 3233 O O . LYS A 1 401 ? 3.165 -4.048 -47.926 1.00 34.97 401 LYS A O 1
ATOM 3238 N N . SER A 1 402 ? 3.553 -2.710 -46.173 1.00 29.39 402 SER A N 1
ATOM 3239 C CA . SER A 1 402 ? 2.761 -3.435 -45.181 1.00 29.39 402 SER A CA 1
ATOM 3240 C C . SER A 1 402 ? 1.845 -2.396 -44.537 1.00 29.39 402 SER A C 1
ATOM 3242 O O . SER A 1 402 ? 2.238 -1.239 -44.403 1.00 29.39 402 SER A O 1
ATOM 3244 N N . GLY A 1 403 ? 0.576 -2.769 -44.365 1.00 26.67 403 GLY A N 1
ATOM 3245 C CA . GLY A 1 403 ? -0.557 -1.860 -44.178 1.00 26.67 403 GLY A CA 1
ATOM 3246 C C . GLY A 1 403 ? -0.447 -0.922 -42.972 1.00 26.67 403 GLY A C 1
ATOM 3247 O O . GLY A 1 403 ? 0.432 -1.087 -42.127 1.00 26.67 403 GLY A O 1
ATOM 3248 N N . PRO A 1 404 ? -1.332 0.083 -42.896 1.00 28.92 404 PRO A N 1
ATOM 3249 C CA . PRO A 1 404 ? -1.200 1.158 -41.936 1.00 28.92 404 PRO A CA 1
ATOM 3250 C C . PRO A 1 404 ? -1.475 0.619 -40.532 1.00 28.92 404 PRO A C 1
ATOM 3252 O O . PRO A 1 404 ? -2.608 0.299 -40.186 1.00 28.92 404 PRO A O 1
ATOM 3255 N N . ILE A 1 405 ? -0.439 0.560 -39.700 1.00 31.89 405 ILE A N 1
ATOM 3256 C CA . ILE A 1 405 ? -0.637 0.827 -38.280 1.00 31.89 405 ILE A CA 1
ATOM 3257 C C . ILE A 1 405 ? -0.645 2.352 -38.202 1.00 31.89 405 ILE A C 1
ATOM 3259 O O . ILE A 1 405 ? 0.410 2.983 -38.156 1.00 31.89 405 ILE A O 1
ATOM 3263 N N . GLU A 1 406 ? -1.839 2.941 -38.312 1.00 26.06 406 GLU A N 1
ATOM 3264 C CA . GLU A 1 406 ? -2.087 4.354 -38.022 1.00 26.06 406 GLU A CA 1
ATOM 3265 C C . GLU A 1 406 ? -1.707 4.613 -36.557 1.00 26.06 406 GLU A C 1
ATOM 3267 O O . GLU A 1 406 ? -2.515 4.524 -35.638 1.00 26.06 406 GLU A O 1
ATOM 3272 N N . LEU A 1 407 ? -0.434 4.921 -36.322 1.00 35.09 407 LEU A N 1
ATOM 3273 C CA . LEU A 1 407 ? -0.099 5.900 -35.306 1.00 35.09 407 LEU A CA 1
ATOM 3274 C C . LEU A 1 407 ? -0.633 7.216 -35.849 1.00 35.09 407 LEU A C 1
ATOM 3276 O O . LEU A 1 407 ? -0.223 7.651 -36.922 1.00 35.09 407 LEU A O 1
ATOM 3280 N N . ASP A 1 408 ? -1.594 7.803 -35.149 1.00 29.16 408 ASP A N 1
ATOM 3281 C CA . ASP A 1 408 ? -2.165 9.098 -35.487 1.00 29.16 408 ASP A CA 1
ATOM 3282 C C . ASP A 1 408 ? -1.076 10.177 -35.315 1.00 29.16 408 ASP A C 1
ATOM 3284 O O . ASP A 1 408 ? -0.952 10.835 -34.281 1.00 29.16 408 ASP A O 1
ATOM 3288 N N . VAL A 1 409 ? -0.215 10.305 -36.334 1.00 33.28 409 VAL A N 1
ATOM 3289 C CA . VAL A 1 409 ? 0.906 11.260 -36.429 1.00 33.28 409 VAL A CA 1
ATOM 3290 C C . VAL A 1 409 ? 0.409 12.701 -36.250 1.00 33.28 409 VAL A C 1
ATOM 3292 O O . VAL A 1 409 ? 1.171 13.584 -35.856 1.00 33.28 409 VAL A O 1
ATOM 3295 N N . LYS A 1 410 ? -0.893 12.935 -36.446 1.00 29.17 410 LYS A N 1
ATOM 3296 C CA . LYS A 1 410 ? -1.548 14.228 -36.263 1.00 29.17 410 LYS A CA 1
ATOM 3297 C C . LYS A 1 410 ? -1.577 14.706 -34.807 1.00 29.17 410 LYS A C 1
ATOM 3299 O O . LYS A 1 410 ? -1.523 15.905 -34.575 1.00 29.17 410 LYS A O 1
ATOM 3304 N N . MET A 1 411 ? -1.576 13.808 -33.817 1.00 30.05 411 MET A N 1
ATOM 3305 C CA . MET A 1 411 ? -1.483 14.225 -32.407 1.00 30.05 411 MET A CA 1
ATOM 3306 C C . MET A 1 411 ? -0.056 14.605 -31.980 1.00 30.05 411 MET A C 1
ATOM 3308 O O . MET A 1 411 ? 0.120 15.337 -31.005 1.00 30.05 411 MET A O 1
ATOM 3312 N N . LEU A 1 412 ? 0.972 14.151 -32.705 1.00 34.44 412 LEU A N 1
ATOM 3313 C CA . LEU A 1 412 ? 2.368 14.488 -32.411 1.00 34.44 412 LEU A CA 1
ATOM 3314 C C . LEU A 1 412 ? 2.758 15.860 -32.976 1.00 34.44 412 LEU A C 1
ATOM 3316 O O . LEU A 1 412 ? 3.469 16.590 -32.292 1.00 34.44 412 LEU A O 1
ATOM 3320 N N . SER A 1 413 ? 2.250 16.266 -34.148 1.00 31.91 413 SER A N 1
ATOM 3321 C CA . SER A 1 413 ? 2.532 17.608 -34.693 1.00 31.91 413 SER A CA 1
ATOM 3322 C C . SER A 1 413 ? 1.965 18.734 -33.830 1.00 31.91 413 SER A C 1
ATOM 3324 O O . SER A 1 413 ? 2.591 19.786 -33.712 1.00 31.91 413 SER A O 1
ATOM 3326 N N . ASP A 1 414 ? 0.818 18.498 -33.192 1.00 29.80 414 ASP A N 1
ATOM 3327 C CA . ASP A 1 414 ? 0.074 19.546 -32.489 1.00 29.80 414 ASP A CA 1
ATOM 3328 C C . ASP A 1 414 ? 0.495 19.685 -31.013 1.00 29.80 414 ASP A C 1
ATOM 3330 O O . ASP A 1 414 ? 0.253 20.719 -30.392 1.00 29.80 414 ASP A O 1
ATOM 3334 N N . THR A 1 415 ? 1.199 18.688 -30.458 1.00 34.09 415 THR A N 1
ATOM 3335 C CA . THR A 1 415 ? 1.649 18.695 -29.051 1.00 34.09 415 THR A CA 1
ATOM 3336 C C . THR A 1 415 ? 3.106 19.157 -28.884 1.00 34.09 415 THR A C 1
ATOM 3338 O O . THR A 1 415 ? 3.478 19.618 -27.807 1.00 34.09 415 THR A O 1
ATOM 3341 N N . ILE A 1 416 ? 3.924 19.120 -29.947 1.00 37.50 416 ILE A N 1
ATOM 3342 C CA . ILE A 1 416 ? 5.339 19.564 -29.930 1.00 37.50 416 ILE A CA 1
ATOM 3343 C C . ILE A 1 416 ? 5.484 21.081 -29.665 1.00 37.50 416 ILE A C 1
ATOM 3345 O O . ILE A 1 416 ? 6.566 21.543 -29.311 1.00 37.50 416 ILE A O 1
ATOM 3349 N N . TRP A 1 417 ? 4.400 21.859 -29.760 1.00 39.72 417 TRP A N 1
ATOM 3350 C CA . TRP A 1 417 ? 4.441 23.326 -29.701 1.00 39.72 417 TRP A CA 1
ATOM 3351 C C . TRP A 1 417 ? 3.735 23.973 -28.499 1.00 39.72 417 TRP A C 1
ATOM 3353 O O . TRP A 1 417 ? 3.661 25.201 -28.459 1.00 39.72 417 TRP A O 1
ATOM 3363 N N . LEU A 1 418 ? 3.214 23.209 -27.526 1.00 28.78 418 LEU A N 1
ATOM 3364 C CA . LEU A 1 418 ? 2.368 23.789 -26.464 1.00 28.78 418 LEU A CA 1
ATOM 3365 C C . LEU A 1 418 ? 3.017 24.041 -25.094 1.00 28.78 418 LEU A C 1
ATOM 3367 O O . LEU A 1 418 ? 2.459 24.839 -24.348 1.00 28.78 418 LEU A O 1
ATOM 3371 N N . ASP A 1 419 ? 4.207 23.522 -24.786 1.00 30.66 419 ASP A N 1
ATOM 3372 C CA . ASP A 1 419 ? 4.934 23.931 -23.568 1.00 30.66 419 ASP A CA 1
ATOM 3373 C C . ASP A 1 419 ? 5.961 25.025 -23.882 1.00 30.66 419 ASP A C 1
ATOM 3375 O O . ASP A 1 419 ? 7.177 24.854 -23.837 1.00 30.66 419 ASP A O 1
ATOM 3379 N N . GLY A 1 420 ? 5.412 26.184 -24.237 1.00 34.69 420 GLY A N 1
ATOM 3380 C CA . GLY A 1 420 ? 6.092 27.470 -24.232 1.00 34.69 420 GLY A CA 1
ATOM 3381 C C . GLY A 1 420 ? 5.405 28.410 -23.248 1.00 34.69 420 GLY A C 1
ATOM 3382 O O . GLY A 1 420 ? 4.734 29.351 -23.679 1.00 34.69 420 GLY A O 1
ATOM 3383 N N . ARG A 1 421 ? 5.537 28.140 -21.942 1.00 28.64 421 ARG A N 1
ATOM 3384 C CA . ARG A 1 421 ? 5.395 29.137 -20.872 1.00 28.64 421 ARG A CA 1
ATOM 3385 C C . ARG A 1 421 ? 6.003 28.686 -19.554 1.00 28.64 421 ARG A C 1
ATOM 3387 O O . ARG A 1 421 ? 5.703 27.552 -19.131 1.00 28.64 421 ARG A O 1
#

InterPro domains:
  IPR051970 Telomere Length Regulation TEL2 [PTHR15830] (5-394)

Sequence (421 aa):
MNRLRNEIRRYVREIENVLKHPKTTEEVTRCIEEFYKITVGHKPTIQTKFKDICFVREVFLSEFYPTILHVLIQTLKVEWFSNPDHKRLSEVFDKSFTDGDAAGAFTVLIRSVDNLDVSFKLNKCVSLLEKFLDDHGLFQIIQTACKTAPDSSLDFVLEDLISLIATLPDKTANKLQLQNSEKFYPQQYIPLLCDEMMQVLRNLHQKIYSSQDIHLEFVSRVIGKVCVSGHAGTVCESLVPHLERAVREDYIWCRITERIVTGVPDRCLECTLTSLLSKITWYGLVEMLIGGSVTKKPKIQYLLCTKLIFHRHSQEAKKVLSDGLGYMFVFLNDGCPDLLEEIIVRNTMVMRELLTVWADSSAVRHTSVEQHLYITKALLIGLGFLKESDKAGIRDGEKKKSGPIELDVKMLSDTIWLDGR

Foldseek 3Di:
DVVLLVVLVVLLVVLLVCLVDPPDLVSVLLSLVQVLCLQQQHHGPPDPPCPDSPVSSVSCQPPPLLVSLLSCLVSDDPCCPPDPVNVSVVVSNLSSLQRGQLLSSLVSLLVCCQPDADDPSNVVSLVSVVVCLVSLSLLSVQLVVWPDDDDPVCVVVLLVSLLCLLCQLVSQCVRCPVNGDPCSHLLNVLLSNLVSLLVSVVVVLVVVVVVDDTDQLSVLASLLSNLVVVCLQVNLVNNVVVLLVVCVVDLVSLVNLQCSLLSHDLVSNLSNVLNNLLNDQALVSCCSRHLVSLVVHVSNVCNLLPCLLQPDLDPSNVSCLVHVLCNLLVSQQPPDPVCNVVSLVSLLVSLLVLVCCLPDPVSVVPPDPSSNVSSVSSNVSNVVRDDVVSVVVSVPPDDDDDDDPPPVCVVVVVPVPPPPD

Organism: Magallana gigas (NCBI:txid29159)

Secondary structure (DSSP, 8-state):
-HHHHHHHHHHHHHHHHHHHS-S-HHHHHHHHHHHHHHHTTPPPSS----S-HHHHHHHIIIIIHHHHHHHHHHH--THHHH-GGGHHHHHHHHHHHHSS-HHHHHHHHHHHHHHS-SSHHHHHHHHHHHHHHHTTHHHHHHHHHTTSPPPGGGHHHHHHHHHHHHHHHHHHHHHHGGG--GGGSHHHHHHHHHHHHHHHHHHHHHHHHTT-----HHHHHHHHHHIIIIIHHHHHHHHHHHHHHHHHH-THHHHHHHHHHHHS-HHHHHHHHHHHHHH--SHHHHHHHHTTHHHH-HHHHHIIIIIHHHS--SHHHHHIIIIIHHHHHHHHHHS-TTTHHHHHHHHHHHHHHHHHHHH-HHHHHHS-HHHHHHHHHHHHHHHHHS-HHHHHHHHT-S----------THHHHHHTT----